Protein 4WFC (pdb70)

Organism: Saccharomyces cerevisiae (strain ATCC 204508 / S288c) (NCBI:txid559292)

Structure (mmCIF, N/CA/C/O backbone):
data_4WFC
#
_entry.id   4WFC
#
_cell.length_a   98.397
_cell.length_b   98.397
_cell.length_c   208.018
_cell.angle_alpha   90.000
_cell.angle_beta   90.000
_cell.angle_gamma   90.000
#
_symmetry.space_group_name_H-M   'P 41 2 2'
#
loop_
_entity.id
_entity.type
_entity.pdbx_description
1 polymer 'Exosome complex exonuclease RRP6'
2 polymer 'Exosome complex protein LRP1'
3 non-polymer 'SULFATE ION'
4 water water
#
loop_
_atom_site.group_PDB
_atom_site.id
_atom_site.type_symbol
_atom_site.label_atom_id
_atom_site.label_alt_id
_atom_site.label_comp_id
_atom_site.label_asym_id
_atom_site.label_entity_id
_atom_site.label_seq_id
_atom_site.pdbx_PDB_ins_code
_atom_site.Cartn_x
_atom_site.Cartn_y
_atom_site.Cartn_z
_atom_site.occupancy
_atom_site.B_iso_or_equiv
_atom_site.auth_seq_id
_atom_site.auth_comp_id
_atom_site.auth_asym_id
_atom_site.auth_atom_id
_atom_site.pdbx_PDB_model_num
ATOM 1 N N . SER A 1 7 ? 49.596 -20.498 44.515 1.00 113.39 3 SER A N 1
ATOM 2 C CA . SER A 1 7 ? 49.704 -21.709 43.713 1.00 107.97 3 SER A CA 1
ATOM 3 C C . SER A 1 7 ? 51.155 -22.152 43.601 1.00 111.62 3 SER A C 1
ATOM 4 O O . SER A 1 7 ? 52.020 -21.358 43.231 1.00 111.16 3 SER A O 1
ATOM 7 N N . GLU A 1 8 ? 51.415 -23.420 43.914 1.00 116.05 4 GLU A N 1
ATOM 8 C CA . GLU A 1 8 ? 52.771 -23.959 43.855 1.00 121.19 4 GLU A CA 1
ATOM 9 C C . GLU A 1 8 ? 52.973 -24.843 42.617 1.00 124.59 4 GLU A C 1
ATOM 10 O O . GLU A 1 8 ? 53.627 -25.888 42.678 1.00 128.75 4 GLU A O 1
ATOM 12 N N . ASN A 1 9 ? 52.402 -24.411 41.497 1.00 124.07 5 ASN A N 1
ATOM 13 C CA . ASN A 1 9 ? 52.603 -25.070 40.210 1.00 124.66 5 ASN A CA 1
ATOM 14 C C . ASN A 1 9 ? 53.914 -24.579 39.566 1.00 123.33 5 ASN A C 1
ATOM 15 O O . ASN A 1 9 ? 54.047 -23.396 39.237 1.00 125.31 5 ASN A O 1
ATOM 20 N N . PRO A 1 10 ? 54.896 -25.484 39.404 1.00 115.42 6 PRO A N 1
ATOM 21 C CA . PRO A 1 10 ? 56.240 -25.113 38.930 1.00 109.86 6 PRO A CA 1
ATOM 22 C C . PRO A 1 10 ? 56.251 -24.625 37.476 1.00 112.89 6 PRO A C 1
ATOM 23 O O . PRO A 1 10 ? 57.275 -24.126 37.004 1.00 118.67 6 PRO A O 1
ATOM 27 N N . ASP A 1 11 ? 55.127 -24.781 36.779 1.00 108.09 7 ASP A N 1
ATOM 28 C CA . ASP A 1 11 ? 54.909 -24.123 35.497 1.00 92.00 7 ASP A CA 1
ATOM 29 C C . ASP A 1 11 ? 54.251 -22.772 35.757 1.00 92.30 7 ASP A C 1
ATOM 30 O O . ASP A 1 11 ? 53.133 -22.697 36.259 1.00 92.89 7 ASP A O 1
ATOM 35 N N . VAL A 1 12 ? 54.951 -21.702 35.406 1.00 56.38 8 VAL A N 1
ATOM 36 C CA . VAL A 1 12 ? 54.532 -20.355 35.784 1.00 51.84 8 VAL A CA 1
ATOM 37 C C . VAL A 1 12 ? 53.214 -19.910 35.147 1.00 52.37 8 VAL A C 1
ATOM 38 O O . VAL A 1 12 ? 52.380 -19.326 35.830 1.00 56.65 8 VAL A O 1
ATOM 42 N N . LEU A 1 13 ? 53.018 -20.177 33.856 1.00 49.74 9 LEU A N 1
ATOM 43 C CA . LEU A 1 13 ? 51.759 -19.795 33.205 1.00 43.41 9 LEU A CA 1
ATOM 44 C C . LEU A 1 13 ? 50.540 -20.486 33.819 1.00 44.44 9 LEU A C 1
ATOM 45 O O . LEU A 1 13 ? 49.528 -19.849 34.100 1.00 40.64 9 LEU A O 1
ATOM 50 N N . LEU A 1 14 ? 50.654 -21.789 34.037 1.00 38.93 10 LEU A N 1
ATOM 51 C CA . LEU A 1 14 ? 49.542 -22.570 34.560 1.00 41.14 10 LEU A CA 1
ATOM 52 C C . LEU A 1 14 ? 49.206 -22.062 35.964 1.00 50.89 10 LEU A C 1
ATOM 53 O O . LEU A 1 14 ? 48.043 -21.968 36.350 1.00 53.19 10 LEU A O 1
ATOM 58 N N . SER A 1 15 ? 50.247 -21.696 36.699 1.00 44.87 11 SER A N 1
ATOM 59 C CA . SER A 1 15 ? 50.108 -21.139 38.031 1.00 43.30 11 SER A CA 1
ATOM 60 C C . SER A 1 15 ? 49.329 -19.824 38.031 1.00 51.04 11 SER A C 1
ATOM 61 O O . SER A 1 15 ? 48.430 -19.617 38.859 1.00 41.46 11 SER A O 1
ATOM 64 N N . ARG A 1 16 ? 49.639 -18.949 37.079 1.00 40.44 12 ARG A N 1
ATOM 65 C CA . ARG A 1 16 ? 48.967 -17.657 37.005 1.00 38.99 12 ARG A CA 1
ATOM 66 C C . ARG A 1 16 ? 47.524 -17.821 36.579 1.00 42.20 12 ARG A C 1
ATOM 67 O O . ARG A 1 16 ? 46.637 -17.127 37.061 1.00 42.82 12 ARG A O 1
ATOM 75 N N . VAL A 1 17 ? 47.300 -18.758 35.664 1.00 38.67 13 VAL A N 1
ATOM 76 C CA . VAL A 1 17 ? 45.957 -19.036 35.186 1.00 40.91 13 VAL A CA 1
ATOM 77 C C . VAL A 1 17 ? 45.081 -19.545 36.315 1.00 38.95 13 VAL A C 1
ATOM 78 O O . VAL A 1 17 ? 43.977 -19.046 36.494 1.00 41.22 13 VAL A O 1
ATOM 82 N N . ILE A 1 18 ? 45.563 -20.519 37.083 1.00 37.49 14 ILE A N 1
ATOM 83 C CA . ILE A 1 18 ? 44.756 -21.038 38.181 1.00 44.04 14 ILE A CA 1
ATOM 84 C C . ILE A 1 18 ? 44.525 -19.947 39.256 1.00 41.78 14 ILE A C 1
ATOM 85 O O . ILE A 1 18 ? 43.434 -19.861 39.809 1.00 41.61 14 ILE A O 1
ATOM 90 N N . ASN A 1 19 ? 45.518 -19.098 39.525 1.00 40.63 15 ASN A N 1
ATOM 91 C CA . ASN A 1 19 ? 45.317 -18.005 40.491 1.00 41.75 15 ASN A CA 1
ATOM 92 C C . ASN A 1 19 ? 44.193 -17.077 40.042 1.00 43.97 15 ASN A C 1
ATOM 93 O O . ASN A 1 19 ? 43.327 -16.717 40.840 1.00 41.08 15 ASN A O 1
ATOM 98 N N . VAL A 1 20 ? 44.160 -16.757 38.745 1.00 42.59 16 VAL A N 1
ATOM 99 C CA . VAL A 1 20 ? 43.072 -15.939 38.214 1.00 49.28 16 VAL A CA 1
ATOM 100 C C . VAL A 1 20 ? 41.719 -16.630 38.289 1.00 36.67 16 VAL A C 1
ATOM 101 O O . VAL A 1 20 ? 40.732 -16.022 38.681 1.00 46.81 16 VAL A O 1
ATOM 105 N N . VAL A 1 21 ? 41.676 -17.899 37.935 1.00 41.35 17 VAL A N 1
ATOM 106 C CA . VAL A 1 21 ? 40.427 -18.638 37.944 1.00 35.81 17 VAL A CA 1
ATOM 107 C C . VAL A 1 21 ? 39.839 -18.761 39.357 1.00 42.87 17 VAL A C 1
ATOM 108 O O . VAL A 1 21 ? 38.650 -18.506 39.567 1.00 37.32 17 VAL A O 1
ATOM 112 N N . ARG A 1 22 ? 40.682 -19.095 40.326 1.00 39.35 18 ARG A N 1
ATOM 113 C CA . ARG A 1 22 ? 40.235 -19.233 41.703 1.00 41.15 18 ARG A CA 1
ATOM 114 C C . ARG A 1 22 ? 39.766 -17.903 42.295 1.00 50.72 18 ARG A C 1
ATOM 115 O O . ARG A 1 22 ? 38.741 -17.851 42.979 1.00 48.92 18 ARG A O 1
ATOM 123 N N . ALA A 1 23 ? 40.521 -16.837 42.032 1.00 41.51 19 ALA A N 1
ATOM 124 C CA . ALA A 1 23 ? 40.189 -15.517 42.547 1.00 42.02 19 ALA A CA 1
ATOM 125 C C . ALA A 1 23 ? 38.892 -15.003 41.948 1.00 40.56 19 ALA A C 1
ATOM 126 O O . ALA A 1 23 ? 38.075 -14.399 42.637 1.00 44.02 19 ALA A O 1
ATOM 128 N N . ALA A 1 24 ? 38.693 -15.250 40.662 1.00 38.61 20 ALA A N 1
ATOM 129 C CA . ALA A 1 24 ? 37.456 -14.857 40.000 1.00 39.10 20 ALA A CA 1
ATOM 130 C C . ALA A 1 24 ? 36.276 -15.592 40.609 1.00 39.96 20 ALA A C 1
ATOM 131 O O . ALA A 1 24 ? 35.251 -14.991 40.923 1.00 42.68 20 ALA A O 1
ATOM 133 N N . SER A 1 25 ? 36.452 -16.885 40.822 1.00 39.56 21 SER A N 1
ATOM 134 C CA . SER A 1 25 ? 35.412 -17.704 41.432 1.00 44.59 21 SER A CA 1
ATOM 135 C C . SER A 1 25 ? 35.081 -17.291 42.870 1.00 45.79 21 SER A C 1
ATOM 136 O O . SER A 1 25 ? 33.913 -17.256 43.260 1.00 40.90 21 SER A O 1
ATOM 139 N N . SER A 1 26 ? 36.119 -16.986 43.645 1.00 42.18 22 SER A N 1
ATOM 140 C CA . SER A 1 26 ? 35.942 -16.577 45.037 1.00 53.25 22 SER A CA 1
ATOM 141 C C . SER A 1 26 ? 35.168 -15.274 45.125 1.00 45.83 22 SER A C 1
ATOM 142 O O . SER A 1 26 ? 34.209 -15.160 45.873 1.00 52.80 22 SER A O 1
ATOM 145 N N . LEU A 1 27 ? 35.584 -14.309 44.311 1.00 62.14 23 LEU A N 1
ATOM 146 C CA . LEU A 1 27 ? 34.991 -12.979 44.286 1.00 49.86 23 LEU A CA 1
ATOM 147 C C . LEU A 1 27 ? 33.511 -13.088 43.922 1.00 45.17 23 LEU A C 1
ATOM 148 O O . LEU A 1 27 ? 32.658 -12.492 44.573 1.00 53.72 23 LEU A O 1
ATOM 153 N N . ALA A 1 28 ? 33.202 -13.882 42.907 1.00 47.22 24 ALA A N 1
ATOM 154 C CA . ALA A 1 28 ? 31.825 -14.012 42.441 1.00 49.68 24 ALA A CA 1
ATOM 155 C C . ALA A 1 28 ? 30.910 -1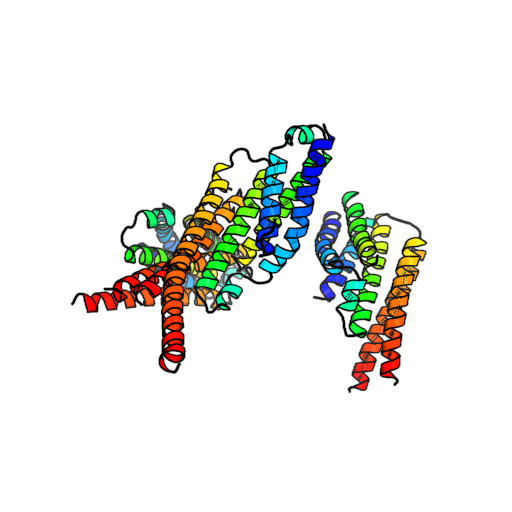4.744 43.440 1.00 56.25 24 ALA A C 1
ATOM 156 O O . ALA A 1 28 ? 29.690 -14.607 43.366 1.00 55.92 24 ALA A O 1
ATOM 158 N N . SER A 1 29 ? 31.486 -15.525 44.350 1.00 41.76 25 SER A N 1
ATOM 159 C CA . SER A 1 29 ? 30.700 -16.216 45.368 1.00 46.86 25 SER A CA 1
ATOM 160 C C . SER A 1 29 ? 30.317 -15.295 46.525 1.00 63.84 25 SER A C 1
ATOM 161 O O . SER A 1 29 ? 29.404 -15.608 47.299 1.00 70.94 25 SER A O 1
ATOM 164 N N . GLN A 1 30 ? 31.029 -14.177 46.657 1.00 57.59 26 GLN A N 1
ATOM 165 C CA . GLN A 1 30 ? 30.648 -13.156 47.616 1.00 56.46 26 GLN A CA 1
ATOM 166 C C . GLN A 1 30 ? 29.398 -12.437 47.126 1.00 57.91 26 GLN A C 1
ATOM 167 O O . GLN A 1 30 ? 28.905 -12.704 46.027 1.00 56.78 26 GLN A O 1
ATOM 173 N N . ASP A 1 31 ? 28.910 -11.501 47.932 1.00 66.42 27 ASP A N 1
ATOM 174 C CA . ASP A 1 31 ? 27.685 -10.769 47.613 1.00 67.77 27 ASP A CA 1
ATOM 175 C C . ASP A 1 31 ? 27.982 -9.555 46.747 1.00 70.77 27 ASP A C 1
ATOM 176 O O . ASP A 1 31 ? 27.827 -8.417 47.188 1.00 73.53 27 ASP A O 1
ATOM 181 N N . VAL A 1 32 ? 28.373 -9.815 45.503 1.00 64.22 28 VAL A N 1
ATOM 182 C CA . VAL A 1 32 ? 28.728 -8.771 44.549 1.00 62.14 28 VAL A CA 1
ATOM 183 C C . VAL A 1 32 ? 27.552 -7.855 44.169 1.00 70.96 28 VAL A C 1
ATOM 184 O O . VAL A 1 32 ? 27.736 -6.657 43.951 1.00 71.60 28 VAL A O 1
ATOM 188 N N . ASP A 1 33 ? 26.350 -8.423 44.085 1.00 81.93 29 ASP A N 1
ATOM 189 C CA . ASP A 1 33 ? 25.157 -7.678 43.676 1.00 81.51 29 ASP A CA 1
ATOM 190 C C . ASP A 1 33 ? 24.890 -6.520 44.635 1.00 90.39 29 ASP A C 1
ATOM 191 O O . ASP A 1 33 ? 24.458 -5.434 44.236 1.00 91.72 29 ASP A O 1
ATOM 196 N N . PHE A 1 34 ? 25.133 -6.785 45.912 1.00 94.75 30 PHE A N 1
ATOM 197 C CA . PHE A 1 34 ? 24.947 -5.807 46.974 1.00 93.83 30 PHE A CA 1
ATOM 198 C C . PHE A 1 34 ? 25.828 -4.568 46.772 1.00 94.56 30 PHE A C 1
ATOM 199 O O . PHE A 1 34 ? 25.352 -3.436 46.895 1.00 99.25 30 PHE A O 1
ATOM 207 N N . TYR A 1 35 ? 27.108 -4.777 46.469 1.00 85.86 31 TYR A N 1
ATOM 208 C CA . TYR A 1 35 ? 28.013 -3.662 46.170 1.00 85.39 31 TYR A CA 1
ATOM 209 C C . TYR A 1 35 ? 27.710 -3.035 44.815 1.00 85.84 31 TYR A C 1
ATOM 210 O O . TYR A 1 35 ? 27.898 -1.832 44.625 1.00 87.38 31 TYR A O 1
ATOM 219 N N . LYS A 1 36 ? 27.248 -3.856 43.877 1.00 83.62 32 LYS A N 1
ATOM 220 C CA . LYS A 1 36 ? 26.856 -3.373 42.554 1.00 89.49 32 LYS A CA 1
ATOM 221 C C . LYS A 1 36 ? 25.766 -2.301 42.655 1.00 103.56 32 LYS A C 1
ATOM 222 O O . LYS A 1 36 ? 25.832 -1.267 41.984 1.00 104.40 32 LYS A O 1
ATOM 228 N N . ASN A 1 37 ? 24.755 -2.570 43.478 1.00 109.34 33 ASN A N 1
ATOM 229 C CA . ASN A 1 37 ? 23.663 -1.628 43.691 1.00 118.68 33 ASN A CA 1
ATOM 230 C C . ASN A 1 37 ? 24.103 -0.407 44.488 1.00 122.25 33 ASN A C 1
ATOM 231 O O . ASN A 1 37 ? 23.691 0.718 44.198 1.00 134.15 33 ASN A O 1
ATOM 236 N N . LEU A 1 38 ? 24.938 -0.639 45.497 1.00 108.48 34 LEU A N 1
ATOM 237 C CA . LEU A 1 38 ? 25.362 0.417 46.412 1.00 99.02 34 LEU A CA 1
ATOM 238 C C . LEU A 1 38 ? 26.353 1.402 45.787 1.00 100.37 34 LEU A C 1
ATOM 239 O O . LEU A 1 38 ? 26.313 2.602 46.086 1.00 98.73 34 LEU A O 1
ATOM 244 N N . ASP A 1 39 ? 27.244 0.896 44.939 1.00 95.26 35 ASP A N 1
ATOM 245 C CA . ASP A 1 39 ? 28.382 1.681 44.465 1.00 98.81 35 ASP A CA 1
ATOM 246 C C . ASP A 1 39 ? 28.566 1.573 42.952 1.00 116.58 35 ASP A C 1
ATOM 247 O O . ASP A 1 39 ? 28.788 0.481 42.427 1.00 110.27 35 ASP A O 1
ATOM 252 N N . ARG A 1 40 ? 28.469 2.699 42.250 1.00 130.90 36 ARG A N 1
ATOM 253 C CA . ARG A 1 40 ? 28.640 2.694 40.794 1.00 124.18 36 ARG A CA 1
ATOM 254 C C . ARG A 1 40 ? 30.087 2.397 40.402 1.00 116.91 36 ARG A C 1
ATOM 255 O O . ARG A 1 40 ? 30.342 1.694 39.409 1.00 112.57 36 ARG A O 1
ATOM 263 N N . GLY A 1 41 ? 31.030 2.925 41.183 1.00 96.73 37 GLY A N 1
ATOM 264 C CA . GLY A 1 41 ? 32.448 2.753 40.903 1.00 91.59 37 GLY A CA 1
ATOM 265 C C . GLY A 1 41 ? 32.850 1.285 40.874 1.00 91.66 37 GLY A C 1
ATOM 266 O O . GLY A 1 41 ? 33.585 0.839 39.985 1.00 80.93 37 GLY A O 1
ATOM 267 N N . PHE A 1 42 ? 32.348 0.537 41.853 1.00 94.69 38 PHE A N 1
ATOM 268 C CA . PHE A 1 42 ? 32.584 -0.899 41.961 1.00 83.88 38 PHE A CA 1
ATOM 269 C C . PHE A 1 42 ? 32.153 -1.645 40.704 1.00 76.99 38 PHE A C 1
ATOM 270 O O . PHE A 1 42 ? 32.907 -2.439 40.149 1.00 78.13 38 PHE A O 1
ATOM 278 N N . SER A 1 43 ? 30.925 -1.392 40.274 1.00 77.43 39 SER A N 1
ATOM 279 C CA . SER A 1 43 ? 30.342 -2.081 39.133 1.00 73.87 39 SER A CA 1
ATOM 280 C C . SER A 1 43 ? 31.174 -1.857 37.864 1.00 71.27 39 SER A C 1
ATOM 281 O O . SER A 1 43 ? 31.414 -2.788 37.090 1.00 66.58 39 SER A O 1
ATOM 284 N N . LYS A 1 44 ? 31.619 -0.620 37.664 1.00 71.79 40 LYS A N 1
ATOM 285 C CA . LYS A 1 44 ? 32.422 -0.278 36.498 1.00 67.43 40 LYS A CA 1
ATOM 286 C C . LYS A 1 44 ? 33.799 -0.923 36.576 1.00 73.02 40 LYS A C 1
ATOM 287 O O . LYS A 1 44 ? 34.374 -1.312 35.557 1.00 70.07 40 LYS A O 1
ATOM 289 N N . ASP A 1 45 ? 34.320 -1.058 37.789 1.00 75.83 41 ASP A N 1
ATOM 290 C CA . ASP A 1 45 ? 35.635 -1.658 37.966 1.00 70.12 41 ASP A CA 1
ATOM 291 C C . ASP A 1 45 ? 35.623 -3.151 37.634 1.00 72.96 41 ASP A C 1
ATOM 292 O O . ASP A 1 45 ? 36.571 -3.660 37.039 1.00 59.59 41 ASP A O 1
ATOM 297 N N . LEU A 1 46 ? 34.556 -3.846 38.012 1.00 60.80 42 LEU A N 1
ATOM 298 C CA . LEU A 1 46 ? 34.427 -5.252 37.665 1.00 61.35 42 LEU A CA 1
ATOM 299 C C . LEU A 1 46 ? 34.332 -5.446 36.154 1.00 57.20 42 LEU A C 1
ATOM 300 O O . LEU A 1 46 ? 34.951 -6.350 35.592 1.00 56.60 42 LEU A O 1
ATOM 305 N N . LYS A 1 47 ? 33.546 -4.595 35.505 1.00 59.84 43 LYS A N 1
ATOM 306 C CA . LYS A 1 47 ? 33.367 -4.671 34.065 1.00 57.95 43 LYS A CA 1
ATOM 307 C C . LYS A 1 47 ? 34.688 -4.396 33.356 1.00 66.70 43 LYS A C 1
ATOM 308 O O . LYS A 1 47 ? 35.000 -5.006 32.335 1.00 60.41 43 LYS A O 1
ATOM 314 N N . SER A 1 48 ? 35.479 -3.498 33.923 1.00 58.86 44 SER A N 1
ATOM 315 C CA . SER A 1 48 ? 36.793 -3.235 33.381 1.00 58.54 44 SER A CA 1
ATOM 316 C C . SER A 1 48 ? 37.681 -4.487 33.479 1.00 56.15 44 SER A C 1
ATOM 317 O O . SER A 1 48 ? 38.430 -4.787 32.551 1.00 62.71 44 SER A O 1
ATOM 320 N N . LYS A 1 49 ? 37.565 -5.238 34.573 1.00 59.77 45 LYS A N 1
ATOM 321 C CA . LYS A 1 49 ? 38.352 -6.466 34.770 1.00 59.58 45 LYS A CA 1
ATOM 322 C C . LYS A 1 49 ? 37.863 -7.590 33.845 1.00 53.31 45 LYS A C 1
ATOM 323 O O . LYS A 1 49 ? 38.657 -8.324 33.263 1.00 49.67 45 LYS A O 1
ATOM 329 N N . ALA A 1 50 ? 36.552 -7.741 33.754 1.00 51.43 46 ALA A N 1
ATOM 330 C CA . ALA A 1 50 ? 35.969 -8.632 32.779 1.00 49.86 46 ALA A CA 1
ATOM 331 C C . ALA A 1 50 ? 36.479 -8.322 31.367 1.00 53.13 46 ALA A C 1
ATOM 332 O O . ALA A 1 50 ? 36.797 -9.233 30.606 1.00 58.34 46 ALA A O 1
ATOM 334 N N . ASP A 1 51 ? 36.592 -7.044 31.025 1.00 51.53 47 ASP A N 1
ATOM 335 C CA . ASP A 1 51 ? 37.043 -6.663 29.688 1.00 56.16 47 ASP A CA 1
ATOM 336 C C . ASP A 1 51 ? 38.522 -6.996 29.469 1.00 60.21 47 ASP A C 1
ATOM 337 O O . ASP A 1 51 ? 38.940 -7.252 28.340 1.00 50.20 47 ASP A O 1
ATOM 342 N N . LYS A 1 52 ? 39.309 -6.968 30.544 1.00 50.76 48 LYS A N 1
ATOM 343 C CA . LYS A 1 52 ? 40.703 -7.381 30.473 1.00 49.83 48 LYS A CA 1
ATOM 344 C C . LYS A 1 52 ? 40.806 -8.868 30.158 1.00 47.48 48 LYS A C 1
ATOM 345 O O . LYS A 1 52 ? 41.660 -9.301 29.376 1.00 46.57 48 LYS A O 1
ATOM 351 N N . LEU A 1 53 ? 39.930 -9.645 30.782 1.00 47.89 49 LEU A N 1
ATOM 352 C CA . LEU A 1 53 ? 39.875 -11.077 30.539 1.00 49.20 49 LEU A CA 1
ATOM 353 C C . LEU A 1 53 ? 39.503 -11.359 29.074 1.00 50.98 49 LEU A C 1
ATOM 354 O O . LEU A 1 53 ? 40.167 -12.147 28.417 1.00 42.45 49 LEU A O 1
ATOM 359 N N . ALA A 1 54 ? 38.448 -10.716 28.577 1.00 44.80 50 ALA A N 1
ATOM 360 C CA . ALA A 1 54 ? 38.042 -10.865 27.182 1.00 54.83 50 ALA A CA 1
ATOM 361 C C . ALA A 1 54 ? 39.148 -10.474 26.188 1.00 56.68 50 ALA A C 1
ATOM 362 O O . ALA A 1 54 ? 39.292 -11.110 25.152 1.00 49.14 50 ALA A O 1
ATOM 364 N N . ASP A 1 55 ? 39.928 -9.445 26.505 1.00 46.15 51 ASP A N 1
ATOM 365 C CA . ASP A 1 55 ? 41.013 -9.037 25.620 1.00 46.58 51 ASP A CA 1
ATOM 366 C C . ASP A 1 55 ? 42.089 -10.113 25.551 1.00 56.45 51 ASP A C 1
ATOM 367 O O . ASP A 1 55 ? 42.663 -10.347 24.488 1.00 57.03 51 ASP A O 1
ATOM 372 N N . MET A 1 56 ? 42.383 -10.732 26.693 1.00 44.09 52 MET A N 1
ATOM 373 C CA . MET A 1 56 ? 43.355 -11.816 26.754 1.00 47.79 52 MET A CA 1
ATOM 374 C C . MET A 1 56 ? 42.876 -13.048 25.976 1.00 46.03 52 MET A C 1
ATOM 375 O O . MET A 1 56 ? 43.663 -13.701 25.295 1.00 45.09 52 MET A O 1
ATOM 380 N N . ALA A 1 57 ? 41.587 -13.346 26.073 1.00 40.41 53 ALA A N 1
ATOM 381 C CA . ALA A 1 57 ? 40.992 -14.421 25.297 1.00 46.93 53 ALA A CA 1
ATOM 382 C C . ALA A 1 57 ? 41.092 -14.127 23.801 1.00 43.04 53 ALA A C 1
ATOM 383 O O . ALA A 1 57 ? 41.397 -15.016 23.002 1.00 39.99 53 ALA A O 1
ATOM 385 N N . ASN A 1 58 ? 40.802 -12.890 23.423 1.00 40.99 54 ASN A N 1
ATOM 386 C CA . ASN A 1 58 ? 40.909 -12.489 22.032 1.00 41.62 54 ASN A CA 1
ATOM 387 C C . ASN A 1 58 ? 42.354 -12.531 21.536 1.00 51.19 54 ASN A C 1
ATOM 388 O O . ASN A 1 58 ? 42.599 -12.857 20.379 1.00 46.04 54 ASN A O 1
ATOM 393 N N . GLU A 1 59 ? 43.304 -12.217 22.410 1.00 42.07 55 GLU A N 1
ATOM 394 C CA . GLU A 1 59 ? 44.706 -12.336 22.059 1.00 42.10 55 GLU A CA 1
ATOM 395 C C . GLU A 1 59 ? 45.035 -13.775 21.667 1.00 48.16 55 GLU A C 1
ATOM 396 O O . GLU A 1 59 ? 45.703 -14.017 20.663 1.00 41.86 55 GLU A O 1
ATOM 402 N N . ILE A 1 60 ? 44.537 -14.726 22.452 1.00 38.82 56 ILE A N 1
ATOM 403 C CA . ILE A 1 60 ? 44.819 -16.130 22.199 1.00 39.62 56 ILE A CA 1
ATOM 404 C C . ILE A 1 60 ? 44.114 -16.585 20.927 1.00 46.50 56 ILE A C 1
ATOM 405 O O . ILE A 1 60 ? 44.704 -17.293 20.109 1.00 40.45 56 ILE A O 1
ATOM 410 N N . ILE A 1 61 ? 42.876 -16.138 20.744 1.00 42.71 57 ILE A N 1
ATOM 411 C CA . ILE A 1 61 ? 42.125 -16.469 19.548 1.00 45.32 57 ILE A CA 1
ATOM 412 C C . ILE A 1 61 ? 42.853 -15.978 18.283 1.00 45.37 57 ILE A C 1
ATOM 413 O O . ILE A 1 61 ? 42.880 -16.666 17.271 1.00 40.69 57 ILE A O 1
ATOM 418 N N . LEU A 1 62 ? 43.451 -14.800 18.339 1.00 39.28 58 LEU A N 1
ATOM 419 C CA . LEU A 1 62 ? 44.197 -14.284 17.193 1.00 40.42 58 LEU A CA 1
ATOM 420 C C . LEU A 1 62 ? 45.495 -15.066 16.944 1.00 47.35 58 LEU A C 1
ATOM 421 O O . LEU A 1 62 ? 45.986 -15.119 15.820 1.00 42.48 58 LEU A O 1
ATOM 426 N N . SER A 1 63 ? 46.058 -15.627 18.008 1.00 38.87 59 SER A N 1
ATOM 427 C CA . SER A 1 63 ? 47.202 -16.509 17.907 1.00 38.14 59 SER A CA 1
ATOM 428 C C . SER A 1 63 ? 46.863 -17.809 17.161 1.00 42.06 59 SER A C 1
ATOM 429 O O . SER A 1 63 ? 47.709 -18.399 16.503 1.00 37.01 59 SER A O 1
ATOM 432 N N . ILE A 1 64 ? 45.614 -18.238 17.267 1.00 41.36 60 ILE A N 1
ATOM 433 C CA . ILE A 1 64 ? 45.167 -19.491 16.681 1.00 46.77 60 ILE A CA 1
ATOM 434 C C . ILE A 1 64 ? 44.695 -19.285 15.238 1.00 52.13 60 ILE A C 1
ATOM 435 O O . ILE A 1 64 ? 45.092 -20.027 14.343 1.00 49.27 60 ILE A O 1
ATOM 440 N N . ASP A 1 65 ? 43.854 -18.282 15.021 1.00 56.08 61 ASP A N 1
ATOM 441 C CA . ASP A 1 65 ? 43.358 -17.963 13.680 1.00 60.00 61 ASP A CA 1
ATOM 442 C C . ASP A 1 65 ? 44.214 -16.850 13.080 1.00 68.66 61 ASP A C 1
ATOM 443 O O . ASP A 1 65 ? 43.785 -15.695 13.052 1.00 68.49 61 ASP A O 1
ATOM 448 N N . GLU A 1 66 ? 45.423 -17.201 12.628 1.00 62.28 62 GLU A N 1
ATOM 449 C CA . GLU A 1 66 ? 46.471 -16.223 12.291 1.00 72.85 62 GLU A CA 1
ATOM 450 C C . GLU A 1 66 ? 46.273 -15.509 10.940 1.00 69.28 62 GLU A C 1
ATOM 451 O O . GLU A 1 66 ? 47.064 -14.641 10.577 1.00 71.34 62 GLU A O 1
ATOM 457 N N . HIS A 1 67 ? 45.229 -15.856 10.199 1.00 61.18 63 HIS A N 1
ATOM 458 C CA . HIS A 1 67 ? 44.969 -15.145 8.954 1.00 68.66 63 HIS A CA 1
ATOM 459 C C . HIS A 1 67 ? 44.405 -13.755 9.241 1.00 67.01 63 HIS A C 1
ATOM 460 O O . HIS A 1 67 ? 43.289 -13.608 9.745 1.00 62.57 63 HIS A O 1
ATOM 467 N N . HIS A 1 68 ? 45.188 -12.740 8.902 1.00 64.51 64 HIS A N 1
ATOM 468 C CA . HIS A 1 68 ? 44.783 -11.355 9.100 1.00 75.95 64 HIS A CA 1
ATOM 469 C C . HIS A 1 68 ? 45.489 -10.484 8.067 1.00 72.58 64 HIS A C 1
ATOM 470 O O . HIS A 1 68 ? 46.345 -9.677 8.409 1.00 69.41 64 HIS A O 1
ATOM 472 N N . GLU A 1 69 ? 45.140 -10.690 6.799 1.00 82.88 65 GLU A N 1
ATOM 473 C CA . GLU A 1 69 ? 45.745 -9.971 5.692 1.00 86.83 65 GLU A CA 1
ATOM 474 C C . GLU A 1 69 ? 44.894 -8.759 5.346 1.00 93.23 65 GLU A C 1
ATOM 475 O O . GLU A 1 69 ? 43.670 -8.868 5.255 1.00 97.63 65 GLU A O 1
ATOM 481 N N . SER A 1 79 ? 28.050 -12.884 23.079 1.00 62.00 75 SER A N 1
ATOM 482 C CA . SER A 1 79 ? 27.576 -13.739 21.990 1.00 72.90 75 SER A CA 1
ATOM 483 C C . SER A 1 79 ? 28.631 -13.912 20.913 1.00 68.95 75 SER A C 1
ATOM 484 O O . SER A 1 79 ? 28.937 -15.037 20.516 1.00 64.55 75 SER A O 1
ATOM 487 N N . ASP A 1 80 ? 29.191 -12.799 20.445 1.00 59.14 76 ASP A N 1
ATOM 488 C CA . ASP A 1 80 ? 30.257 -12.857 19.452 1.00 57.31 76 ASP A CA 1
ATOM 489 C C . ASP A 1 80 ? 31.478 -13.567 20.043 1.00 64.43 76 ASP A C 1
ATOM 490 O O . ASP A 1 80 ? 31.997 -14.511 19.456 1.00 51.88 76 ASP A O 1
ATOM 495 N N . LEU A 1 81 ? 31.905 -13.130 21.225 1.00 58.01 77 LEU A N 1
ATOM 496 C CA . LEU A 1 81 ? 33.048 -13.737 21.888 1.00 55.55 77 LEU A CA 1
ATOM 497 C C . LEU A 1 81 ? 32.740 -15.185 22.239 1.00 55.03 77 LEU A C 1
ATOM 498 O O . LEU A 1 81 ? 33.559 -16.082 22.023 1.00 49.89 77 LEU A O 1
ATOM 503 N N . TRP A 1 82 ? 31.531 -15.415 22.727 1.00 52.89 78 TRP A N 1
ATOM 504 C CA . TRP A 1 82 ? 31.118 -16.750 23.121 1.00 45.61 78 TRP A CA 1
ATOM 505 C C . TRP A 1 82 ? 31.065 -17.729 21.941 1.00 44.40 78 TRP A C 1
ATOM 506 O O . TRP A 1 82 ? 31.559 -18.843 22.037 1.00 46.30 78 TRP A O 1
ATOM 517 N N . ASN A 1 83 ? 30.476 -17.304 20.832 1.00 50.03 79 ASN A N 1
ATOM 518 C CA . ASN A 1 83 ? 30.398 -18.148 19.649 1.00 41.85 79 ASN A CA 1
ATOM 519 C C . ASN A 1 83 ? 31.771 -18.344 19.038 1.00 51.32 79 ASN A C 1
ATOM 520 O O . ASN A 1 83 ? 32.127 -19.439 18.603 1.00 43.03 79 ASN A O 1
ATOM 525 N N . ASN A 1 84 ? 32.560 -17.282 19.043 1.00 40.57 80 ASN A N 1
ATOM 526 C CA . ASN A 1 84 ? 33.909 -17.374 18.536 1.00 41.26 80 ASN A CA 1
ATOM 527 C C . ASN A 1 84 ? 34.702 -18.398 19.363 1.00 45.57 80 ASN A C 1
ATOM 528 O O . ASN A 1 84 ? 35.403 -19.257 18.812 1.00 40.43 80 ASN A O 1
ATOM 533 N N . PHE A 1 85 ? 34.559 -18.304 20.682 1.00 37.21 81 PHE A N 1
ATOM 534 C CA . PHE A 1 85 ? 35.209 -19.199 21.628 1.00 41.79 81 PHE A CA 1
ATOM 535 C C . PHE A 1 85 ? 34.806 -20.668 21.394 1.00 38.18 81 PHE A C 1
ATOM 536 O O . PHE A 1 85 ? 35.651 -21.571 21.405 1.00 32.58 81 PHE A O 1
ATOM 544 N N . GLY A 1 86 ? 33.520 -20.906 21.165 1.00 34.84 82 GLY A N 1
ATOM 545 C CA . GLY A 1 86 ? 33.054 -22.258 20.923 1.00 33.80 82 GLY A CA 1
ATOM 546 C C . GLY A 1 86 ? 33.614 -22.854 19.647 1.00 39.07 82 GLY A C 1
ATOM 547 O O . GLY A 1 86 ? 34.079 -23.998 19.664 1.00 39.23 82 GLY A O 1
ATOM 548 N N . ASN A 1 87 ? 33.610 -22.091 18.554 1.00 33.98 83 ASN A N 1
ATOM 549 C CA . ASN A 1 87 ? 34.154 -22.590 17.289 1.00 33.42 83 ASN A CA 1
ATOM 550 C C . ASN A 1 87 ? 35.656 -22.861 17.403 1.00 38.43 83 ASN A C 1
ATOM 551 O O . ASN A 1 87 ? 36.137 -23.885 16.933 1.00 32.89 83 ASN A O 1
ATOM 556 N N . ILE A 1 88 ? 36.379 -21.964 18.064 1.00 32.39 84 ILE A N 1
ATOM 557 C CA . ILE A 1 88 ? 37.803 -22.128 18.277 1.00 31.45 84 ILE A CA 1
ATOM 558 C C . ILE A 1 88 ? 38.139 -23.353 19.148 1.00 40.43 84 ILE A C 1
ATOM 559 O O . ILE A 1 88 ? 39.127 -24.039 18.886 1.00 35.53 84 ILE A O 1
ATOM 564 N N . MET A 1 89 ? 37.340 -23.622 20.184 1.00 31.71 85 MET A N 1
ATOM 565 C CA . MET A 1 89 ? 37.589 -24.786 21.020 1.00 28.79 85 MET A CA 1
ATOM 566 C C . MET A 1 89 ? 37.450 -26.074 20.195 1.00 33.60 85 MET A C 1
ATOM 567 O O . MET A 1 89 ? 38.257 -26.992 20.344 1.00 29.16 85 MET A O 1
ATOM 572 N N . ASP A 1 90 ? 36.439 -26.137 19.329 1.00 28.70 86 ASP A N 1
ATOM 573 C CA . ASP A 1 90 ? 36.287 -27.283 18.445 1.00 30.46 86 ASP A CA 1
ATOM 574 C C . ASP A 1 90 ? 37.506 -27.455 17.536 1.00 31.05 86 ASP A C 1
ATOM 575 O O . ASP A 1 90 ? 37.974 -28.571 17.357 1.00 27.30 86 ASP A O 1
ATOM 580 N N . ASN A 1 91 ? 38.051 -26.347 17.022 1.00 31.87 87 ASN A N 1
ATOM 581 C CA . ASN A 1 91 ? 39.248 -26.425 16.200 1.00 28.36 87 ASN A CA 1
ATOM 582 C C . ASN A 1 91 ? 40.467 -26.924 17.012 1.00 34.95 87 ASN A C 1
ATOM 583 O O . ASN A 1 91 ? 41.249 -27.756 16.546 1.00 34.86 87 ASN A O 1
ATOM 588 N N . LEU A 1 92 ? 40.625 -26.412 18.225 1.00 31.66 88 LEU A N 1
ATOM 589 C CA . LEU A 1 92 ? 41.763 -26.806 19.058 1.00 29.44 88 LEU A CA 1
ATOM 590 C C . LEU A 1 92 ? 41.706 -28.295 19.396 1.00 31.30 88 LEU A C 1
ATOM 591 O O . LEU A 1 92 ? 42.700 -28.994 19.266 1.00 33.07 88 LEU A O 1
ATOM 596 N N . LEU A 1 93 ? 40.530 -28.778 19.791 1.00 29.83 89 LEU A N 1
ATOM 597 C CA . LEU A 1 93 ? 40.382 -30.162 20.202 1.00 37.58 89 LEU A CA 1
ATOM 598 C C . LEU A 1 93 ? 40.355 -31.135 19.009 1.00 28.57 89 LEU A C 1
ATOM 599 O O . LEU A 1 93 ? 40.663 -32.315 19.170 1.00 26.69 89 LEU A O 1
ATOM 604 N N . GLU A 1 94 ? 40.048 -30.634 17.814 1.00 32.20 90 GLU A N 1
ATOM 605 C CA . GLU A 1 94 ? 40.235 -31.430 16.602 1.00 30.48 90 GLU A CA 1
ATOM 606 C C . GLU A 1 94 ? 41.732 -31.689 16.347 1.00 40.63 90 GLU A C 1
ATOM 607 O O . GLU A 1 94 ? 42.120 -32.817 16.026 1.00 29.08 90 GLU A O 1
ATOM 613 N N . MET A 1 95 ? 42.551 -30.644 16.485 1.00 26.33 91 MET A N 1
ATOM 614 C CA . MET A 1 95 ? 44.000 -30.784 16.410 1.00 34.51 91 MET A CA 1
ATOM 615 C C . MET A 1 95 ? 44.518 -31.737 17.495 1.00 29.25 91 MET A C 1
ATOM 616 O O . MET A 1 95 ? 45.420 -32.540 17.255 1.00 32.02 91 MET A O 1
ATOM 621 N N . SER A 1 96 ? 43.962 -31.619 18.694 1.00 31.71 92 SER A N 1
ATOM 622 C CA . SER A 1 96 ? 44.352 -32.470 19.811 1.00 41.85 92 SER A CA 1
ATOM 623 C C . SER A 1 96 ? 44.056 -33.970 19.552 1.00 32.51 92 SER A C 1
ATOM 624 O O . SER A 1 96 ? 44.919 -34.818 19.720 1.00 28.17 92 SER A O 1
ATOM 627 N N . ASP A 1 97 ? 42.845 -34.270 19.106 1.00 26.20 93 ASP A N 1
ATOM 628 C CA . ASP A 1 97 ? 42.483 -35.639 18.742 1.00 25.70 93 ASP A CA 1
ATOM 629 C C . ASP A 1 97 ? 43.381 -36.195 17.623 1.00 37.73 93 ASP A C 1
ATOM 630 O O . ASP A 1 97 ? 43.793 -37.352 17.672 1.00 29.48 93 ASP A O 1
ATOM 635 N N . HIS A 1 98 ? 43.703 -35.346 16.647 1.00 29.62 94 HIS A N 1
ATOM 636 C CA . HIS A 1 98 ? 44.543 -35.721 15.519 1.00 34.65 94 HIS A CA 1
ATOM 637 C C . HIS A 1 98 ? 45.931 -36.131 16.028 1.00 32.50 94 HIS A C 1
ATOM 638 O O . HIS A 1 98 ? 46.463 -37.172 15.679 1.00 30.99 94 HIS A O 1
ATOM 645 N N . SER A 1 99 ? 46.483 -35.295 16.884 1.00 31.74 95 SER A N 1
ATOM 646 C CA . SER A 1 99 ? 47.791 -35.525 17.452 1.00 31.74 95 SER A CA 1
ATOM 647 C C . SER A 1 99 ? 47.832 -36.804 18.308 1.00 36.46 95 SER A C 1
ATOM 648 O O . SER A 1 99 ? 48.727 -37.638 18.148 1.00 35.71 95 SER A O 1
ATOM 651 N N . LEU A 1 100 ? 46.850 -36.978 19.182 1.00 27.27 96 LEU A N 1
ATOM 652 C CA . LEU A 1 100 ? 46.806 -38.160 20.017 1.00 27.56 96 LEU A CA 1
ATOM 653 C C . LEU A 1 100 ? 46.557 -39.435 19.187 1.00 30.82 96 LEU A C 1
ATOM 654 O O . LEU A 1 100 ? 47.122 -40.485 19.484 1.00 33.00 96 LEU A O 1
ATOM 659 N N . ASP A 1 101 ? 45.738 -39.343 18.143 1.00 28.21 97 ASP A N 1
ATOM 660 C CA . ASP A 1 101 ? 45.489 -40.502 17.275 1.00 29.10 97 ASP A CA 1
ATOM 661 C C . ASP A 1 101 ? 46.801 -40.936 16.599 1.00 30.29 97 ASP A C 1
ATOM 662 O O . ASP A 1 101 ? 47.090 -42.124 16.462 1.00 31.40 97 ASP A O 1
ATOM 667 N N . LYS A 1 102 ? 47.617 -39.958 16.241 1.00 30.22 98 LYS A N 1
ATOM 668 C CA . LYS A 1 102 ? 48.905 -40.253 15.645 1.00 34.55 98 LYS A CA 1
ATOM 669 C C . LYS A 1 102 ? 49.867 -40.900 16.628 1.00 32.22 98 LYS A C 1
ATOM 670 O O . LYS A 1 102 ? 50.606 -41.802 16.261 1.00 42.81 98 LYS A O 1
ATOM 676 N N . LEU A 1 103 ? 49.869 -40.424 17.864 1.00 31.41 99 LEU A N 1
ATOM 677 C CA . LEU A 1 103 ? 50.700 -41.008 18.912 1.00 33.34 99 LEU A CA 1
ATOM 678 C C . LEU A 1 103 ? 50.311 -42.470 19.188 1.00 44.20 99 LEU A C 1
ATOM 679 O O . LEU A 1 103 ? 51.179 -43.343 19.265 1.00 37.60 99 LEU A O 1
ATOM 684 N N . ASN A 1 104 ? 49.010 -42.716 19.314 1.00 32.18 100 ASN A N 1
ATOM 685 C CA . ASN A 1 104 ? 48.490 -44.043 19.564 1.00 32.97 100 ASN A CA 1
ATOM 686 C C . ASN A 1 104 ? 48.714 -44.986 18.398 1.00 34.44 100 ASN A C 1
ATOM 687 O O . ASN A 1 104 ? 49.050 -46.158 18.590 1.00 37.25 100 ASN A O 1
ATOM 692 N N . CYS A 1 105 ? 48.571 -44.464 17.191 1.00 34.22 101 CYS A N 1
ATOM 693 C CA . CYS A 1 105 ? 48.826 -45.254 16.006 1.00 37.55 101 CYS A CA 1
ATOM 694 C C . CYS A 1 105 ? 50.281 -45.723 15.969 1.00 41.64 101 CYS A C 1
ATOM 695 O O . CYS A 1 105 ? 50.561 -46.890 15.692 1.00 39.22 101 CYS A O 1
ATOM 698 N N . ALA A 1 106 ? 51.194 -44.819 16.299 1.00 37.12 102 ALA A N 1
ATOM 699 C CA . ALA A 1 106 ? 52.606 -45.153 16.255 1.00 38.88 102 ALA A CA 1
ATOM 700 C C . ALA A 1 106 ? 52.929 -46.212 17.316 1.00 48.31 102 ALA A C 1
ATOM 701 O O . ALA A 1 106 ? 53.601 -47.205 17.029 1.00 43.69 102 ALA A O 1
ATOM 703 N N . ILE A 1 107 ? 52.447 -46.018 18.538 1.00 38.88 103 ILE A N 1
ATOM 704 C CA . ILE A 1 107 ? 52.801 -46.952 19.599 1.00 44.97 103 ILE A CA 1
ATOM 705 C C . ILE A 1 107 ? 52.139 -48.332 19.422 1.00 41.27 103 ILE A C 1
ATOM 706 O O . ILE A 1 107 ? 52.722 -49.333 19.794 1.00 49.98 103 ILE A O 1
ATOM 711 N N . ASN A 1 108 ? 50.944 -48.393 18.842 1.00 40.33 104 ASN A N 1
ATOM 712 C CA . ASN A 1 108 ? 50.283 -49.676 18.602 1.00 41.57 104 ASN A CA 1
ATOM 713 C C . ASN A 1 108 ? 50.882 -50.472 17.441 1.00 46.46 104 ASN A C 1
ATOM 714 O O . ASN A 1 108 ? 50.787 -51.694 17.401 1.00 59.40 104 ASN A O 1
ATOM 719 N N . SER A 1 109 ? 51.501 -49.772 16.500 1.00 56.47 105 SER A N 1
ATOM 720 C CA . SER A 1 109 ? 52.155 -50.418 15.366 1.00 61.70 105 SER A CA 1
ATOM 721 C C . SER A 1 109 ? 53.520 -50.945 15.780 1.00 63.99 105 SER A C 1
ATOM 722 O O . SER A 1 109 ? 53.984 -51.955 15.265 1.00 91.06 105 SER A O 1
ATOM 725 N N . LYS A 1 110 ? 54.156 -50.232 16.705 1.00 79.14 106 LYS A N 1
ATOM 726 C CA . LYS A 1 110 ? 55.477 -50.587 17.219 1.00 88.18 106 LYS A CA 1
ATOM 727 C C . LYS A 1 110 ? 55.603 -52.051 17.632 1.00 96.73 106 LYS A C 1
ATOM 728 O O . LYS A 1 110 ? 56.688 -52.631 17.548 1.00 105.09 106 LYS A O 1
ATOM 734 N N . ASP B 2 3 ? 32.105 -5.650 57.420 1.00 107.36 3 ASP B N 1
ATOM 735 C CA . ASP B 2 3 ? 30.977 -6.051 56.583 1.00 107.55 3 ASP B CA 1
ATOM 736 C C . ASP B 2 3 ? 31.209 -5.609 55.141 1.00 117.95 3 ASP B C 1
ATOM 737 O O . ASP B 2 3 ? 31.368 -6.439 54.245 1.00 121.32 3 ASP B O 1
ATOM 739 N N . ILE B 2 4 ? 31.226 -4.296 54.927 1.00 127.81 4 ILE B N 1
ATOM 740 C CA . ILE B 2 4 ? 31.565 -3.720 53.624 1.00 123.01 4 ILE B CA 1
ATOM 741 C C . ILE B 2 4 ? 33.018 -4.032 53.272 1.00 128.63 4 ILE B C 1
ATOM 742 O O . ILE B 2 4 ? 33.358 -4.296 52.112 1.00 116.39 4 ILE B O 1
ATOM 744 N N . GLU B 2 5 ? 33.863 -4.006 54.301 1.00 134.90 5 GLU B N 1
ATOM 745 C CA . GLU B 2 5 ? 35.297 -4.233 54.157 1.00 127.83 5 GLU B CA 1
ATOM 746 C C . GLU B 2 5 ? 35.619 -5.684 53.798 1.00 114.42 5 GLU B C 1
ATOM 747 O O . GLU B 2 5 ? 36.740 -5.996 53.398 1.00 115.36 5 GLU B O 1
ATOM 749 N N . LYS B 2 6 ? 34.639 -6.567 53.966 1.00 94.17 6 LYS B N 1
ATOM 750 C CA . LYS B 2 6 ? 34.793 -7.979 53.627 1.00 84.63 6 LYS B CA 1
ATOM 751 C C . LYS B 2 6 ? 35.080 -8.264 52.133 1.00 75.85 6 LYS B C 1
ATOM 752 O O . LYS B 2 6 ? 35.902 -9.118 51.812 1.00 72.88 6 LYS B O 1
ATOM 758 N N . ILE B 2 7 ? 34.404 -7.558 51.230 1.00 67.96 7 ILE B N 1
ATOM 759 C CA . ILE B 2 7 ? 34.593 -7.774 49.788 1.00 74.52 7 ILE B CA 1
ATOM 760 C C . ILE B 2 7 ? 35.972 -7.344 49.257 1.00 73.94 7 ILE B C 1
ATOM 761 O O . ILE B 2 7 ? 36.501 -7.951 48.323 1.00 68.49 7 ILE B O 1
ATOM 766 N N . LYS B 2 8 ? 36.565 -6.326 49.874 1.00 70.34 8 LYS B N 1
ATOM 767 C CA . LYS B 2 8 ? 37.754 -5.688 49.321 1.00 70.85 8 LYS B CA 1
ATOM 768 C C . LYS B 2 8 ? 38.957 -6.631 49.148 1.00 65.94 8 LYS B C 1
ATOM 769 O O . LYS B 2 8 ? 39.641 -6.556 48.134 1.00 67.79 8 LYS B O 1
ATOM 771 N N . PRO B 2 9 ? 39.228 -7.515 50.127 1.00 72.88 9 PRO B N 1
ATOM 772 C CA . PRO B 2 9 ? 40.353 -8.426 49.887 1.00 64.67 9 PRO B CA 1
ATOM 773 C C . PRO B 2 9 ? 40.138 -9.348 48.682 1.00 69.42 9 PRO B C 1
ATOM 774 O O . PRO B 2 9 ? 41.110 -9.729 48.033 1.00 60.56 9 PRO B O 1
ATOM 778 N N . TYR B 2 10 ? 38.888 -9.720 48.415 1.00 74.39 10 TYR B N 1
ATOM 779 C CA . TYR B 2 10 ? 38.573 -10.546 47.255 1.00 66.26 10 TYR B CA 1
ATOM 780 C C . TYR B 2 10 ? 38.834 -9.821 45.944 1.00 61.26 10 TYR B C 1
ATOM 781 O O . TYR B 2 10 ? 39.381 -10.400 45.006 1.00 60.20 10 TYR B O 1
ATOM 790 N N . VAL B 2 11 ? 38.464 -8.546 45.896 1.00 60.87 11 VAL B N 1
ATOM 791 C CA . VAL B 2 11 ? 38.704 -7.736 44.715 1.00 66.08 11 VAL B CA 1
ATOM 792 C C . VAL B 2 11 ? 40.199 -7.530 44.516 1.00 67.87 11 VAL B C 1
ATOM 793 O O . VAL B 2 11 ? 40.713 -7.638 43.399 1.00 63.01 11 VAL B O 1
ATOM 797 N N . ARG B 2 12 ? 40.896 -7.288 45.619 1.00 61.21 12 ARG B N 1
ATOM 798 C CA . ARG B 2 12 ? 42.335 -7.060 45.586 1.00 62.64 12 ARG B CA 1
ATOM 799 C C . ARG B 2 12 ? 43.058 -8.308 45.074 1.00 60.92 12 ARG B C 1
ATOM 800 O O . ARG B 2 12 ? 43.959 -8.232 44.239 1.00 59.81 12 ARG B O 1
ATOM 808 N N . SER B 2 13 ? 42.631 -9.462 45.567 1.00 58.69 13 SER B N 1
ATOM 809 C CA . SER B 2 13 ? 43.233 -10.736 45.196 1.00 58.49 13 SER B CA 1
ATOM 810 C C . SER B 2 13 ? 43.054 -11.020 43.699 1.00 60.32 13 SER B C 1
ATOM 811 O O . SER B 2 13 ? 43.986 -11.438 43.004 1.00 53.72 13 SER B O 1
ATOM 814 N N . PHE B 2 14 ? 41.846 -10.774 43.214 1.00 53.66 14 PHE B N 1
ATOM 815 C CA . PHE B 2 14 ? 41.526 -10.971 41.818 1.00 53.41 14 PHE B CA 1
ATOM 816 C C . PHE B 2 14 ? 42.357 -10.034 40.936 1.00 54.69 14 PHE B C 1
ATOM 817 O O . PHE B 2 14 ? 42.951 -10.458 39.941 1.00 52.76 14 PHE B O 1
ATOM 825 N N . SER B 2 15 ? 42.415 -8.767 41.334 1.00 54.98 15 SER B N 1
ATOM 826 C CA . SER B 2 15 ? 43.126 -7.729 40.591 1.00 56.25 15 SER B CA 1
ATOM 827 C C . SER B 2 15 ? 44.615 -8.036 40.485 1.00 56.65 15 SER B C 1
ATOM 828 O O . SER B 2 15 ? 45.246 -7.827 39.446 1.00 56.43 15 SER B O 1
ATOM 831 N N . LYS B 2 16 ? 45.174 -8.531 41.577 1.00 57.33 16 LYS B N 1
ATOM 832 C CA . LYS B 2 16 ? 46.578 -8.907 41.617 1.00 57.77 16 LYS B CA 1
ATOM 833 C C . LYS B 2 16 ? 46.858 -10.108 40.699 1.00 64.74 16 LYS B C 1
ATOM 834 O O . LYS B 2 16 ? 47.871 -10.154 39.991 1.00 58.36 16 LYS B O 1
ATOM 840 N N . ALA B 2 17 ? 45.939 -11.068 40.701 1.00 53.24 17 ALA B N 1
ATOM 841 C CA . ALA B 2 17 ? 46.078 -12.253 39.867 1.00 54.89 17 ALA B CA 1
ATOM 842 C C . ALA B 2 17 ? 46.084 -11.873 38.381 1.00 55.15 17 ALA B C 1
ATOM 843 O O . ALA B 2 17 ? 46.897 -12.375 37.609 1.00 49.39 17 ALA B O 1
ATOM 845 N N . LEU B 2 18 ? 45.188 -10.967 38.000 1.00 50.43 18 LEU B N 1
ATOM 846 C CA . LEU B 2 18 ? 45.108 -10.491 36.629 1.00 49.92 18 LEU B CA 1
ATOM 847 C C . LEU B 2 18 ? 46.418 -9.858 36.162 1.00 66.06 18 LEU B C 1
ATOM 848 O O . LEU B 2 18 ? 46.888 -10.135 35.057 1.00 58.34 18 LEU B O 1
ATOM 853 N N . ASP B 2 19 ? 46.997 -9.005 37.008 1.00 53.87 19 ASP B N 1
ATOM 854 C CA . ASP B 2 19 ? 48.219 -8.305 36.647 1.00 55.64 19 ASP B CA 1
ATOM 855 C C . ASP B 2 19 ? 49.341 -9.299 36.425 1.00 54.94 19 ASP B C 1
ATOM 856 O O . ASP B 2 19 ? 50.141 -9.136 35.522 1.00 55.24 19 ASP B O 1
ATOM 861 N N . GLU B 2 20 ? 49.409 -10.321 37.269 1.00 54.12 20 GLU B N 1
ATOM 862 C CA . GLU B 2 20 ? 50.472 -11.308 37.158 1.00 53.53 20 GLU B CA 1
ATOM 863 C C . GLU B 2 20 ? 50.311 -12.139 35.884 1.00 51.29 20 GLU B C 1
ATOM 864 O O . GLU B 2 20 ? 51.292 -12.534 35.275 1.00 57.44 20 GLU B O 1
ATOM 870 N N . LEU B 2 21 ? 49.070 -12.387 35.478 1.00 51.72 21 LEU B N 1
ATOM 871 C CA . LEU B 2 21 ? 48.805 -13.227 34.319 1.00 53.47 21 LEU B CA 1
ATOM 872 C C . LEU B 2 21 ? 49.150 -12.544 32.993 1.00 55.34 21 LEU B C 1
ATOM 873 O O . LEU B 2 21 ? 49.636 -13.196 32.070 1.00 52.46 21 LEU B O 1
ATOM 878 N N . LYS B 2 22 ? 48.929 -11.235 32.914 1.00 57.77 22 LYS B N 1
ATOM 879 C CA . LYS B 2 22 ? 49.022 -10.509 31.644 1.00 49.86 22 LYS B CA 1
ATOM 880 C C . LYS B 2 22 ? 50.355 -10.677 30.885 1.00 50.36 22 LYS B C 1
ATOM 881 O O . LYS B 2 22 ? 50.340 -10.937 29.693 1.00 49.38 22 LYS B O 1
ATOM 887 N N . PRO B 2 23 ? 51.509 -10.575 31.574 1.00 66.01 23 PRO B N 1
ATOM 888 C CA . PRO B 2 23 ? 52.742 -10.822 30.819 1.00 52.56 23 PRO B CA 1
ATOM 889 C C . PRO B 2 23 ? 52.800 -12.256 30.274 1.00 63.49 23 PRO B C 1
ATOM 890 O O . PRO B 2 23 ? 53.337 -12.479 29.187 1.00 56.73 23 PRO B O 1
ATOM 894 N N . GLU B 2 24 ? 52.307 -13.218 31.053 1.00 60.77 24 GLU B N 1
ATOM 895 C CA . GLU B 2 24 ? 52.358 -14.620 30.649 1.00 46.85 24 GLU B CA 1
ATOM 896 C C . GLU B 2 24 ? 51.567 -14.904 29.377 1.00 45.08 24 GLU B C 1
ATOM 897 O O . GLU B 2 24 ? 52.018 -15.672 28.534 1.00 44.22 24 GLU B O 1
ATOM 903 N N . ILE B 2 25 ? 50.417 -14.256 29.223 1.00 44.69 25 ILE B N 1
ATOM 904 C CA . ILE B 2 25 ? 49.617 -14.381 28.008 1.00 44.61 25 ILE B CA 1
ATOM 905 C C . ILE B 2 25 ? 50.324 -13.775 26.800 1.00 48.35 25 ILE B C 1
ATOM 906 O O . ILE B 2 25 ? 50.246 -14.327 25.702 1.00 43.61 25 ILE B O 1
ATOM 911 N N . GLU B 2 26 ? 51.019 -12.657 27.010 1.00 46.55 26 GLU B N 1
ATOM 912 C CA . GLU B 2 26 ? 51.823 -12.048 25.953 1.00 50.05 26 GLU B CA 1
ATOM 913 C C . GLU B 2 26 ? 52.936 -12.991 25.524 1.00 47.72 26 GLU B C 1
ATOM 914 O O . GLU B 2 26 ? 53.240 -13.123 24.341 1.00 47.59 26 GLU B O 1
ATOM 920 N N . LYS B 2 27 ? 53.546 -13.631 26.507 1.00 47.85 27 LYS B N 1
ATOM 921 C CA . LYS B 2 27 ? 54.611 -14.589 26.268 1.00 50.11 27 LYS B CA 1
ATOM 922 C C . LYS B 2 27 ? 54.039 -15.760 25.475 1.00 54.53 27 LYS B C 1
ATOM 923 O O . LYS B 2 27 ? 54.626 -16.187 24.481 1.00 62.16 27 LYS B O 1
ATOM 929 N N . LEU B 2 28 ? 52.862 -16.230 25.886 1.00 46.18 28 LEU B N 1
ATOM 930 C CA . LEU B 2 28 ? 52.216 -17.385 25.257 1.00 41.21 28 LEU B CA 1
ATOM 931 C C . LEU B 2 28 ? 51.874 -17.090 23.809 1.00 49.64 28 LEU B C 1
ATOM 932 O O . LEU B 2 28 ? 51.966 -17.966 22.952 1.00 53.47 28 LEU B O 1
ATOM 937 N N . THR B 2 29 ? 51.480 -15.848 23.538 1.00 44.26 29 THR B N 1
ATOM 938 C CA . THR B 2 29 ? 51.055 -15.485 22.202 1.00 47.49 29 THR B CA 1
ATOM 939 C C . THR B 2 29 ? 52.103 -14.668 21.433 1.00 44.04 29 THR B C 1
ATOM 940 O O . THR B 2 29 ? 51.761 -13.979 20.487 1.00 41.91 29 THR B O 1
ATOM 944 N N . SER B 2 30 ? 53.359 -14.691 21.870 1.00 49.90 30 SER B N 1
ATOM 945 C CA . SER B 2 30 ? 54.417 -13.952 21.161 1.00 54.56 30 SER B CA 1
ATOM 946 C C . SER B 2 30 ? 54.532 -14.366 19.673 1.00 51.28 30 SER B C 1
ATOM 947 O O . SER B 2 30 ? 55.049 -13.602 18.863 1.00 48.02 30 SER B O 1
ATOM 950 N N . LYS B 2 31 ? 54.097 -15.580 19.330 1.00 46.10 31 LYS B N 1
ATOM 951 C CA . LYS B 2 31 ? 53.957 -15.972 17.922 1.00 47.34 31 LYS B CA 1
ATOM 952 C C . LYS B 2 31 ? 52.703 -16.809 17.744 1.00 35.77 31 LYS B C 1
ATOM 953 O O . LYS B 2 31 ? 52.118 -17.253 18.724 1.00 43.41 31 LYS B O 1
ATOM 959 N N . SER B 2 32 ? 52.304 -17.068 16.504 1.00 35.95 32 SER B N 1
ATOM 960 C CA . SER B 2 32 ? 51.085 -17.840 16.254 1.00 34.80 32 SER B CA 1
ATOM 961 C C . SER B 2 32 ? 51.222 -19.274 16.677 1.00 34.09 32 SER B C 1
ATOM 962 O O . SER B 2 32 ? 52.332 -19.795 16.762 1.00 35.31 32 SER B O 1
ATOM 965 N N . LEU B 2 33 ? 50.086 -19.912 16.948 1.00 32.92 33 LEU B N 1
ATOM 966 C CA . LEU B 2 33 ? 50.086 -21.325 17.282 1.00 40.57 33 LEU B CA 1
ATOM 967 C C . LEU B 2 33 ? 50.714 -22.145 16.138 1.00 40.57 33 LEU B C 1
ATOM 968 O O . LEU B 2 33 ? 51.483 -23.072 16.395 1.00 38.22 33 LEU B O 1
ATOM 973 N N . ASP B 2 34 ? 50.396 -21.799 14.889 1.00 33.64 34 ASP B N 1
ATOM 974 C CA . ASP B 2 34 ? 50.910 -22.567 13.751 1.00 34.53 34 ASP B CA 1
ATOM 975 C C . ASP B 2 34 ? 52.422 -22.444 13.631 1.00 35.88 34 ASP B C 1
ATOM 976 O O . ASP B 2 34 ? 53.088 -23.416 13.301 1.00 36.47 34 ASP B O 1
ATOM 981 N N . GLU B 2 35 ? 52.970 -21.270 13.913 1.00 36.52 35 GLU B N 1
ATOM 982 C CA . GLU B 2 35 ? 54.410 -21.134 13.901 1.00 37.96 35 GLU B CA 1
ATOM 983 C C . GLU B 2 35 ? 55.037 -22.026 14.992 1.00 38.54 35 GLU B C 1
ATOM 984 O O . GLU B 2 35 ? 56.014 -22.731 14.725 1.00 41.49 35 GLU B O 1
ATOM 990 N N . GLN B 2 36 ? 54.470 -22.038 16.193 1.00 36.32 36 GLN B N 1
ATOM 991 C CA . GLN B 2 36 ? 55.010 -22.877 17.270 1.00 36.10 36 GLN B CA 1
ATOM 992 C C . GLN B 2 36 ? 54.947 -24.363 16.918 1.00 36.38 36 GLN B C 1
ATOM 993 O O . GLN B 2 36 ? 55.910 -25.097 17.121 1.00 39.11 36 GLN B O 1
ATOM 999 N N . LEU B 2 37 ? 53.830 -24.793 16.344 1.00 34.97 37 LEU B N 1
ATOM 1000 C CA . LEU B 2 37 ? 53.677 -26.198 15.994 1.00 34.79 37 LEU B CA 1
ATOM 1001 C C . LEU B 2 37 ? 54.618 -26.646 14.889 1.00 36.36 37 LEU B C 1
ATOM 1002 O O . LEU B 2 37 ? 55.151 -27.749 14.946 1.00 41.43 37 LEU B O 1
ATOM 1007 N N . LEU B 2 38 ? 54.808 -25.795 13.886 1.00 39.11 38 LEU B N 1
ATOM 1008 C CA . LEU B 2 38 ? 55.693 -26.101 12.781 1.00 39.58 38 LEU B CA 1
ATOM 1009 C C . LEU B 2 38 ? 57.155 -26.207 13.242 1.00 52.80 38 LEU B C 1
ATOM 1010 O O . LEU B 2 38 ? 57.954 -26.907 12.616 1.00 57.30 38 LEU B O 1
ATOM 1015 N N . LEU B 2 39 ? 57.494 -25.507 14.325 1.00 47.21 39 LEU B N 1
ATOM 1016 C CA . LEU B 2 39 ? 58.847 -25.535 14.902 1.00 43.80 39 LEU B CA 1
ATOM 1017 C C . LEU B 2 39 ? 59.125 -26.776 15.750 1.00 49.53 39 LEU B C 1
ATOM 1018 O O . LEU B 2 39 ? 60.264 -27.043 16.108 1.00 57.59 39 LEU B O 1
ATOM 1023 N N . LEU B 2 40 ? 58.075 -27.486 16.134 1.00 48.50 40 LEU B N 1
ATOM 1024 C CA . LEU B 2 40 ? 58.213 -28.677 16.965 1.00 47.40 40 LEU B CA 1
ATOM 1025 C C . LEU B 2 40 ? 58.351 -29.928 16.130 1.00 47.90 40 LEU B C 1
ATOM 1026 O O . LEU B 2 40 ? 57.675 -30.085 15.111 1.00 54.81 40 LEU B O 1
ATOM 1031 N N . SER B 2 41 ? 59.309 -30.768 16.498 1.00 57.94 41 SER B N 1
ATOM 1032 C CA . SER B 2 41 ? 59.449 -32.073 15.865 1.00 54.76 41 SER B CA 1
ATOM 1033 C C . SER B 2 41 ? 58.676 -33.160 16.630 1.00 54.19 41 SER B C 1
ATOM 1034 O O . SER B 2 41 ? 58.079 -34.059 16.029 1.00 52.10 41 SER B O 1
ATOM 1037 N N . ASP B 2 42 ? 58.652 -33.047 17.957 1.00 48.64 42 ASP B N 1
ATOM 1038 C CA . ASP B 2 42 ? 58.058 -34.091 18.801 1.00 38.63 42 ASP B CA 1
ATOM 1039 C C . ASP B 2 42 ? 56.535 -33.989 18.858 1.00 36.61 42 ASP B C 1
ATOM 1040 O O . ASP B 2 42 ? 55.988 -32.968 19.296 1.00 37.56 42 ASP B O 1
ATOM 1045 N N . GLU B 2 43 ? 55.852 -35.071 18.474 1.00 40.30 43 GLU B N 1
ATOM 1046 C CA . GLU B 2 43 ? 54.390 -35.066 18.413 1.00 34.48 43 GLU B CA 1
ATOM 1047 C C . GLU B 2 43 ? 53.761 -34.914 19.790 1.00 43.22 43 GLU B C 1
ATOM 1048 O O . GLU B 2 43 ? 52.749 -34.203 19.925 1.00 34.10 43 GLU B O 1
ATOM 1054 N N . ARG B 2 44 ? 54.349 -35.545 20.810 1.00 33.69 44 ARG B N 1
ATOM 1055 C CA . ARG B 2 44 ? 53.813 -35.382 22.157 1.00 33.30 44 ARG B CA 1
ATOM 1056 C C . ARG B 2 44 ? 53.900 -33.923 22.622 1.00 32.55 44 ARG B C 1
ATOM 1057 O O . ARG B 2 44 ? 52.992 -33.443 23.306 1.00 39.05 44 ARG B O 1
ATOM 1065 N N 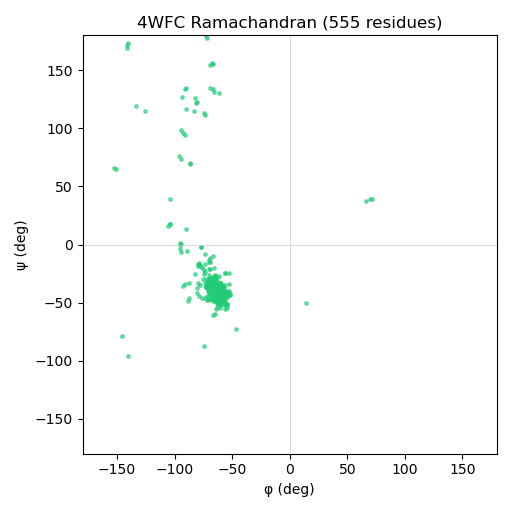. ALA B 2 45 ? 54.963 -33.212 22.242 1.00 36.51 45 ALA B N 1
ATOM 1066 C CA . ALA B 2 45 ? 55.093 -31.786 22.587 1.00 33.59 45 ALA B CA 1
ATOM 1067 C C . ALA B 2 45 ? 54.031 -30.946 21.871 1.00 36.99 45 ALA B C 1
ATOM 1068 O O . ALA B 2 45 ? 53.560 -29.937 22.413 1.00 33.73 45 ALA B O 1
ATOM 1070 N N . LYS B 2 46 ? 53.676 -31.341 20.651 1.00 32.56 46 LYS B N 1
ATOM 1071 C CA . LYS B 2 46 ? 52.610 -30.651 19.923 1.00 37.00 46 LYS B CA 1
ATOM 1072 C C . LYS B 2 46 ? 51.291 -30.798 20.675 1.00 30.42 46 LYS B C 1
ATOM 1073 O O . LYS B 2 46 ? 50.584 -29.818 20.863 1.00 31.27 46 LYS B O 1
ATOM 1079 N N . LEU B 2 47 ? 50.976 -32.023 21.104 1.00 30.10 47 LEU B N 1
ATOM 1080 C CA . LEU B 2 47 ? 49.747 -32.310 21.856 1.00 37.75 47 LEU B CA 1
ATOM 1081 C C . LEU B 2 47 ? 49.689 -31.502 23.148 1.00 33.82 47 LEU B C 1
ATOM 1082 O O . LEU B 2 47 ? 48.648 -30.943 23.495 1.00 33.63 47 LEU B O 1
ATOM 1087 N N . GLU B 2 48 ? 50.818 -31.415 23.839 1.00 35.55 48 GLU B N 1
ATOM 1088 C CA . GLU B 2 48 ? 50.865 -30.643 25.070 1.00 29.45 48 GLU B CA 1
ATOM 1089 C C . GLU B 2 48 ? 50.570 -29.169 24.810 1.00 39.42 48 GLU B C 1
ATOM 1090 O O . GLU B 2 48 ? 49.841 -28.538 25.573 1.00 36.71 48 GLU B O 1
ATOM 1096 N N . LEU B 2 49 ? 51.129 -28.625 23.726 1.00 29.77 49 LEU B N 1
ATOM 1097 C CA . LEU B 2 49 ? 50.940 -27.217 23.408 1.00 29.79 49 LEU B CA 1
ATOM 1098 C C . LEU B 2 49 ? 49.501 -26.917 23.015 1.00 28.91 49 LEU B C 1
ATOM 1099 O O . LEU B 2 49 ? 48.940 -25.908 23.454 1.00 30.58 49 LEU B O 1
ATOM 1104 N N . ILE B 2 50 ? 48.901 -27.790 22.211 1.00 28.58 50 ILE B N 1
ATOM 1105 C CA . ILE B 2 50 ? 47.512 -27.619 21.781 1.00 29.82 50 ILE B CA 1
ATOM 1106 C C . ILE B 2 50 ? 46.530 -27.659 22.973 1.00 32.42 50 ILE B C 1
ATOM 1107 O O . ILE B 2 50 ? 45.659 -26.798 23.095 1.00 33.39 50 ILE B O 1
ATOM 1112 N N . ASN B 2 51 ? 46.678 -28.661 23.842 1.00 38.78 51 ASN B N 1
ATOM 1113 C CA . ASN B 2 51 ? 45.856 -28.796 25.042 1.00 29.95 51 ASN B CA 1
ATOM 1114 C C . ASN B 2 51 ? 46.039 -27.606 26.007 1.00 37.36 51 ASN B C 1
ATOM 1115 O O . ASN B 2 51 ? 45.088 -27.139 26.641 1.00 33.55 51 ASN B O 1
ATOM 1120 N N . ARG B 2 52 ? 47.269 -27.108 26.079 1.00 30.22 52 ARG B N 1
ATOM 1121 C CA . ARG B 2 52 ? 47.610 -25.956 26.918 1.00 27.98 52 ARG B CA 1
ATOM 1122 C C . ARG B 2 52 ? 46.857 -24.704 26.441 1.00 32.43 52 ARG B C 1
ATOM 1123 O O . ARG B 2 52 ? 46.308 -23.970 27.254 1.00 36.24 52 ARG B O 1
ATOM 1131 N N . TYR B 2 53 ? 46.798 -24.497 25.124 1.00 31.48 53 TYR B N 1
ATOM 1132 C CA . TYR B 2 53 ? 46.017 -23.398 24.544 1.00 32.76 53 TYR B CA 1
ATOM 1133 C C . TYR B 2 53 ? 44.536 -23.534 24.884 1.00 29.57 53 TYR B C 1
ATOM 1134 O O . TYR B 2 53 ? 43.893 -22.568 25.260 1.00 32.15 53 TYR B O 1
ATOM 1143 N N . ALA B 2 54 ? 43.999 -24.741 24.736 1.00 27.90 54 ALA B N 1
ATOM 1144 C CA . ALA B 2 54 ? 42.599 -24.973 25.042 1.00 28.92 54 ALA B CA 1
ATOM 1145 C C . ALA B 2 54 ? 42.339 -24.730 26.535 1.00 34.88 54 ALA B C 1
ATOM 1146 O O . ALA B 2 54 ? 41.298 -24.194 26.908 1.00 34.80 54 ALA B O 1
ATOM 1148 N N . TYR B 2 55 ? 43.284 -25.133 27.378 1.00 34.28 55 TYR B N 1
ATOM 1149 C CA . TYR B 2 55 ? 43.134 -24.959 28.813 1.00 27.92 55 TYR B CA 1
ATOM 1150 C C . TYR B 2 55 ? 43.105 -23.474 29.204 1.00 33.46 55 TYR B C 1
ATOM 1151 O O . TYR B 2 55 ? 42.248 -23.023 29.971 1.00 29.19 55 TYR B O 1
ATOM 1160 N N . VAL B 2 56 ? 44.048 -22.723 28.655 1.00 30.81 56 VAL B N 1
ATOM 1161 C CA . VAL B 2 56 ? 44.182 -21.334 28.989 1.00 33.67 56 VAL B CA 1
ATOM 1162 C C . VAL B 2 56 ? 42.995 -20.558 28.470 1.00 35.44 56 VAL B C 1
ATOM 1163 O O . VAL B 2 56 ? 42.426 -19.746 29.191 1.00 36.45 56 VAL B O 1
ATOM 1167 N N . LEU B 2 57 ? 42.583 -20.843 27.244 1.00 28.28 57 LEU B N 1
ATOM 1168 C CA . LEU B 2 57 ? 41.469 -20.112 26.639 1.00 29.73 57 LEU B CA 1
ATOM 1169 C C . LEU B 2 57 ? 40.150 -20.308 27.396 1.00 43.19 57 LEU B C 1
ATOM 1170 O O . LEU B 2 57 ? 39.455 -19.336 27.693 1.00 31.92 57 LEU B O 1
ATOM 1175 N N . SER B 2 58 ? 39.804 -21.565 27.686 1.00 31.99 58 SER B N 1
ATOM 1176 C CA . SER B 2 58 ? 38.554 -21.862 28.363 1.00 37.03 58 SER B CA 1
ATOM 1177 C C . SER B 2 58 ? 38.591 -21.329 29.813 1.00 38.43 58 SER B C 1
ATOM 1178 O O . SER B 2 58 ? 37.574 -20.904 30.347 1.00 39.46 58 SER B O 1
ATOM 1181 N N . SER B 2 59 ? 39.767 -21.319 30.429 1.00 29.19 59 SER B N 1
ATOM 1182 C CA . SER B 2 59 ? 39.926 -20.734 31.768 1.00 34.37 59 SER B CA 1
ATOM 1183 C C . SER B 2 59 ? 39.635 -19.221 31.771 1.00 30.56 59 SER B C 1
ATOM 1184 O O . SER B 2 59 ? 38.961 -18.711 32.670 1.00 32.10 59 SER B O 1
ATOM 1187 N N . LEU B 2 60 ? 40.133 -18.509 30.764 1.00 31.38 60 LEU B N 1
ATOM 1188 C CA . LEU B 2 60 ? 39.911 -17.060 30.652 1.00 34.80 60 LEU B CA 1
ATOM 1189 C C . LEU B 2 60 ? 38.428 -16.771 30.475 1.00 35.58 60 LEU B C 1
ATOM 1190 O O . LEU B 2 60 ? 37.885 -15.814 31.038 1.00 42.07 60 LEU B O 1
ATOM 1195 N N . MET B 2 61 ? 37.783 -17.615 29.681 1.00 31.18 61 MET B N 1
ATOM 1196 C CA . MET B 2 61 ? 36.375 -17.481 29.402 1.00 31.82 61 MET B CA 1
ATOM 1197 C C . MET B 2 61 ? 35.578 -17.727 30.675 1.00 39.56 61 MET B C 1
ATOM 1198 O O . MET B 2 61 ? 34.622 -17.007 30.972 1.00 37.79 61 MET B O 1
ATOM 1203 N N . PHE B 2 62 ? 35.989 -18.742 31.435 1.00 37.89 62 PHE B N 1
ATOM 1204 C CA . PHE B 2 62 ? 35.348 -19.048 32.706 1.00 35.78 62 PHE B CA 1
ATOM 1205 C C . PHE B 2 62 ? 35.504 -17.858 33.664 1.00 37.29 62 PHE B C 1
ATOM 1206 O O . PHE B 2 62 ? 34.542 -17.443 34.299 1.00 38.62 62 PHE B O 1
ATOM 1214 N N . ALA B 2 63 ? 36.721 -17.331 33.787 1.00 34.66 63 ALA B N 1
ATOM 1215 C CA . ALA B 2 63 ? 36.973 -16.225 34.707 1.00 38.18 63 ALA B CA 1
ATOM 1216 C C . ALA B 2 63 ? 36.157 -15.000 34.293 1.00 42.70 63 ALA B C 1
ATOM 1217 O O . ALA B 2 63 ? 35.595 -14.307 35.135 1.00 44.90 63 ALA B O 1
ATOM 1219 N N . ASN B 2 64 ? 36.083 -14.753 32.991 1.00 41.27 64 ASN B N 1
ATOM 1220 C CA . ASN B 2 64 ? 35.291 -13.660 32.451 1.00 40.61 64 ASN B CA 1
ATOM 1221 C C . ASN B 2 64 ? 33.809 -13.791 32.804 1.00 42.99 64 ASN B C 1
ATOM 1222 O O . ASN B 2 64 ? 33.159 -12.831 33.222 1.00 42.03 64 ASN B O 1
ATOM 1227 N N . MET B 2 65 ? 33.277 -14.994 32.649 1.00 44.66 65 MET B N 1
ATOM 1228 C CA . MET B 2 65 ? 31.865 -15.194 32.882 1.00 37.86 65 MET B CA 1
ATOM 1229 C C . MET B 2 65 ? 31.528 -15.104 34.375 1.00 46.80 65 MET B C 1
ATOM 1230 O O . MET B 2 65 ? 30.444 -14.626 34.722 1.00 49.15 65 MET B O 1
ATOM 1235 N N . LYS B 2 66 ? 32.447 -15.515 35.257 1.00 43.90 66 LYS B N 1
ATOM 1236 C CA . LYS B 2 66 ? 32.195 -15.369 36.700 1.00 45.35 66 LYS B CA 1
ATOM 1237 C C . LYS B 2 66 ? 32.034 -13.902 37.084 1.00 41.09 66 LYS B C 1
ATOM 1238 O O . LYS B 2 66 ? 31.089 -13.540 37.758 1.00 43.77 66 LYS B O 1
ATOM 1244 N N . VAL B 2 67 ? 32.959 -13.071 36.627 1.00 40.46 67 VAL B N 1
ATOM 1245 C CA . VAL B 2 67 ? 32.956 -11.641 36.912 1.00 42.97 67 VAL B CA 1
ATOM 1246 C C . VAL B 2 67 ? 31.757 -10.910 36.281 1.00 43.06 67 VAL B C 1
ATOM 1247 O O . VAL B 2 67 ? 31.214 -9.971 36.857 1.00 59.03 67 VAL B O 1
ATOM 1251 N N . LEU B 2 68 ? 31.344 -11.337 35.094 1.00 49.98 68 LEU B N 1
ATOM 1252 C CA . LEU B 2 68 ? 30.149 -10.776 34.464 1.00 51.23 68 LEU B CA 1
ATOM 1253 C C . LEU B 2 68 ? 28.899 -11.189 35.236 1.00 49.07 68 LEU B C 1
ATOM 1254 O O . LEU B 2 68 ? 27.817 -10.673 34.992 1.00 59.50 68 LEU B O 1
ATOM 1259 N N . GLY B 2 69 ? 29.049 -12.134 36.157 1.00 56.48 69 GLY B N 1
ATOM 1260 C CA . GLY B 2 69 ? 27.933 -12.609 36.951 1.00 50.09 69 GLY B CA 1
ATOM 1261 C C . GLY B 2 69 ? 26.921 -13.416 36.161 1.00 49.69 69 GLY B C 1
ATOM 1262 O O . GLY B 2 69 ? 25.718 -13.320 36.389 1.00 55.62 69 GLY B O 1
ATOM 1263 N N . VAL B 2 70 ? 27.410 -14.245 35.249 1.00 47.49 70 VAL B N 1
ATOM 1264 C CA . VAL B 2 70 ? 26.538 -15.136 34.500 1.00 52.40 70 VAL B CA 1
ATOM 1265 C C . VAL B 2 70 ? 25.920 -16.186 35.431 1.00 63.55 70 VAL B C 1
ATOM 1266 O O . VAL B 2 70 ? 26.598 -16.780 36.280 1.00 45.48 70 VAL B O 1
ATOM 1270 N N . LYS B 2 71 ? 24.611 -16.367 35.280 1.00 58.04 71 LYS B N 1
ATOM 1271 C CA . LYS B 2 71 ? 23.828 -17.267 36.117 1.00 69.43 71 LYS B CA 1
ATOM 1272 C C . LYS B 2 71 ? 23.989 -18.730 35.694 1.00 57.74 71 LYS B C 1
ATOM 1273 O O . LYS B 2 71 ? 24.172 -19.622 36.522 1.00 57.87 71 LYS B O 1
ATOM 1279 N N . ASP B 2 72 ? 23.941 -18.951 34.389 1.00 52.00 72 ASP B N 1
ATOM 1280 C CA . ASP B 2 72 ? 23.982 -20.274 33.796 1.00 61.33 72 ASP B CA 1
ATOM 1281 C C . ASP B 2 72 ? 25.414 -20.652 33.450 1.00 47.74 72 ASP B C 1
ATOM 1282 O O . ASP B 2 72 ? 25.919 -20.290 32.391 1.00 53.28 72 ASP B O 1
ATOM 1287 N N . MET B 2 73 ? 26.070 -21.381 34.342 1.00 45.30 73 MET B N 1
ATOM 1288 C CA . MET B 2 73 ? 27.486 -21.684 34.156 1.00 44.38 73 MET B CA 1
ATOM 1289 C C . MET B 2 73 ? 27.723 -23.010 33.471 1.00 39.65 73 MET B C 1
ATOM 1290 O O . MET B 2 73 ? 28.850 -23.308 33.082 1.00 45.13 73 MET B O 1
ATOM 1295 N N . SER B 2 74 ? 26.648 -23.763 33.257 1.00 45.51 74 SER B N 1
ATOM 1296 C CA . SER B 2 74 ? 26.731 -25.085 32.645 1.00 49.98 74 SER B CA 1
ATOM 1297 C C . SER B 2 74 ? 27.453 -25.119 31.303 1.00 57.68 74 SER B C 1
ATOM 1298 O O . SER B 2 74 ? 28.234 -26.038 31.073 1.00 45.47 74 SER B O 1
ATOM 1301 N N . PRO B 2 75 ? 27.198 -24.136 30.410 1.00 54.05 75 PRO B N 1
ATOM 1302 C CA . PRO B 2 75 ? 27.933 -24.257 29.141 1.00 45.99 75 PRO B CA 1
ATOM 1303 C C . PRO B 2 75 ? 29.456 -24.124 29.284 1.00 40.64 75 PRO B C 1
ATOM 1304 O O . PRO B 2 75 ? 30.171 -24.925 28.689 1.00 41.43 75 PRO B O 1
ATOM 1308 N N . ILE B 2 76 ? 29.948 -23.156 30.052 1.00 39.27 76 ILE B N 1
ATOM 1309 C CA . ILE B 2 76 ? 31.392 -22.993 30.184 1.00 31.75 76 ILE B CA 1
ATOM 1310 C C . ILE B 2 76 ? 32.001 -24.106 31.047 1.00 39.46 76 ILE B C 1
ATOM 1311 O O . ILE B 2 76 ? 33.114 -24.537 30.771 1.00 39.10 76 ILE B O 1
ATOM 1316 N N . LEU B 2 77 ? 31.299 -24.566 32.086 1.00 32.63 77 LEU B N 1
ATOM 1317 C CA . LEU B 2 77 ? 31.815 -25.674 32.887 1.00 32.92 77 LEU B CA 1
ATOM 1318 C C . LEU B 2 77 ? 31.909 -26.941 32.013 1.00 35.25 77 LEU B C 1
ATOM 1319 O O . LEU B 2 77 ? 32.740 -27.807 32.257 1.00 36.28 77 LEU B O 1
ATOM 1324 N N . GLY B 2 78 ? 31.071 -27.035 30.984 1.00 39.84 78 GLY B N 1
ATOM 1325 C CA . GLY B 2 78 ? 31.133 -28.138 30.038 1.00 31.64 78 GLY B CA 1
ATOM 1326 C C . GLY B 2 78 ? 32.439 -28.122 29.255 1.00 33.99 78 GLY B C 1
ATOM 1327 O O . GLY B 2 78 ? 33.010 -29.173 28.996 1.00 33.58 78 GLY B O 1
ATOM 1328 N N . GLU B 2 79 ? 32.890 -26.934 28.855 1.00 31.08 79 GLU B N 1
ATOM 1329 C CA . GLU B 2 79 ? 34.160 -26.773 28.150 1.00 31.64 79 GLU B CA 1
ATOM 1330 C C . GLU B 2 79 ? 35.323 -27.105 29.098 1.00 43.24 79 GLU B C 1
ATOM 1331 O O . GLU B 2 79 ? 36.316 -27.676 28.672 1.00 31.80 79 GLU B O 1
ATOM 1337 N N . LEU B 2 80 ? 35.221 -26.712 30.374 1.00 33.44 80 LEU B N 1
ATOM 1338 C CA . LEU B 2 80 ? 36.259 -27.101 31.335 1.00 37.43 80 LEU B CA 1
ATOM 1339 C C . LEU B 2 80 ? 36.310 -28.628 31.550 1.00 43.17 80 LEU B C 1
ATOM 1340 O O . LEU B 2 80 ? 37.400 -29.195 31.647 1.00 31.78 80 LEU B O 1
ATOM 1345 N N . LYS B 2 81 ? 35.150 -29.289 31.590 1.00 31.79 81 LYS B N 1
ATOM 1346 C CA . LYS B 2 81 ? 35.112 -30.753 31.729 1.00 34.39 81 LYS B CA 1
ATOM 1347 C C . LYS B 2 81 ? 35.753 -31.423 30.515 1.00 38.73 81 LYS B C 1
ATOM 1348 O O . LYS B 2 81 ? 36.500 -32.398 30.650 1.00 33.63 81 LYS B O 1
ATOM 1354 N N . ARG B 2 82 ? 35.470 -30.871 29.339 1.00 30.64 82 ARG B N 1
ATOM 1355 C CA . ARG B 2 82 ? 36.022 -31.365 28.090 1.00 30.89 82 ARG B CA 1
ATOM 1356 C C . ARG B 2 82 ? 37.544 -31.275 28.096 1.00 29.89 82 ARG B C 1
ATOM 1357 O O . ARG B 2 82 ? 38.232 -32.241 27.782 1.00 30.02 82 ARG B O 1
ATOM 1365 N N . VAL B 2 83 ? 38.064 -30.114 28.473 1.00 30.38 83 VAL B N 1
ATOM 1366 C CA . VAL B 2 83 ? 39.503 -29.908 28.496 1.00 30.00 83 VAL B CA 1
ATOM 1367 C C . VAL B 2 83 ? 40.184 -30.857 29.499 1.00 42.47 83 VAL B C 1
ATOM 1368 O O . VAL B 2 83 ? 41.213 -31.447 29.171 1.00 30.80 83 VAL B O 1
ATOM 1372 N N . LYS B 2 84 ? 39.584 -31.046 30.683 1.00 31.45 84 LYS B N 1
ATOM 1373 C CA . LYS B 2 84 ? 40.137 -31.977 31.656 1.00 32.32 84 LYS B CA 1
ATOM 1374 C C . LYS B 2 84 ? 40.150 -33.419 31.119 1.00 41.45 84 LYS B C 1
ATOM 1375 O O . LYS B 2 84 ? 41.117 -34.168 31.293 1.00 32.76 84 LYS B O 1
ATOM 1381 N N . SER B 2 85 ? 39.068 -33.802 30.463 1.00 31.85 85 SER B N 1
ATOM 1382 C CA . SER B 2 85 ? 38.968 -35.120 29.868 1.00 32.36 85 SER B CA 1
ATOM 1383 C C . SER B 2 85 ? 40.066 -35.312 28.803 1.00 31.27 85 SER B C 1
ATOM 1384 O O . SER B 2 85 ? 40.692 -36.360 28.714 1.00 31.60 85 SER B O 1
ATOM 1387 N N . TYR B 2 86 ? 40.304 -34.288 28.001 1.00 30.54 86 TYR B N 1
ATOM 1388 C CA . TYR B 2 86 ? 41.343 -34.369 26.981 1.00 30.10 86 TYR B CA 1
ATOM 1389 C C . TYR B 2 86 ? 42.715 -34.495 27.623 1.00 30.79 86 TYR B C 1
ATOM 1390 O O . TYR B 2 86 ? 43.531 -35.297 27.188 1.00 39.30 86 TYR B O 1
ATOM 1399 N N . MET B 2 87 ? 42.956 -33.749 28.689 1.00 31.32 87 MET B N 1
ATOM 1400 C CA . MET B 2 87 ? 44.240 -33.849 29.375 1.00 50.55 87 MET B CA 1
ATOM 1401 C C . MET B 2 87 ? 44.468 -35.202 30.035 1.00 33.03 87 MET B C 1
ATOM 1402 O O . MET B 2 87 ? 45.594 -35.676 30.074 1.00 36.27 87 MET B O 1
ATOM 1407 N N . ASP B 2 88 ? 43.402 -35.836 30.506 1.00 33.23 88 ASP B N 1
ATOM 1408 C CA . ASP B 2 88 ? 43.510 -37.179 31.072 1.00 34.13 88 ASP B CA 1
ATOM 1409 C C . ASP B 2 88 ? 43.822 -38.211 29.997 1.00 34.69 88 ASP B C 1
ATOM 1410 O O . ASP B 2 88 ? 44.548 -39.173 30.254 1.00 50.69 88 ASP B O 1
ATOM 1415 N N . LYS B 2 89 ? 43.287 -38.009 28.795 1.00 33.56 89 LYS B N 1
ATOM 1416 C CA . LYS B 2 89 ? 43.587 -38.878 27.646 1.00 32.38 89 LYS B CA 1
ATOM 1417 C C . LYS B 2 89 ? 45.083 -38.861 27.361 1.00 35.45 89 LYS B C 1
ATOM 1418 O O . LYS B 2 89 ? 45.687 -39.903 27.092 1.00 48.24 89 LYS B O 1
ATOM 1424 N N . ALA B 2 90 ? 45.663 -37.665 27.407 1.00 32.47 90 ALA B N 1
ATOM 1425 C CA . ALA B 2 90 ? 47.092 -37.471 27.214 1.00 38.72 90 ALA B CA 1
ATOM 1426 C C . ALA B 2 90 ? 47.926 -38.124 28.337 1.00 40.39 90 ALA B C 1
ATOM 1427 O O . ALA B 2 90 ? 48.989 -38.692 28.077 1.00 42.61 90 ALA B O 1
ATOM 1429 N N . LYS B 2 91 ? 47.458 -38.009 29.578 1.00 34.85 91 LYS B N 1
ATOM 1430 C CA . LYS B 2 91 ? 48.143 -38.623 30.720 1.00 36.28 91 LYS B CA 1
ATOM 1431 C C . LYS B 2 91 ? 48.149 -40.137 30.562 1.00 44.17 91 LYS B C 1
ATOM 1432 O O . LYS B 2 91 ? 49.137 -40.808 30.887 1.00 43.14 91 LYS B O 1
ATOM 1438 N N . GLN B 2 92 ? 47.042 -40.681 30.072 1.00 36.17 92 GLN B N 1
ATOM 1439 C CA . GLN B 2 92 ? 46.973 -42.114 29.914 1.00 36.71 92 GLN B CA 1
ATOM 1440 C C . GLN B 2 92 ? 47.967 -42.595 28.862 1.00 36.62 92 GLN B C 1
ATOM 1441 O O . GLN B 2 92 ? 48.505 -43.688 28.998 1.00 39.50 92 GLN B O 1
ATOM 1447 N N . TYR B 2 93 ? 48.200 -41.808 27.811 1.00 35.56 93 TYR B N 1
ATOM 1448 C CA . TYR B 2 93 ? 49.250 -42.147 26.852 1.00 35.57 93 TYR B CA 1
ATOM 1449 C C . TYR B 2 93 ? 50.611 -42.090 27.564 1.00 36.85 93 TYR B C 1
ATOM 1450 O O . TYR B 2 93 ? 51.462 -42.948 27.373 1.00 37.68 93 TYR B O 1
ATOM 1459 N N . ASP B 2 94 ? 50.812 -41.066 28.382 1.00 40.32 94 ASP B N 1
ATOM 1460 C CA . ASP B 2 94 ? 52.057 -40.916 29.128 1.00 38.40 94 ASP B CA 1
ATOM 1461 C C . ASP B 2 94 ? 52.301 -42.093 30.075 1.00 49.22 94 ASP B C 1
ATOM 1462 O O . ASP B 2 94 ? 53.435 -42.572 30.186 1.00 41.09 94 ASP B O 1
ATOM 1467 N N . ASN B 2 95 ? 51.243 -42.552 30.755 1.00 40.01 95 ASN B N 1
ATOM 1468 C CA . ASN B 2 95 ? 51.367 -43.685 31.671 1.00 41.52 95 ASN B CA 1
ATOM 1469 C C . ASN B 2 95 ? 51.828 -44.915 30.917 1.00 41.92 95 ASN B C 1
ATOM 1470 O O . ASN B 2 95 ? 52.641 -45.669 31.395 1.00 43.59 95 ASN B O 1
ATOM 1475 N N . ARG B 2 96 ? 51.310 -45.110 29.718 1.00 40.66 96 ARG B N 1
ATOM 1476 C CA . ARG B 2 96 ? 51.721 -46.243 28.901 1.00 50.33 96 ARG B CA 1
ATOM 1477 C C . ARG B 2 96 ? 53.215 -46.131 28.526 1.00 46.60 96 ARG B C 1
ATOM 1478 O O . ARG B 2 96 ? 53.941 -47.108 28.543 1.00 48.70 96 ARG B O 1
ATOM 1486 N N . ILE B 2 97 ? 53.656 -44.929 28.166 1.00 48.93 97 ILE B N 1
ATOM 1487 C CA . ILE B 2 97 ? 55.051 -44.698 27.830 1.00 41.64 97 ILE B CA 1
ATOM 1488 C C . ILE B 2 97 ? 55.927 -44.942 29.055 1.00 60.22 97 ILE B C 1
ATOM 1489 O O . ILE B 2 97 ? 56.998 -45.558 28.962 1.00 44.79 97 ILE B O 1
ATOM 1494 N N . THR B 2 98 ? 55.469 -44.442 30.202 1.00 43.82 98 THR B N 1
ATOM 1495 C CA . THR B 2 98 ? 56.210 -44.583 31.450 1.00 47.60 98 THR B CA 1
ATOM 1496 C C . THR B 2 98 ? 56.424 -46.052 31.781 1.00 49.36 98 THR B C 1
ATOM 1497 O O . THR B 2 98 ? 57.511 -46.450 32.196 1.00 57.87 98 THR B O 1
ATOM 1501 N N . LYS B 2 99 ? 55.381 -46.853 31.595 1.00 46.57 99 LYS B N 1
ATOM 1502 C CA . LYS B 2 99 ? 55.463 -48.268 31.896 1.00 49.89 99 LYS B CA 1
ATOM 1503 C C . LYS B 2 99 ? 56.583 -48.932 31.108 1.00 48.69 99 LYS B C 1
ATOM 1504 O O . LYS B 2 99 ? 57.307 -49.773 31.637 1.00 53.68 99 LYS B O 1
ATOM 1510 N N . SER B 2 100 ? 56.748 -48.537 29.852 1.00 47.38 100 SER B N 1
ATOM 1511 C CA . SER B 2 100 ? 57.761 -49.170 29.019 1.00 52.89 100 SER B CA 1
ATOM 1512 C C . SER B 2 100 ? 59.148 -48.561 29.275 1.00 50.27 100 SER B C 1
ATOM 1513 O O . SER B 2 100 ? 60.173 -49.220 29.079 1.00 66.16 100 SER B O 1
ATOM 1516 N N . ASN B 2 101 ? 59.180 -47.317 29.735 1.00 52.31 101 ASN B N 1
ATOM 1517 C CA . ASN B 2 101 ? 60.415 -46.717 30.224 1.00 50.09 101 ASN B CA 1
ATOM 1518 C C . ASN B 2 101 ? 60.947 -47.463 31.434 1.00 52.34 101 ASN B C 1
ATOM 1519 O O . ASN B 2 101 ? 62.118 -47.838 31.480 1.00 66.81 101 ASN B O 1
ATOM 1524 N N . GLU B 2 102 ? 60.084 -47.663 32.422 1.00 52.51 102 GLU B N 1
ATOM 1525 C CA . GLU B 2 102 ? 60.480 -48.350 33.641 1.00 61.69 102 GLU B CA 1
ATOM 1526 C C . GLU B 2 102 ? 61.001 -49.740 33.333 1.00 64.31 102 GLU B C 1
ATOM 1527 O O . GLU B 2 102 ? 62.019 -50.167 33.888 1.00 68.40 102 GLU B O 1
ATOM 1533 N N . LYS B 2 103 ? 60.309 -50.436 32.435 1.00 75.43 103 LYS B N 1
ATOM 1534 C CA . LYS B 2 103 ? 60.730 -51.772 32.019 1.00 76.67 103 LYS B CA 1
ATOM 1535 C C . LYS B 2 103 ? 62.121 -51.719 31.387 1.00 74.52 103 LYS B C 1
ATOM 1536 O O . LYS B 2 103 ? 62.941 -52.615 31.575 1.00 84.22 103 LYS B O 1
ATOM 1542 N N . SER B 2 104 ? 62.388 -50.651 30.649 1.00 70.86 104 SER B N 1
ATOM 1543 C CA . SER B 2 104 ? 63.682 -50.497 30.011 1.00 69.65 104 SER B CA 1
ATOM 1544 C C . SER B 2 104 ? 64.743 -50.204 31.068 1.00 73.40 104 SER B C 1
ATOM 1545 O O . SER B 2 104 ? 65.813 -50.816 31.062 1.00 75.76 104 SER B O 1
ATOM 1548 N N . GLN B 2 105 ? 64.432 -49.296 31.994 1.00 65.72 105 GLN B N 1
ATOM 1549 C CA . GLN B 2 105 ? 65.326 -49.002 33.119 1.00 70.16 105 GLN B CA 1
ATOM 1550 C C . GLN B 2 105 ? 65.627 -50.249 33.945 1.00 74.28 105 GLN B C 1
ATOM 1551 O O . GLN B 2 105 ? 66.732 -50.402 34.459 1.00 83.07 105 GLN B O 1
ATOM 1557 N N . ALA B 2 106 ? 64.641 -51.132 34.076 1.00 74.42 106 ALA B N 1
ATOM 1558 C CA . ALA B 2 106 ? 64.796 -52.335 34.892 1.00 69.48 106 ALA B CA 1
ATOM 1559 C C . ALA B 2 106 ? 65.817 -53.274 34.274 1.00 71.64 106 ALA B C 1
ATOM 1560 O O . ALA B 2 106 ? 66.676 -53.815 34.968 1.00 85.05 106 ALA B O 1
ATOM 1562 N N . GLU B 2 107 ? 65.714 -53.453 32.962 1.00 69.94 107 GLU B N 1
ATOM 1563 C CA . GLU B 2 107 ? 66.638 -54.295 32.218 1.00 69.22 107 GLU B CA 1
ATOM 1564 C C . GLU B 2 107 ? 68.071 -53.782 32.320 1.00 77.27 107 GLU B C 1
ATOM 1565 O O . GLU B 2 107 ? 69.009 -54.556 32.533 1.00 90.00 107 GLU B O 1
ATOM 1571 N N . GLN B 2 108 ? 68.232 -52.471 32.168 1.00 71.96 108 GLN B N 1
ATOM 1572 C CA . GLN B 2 108 ? 69.551 -51.842 32.206 1.00 77.83 108 GLN B CA 1
ATOM 1573 C C . GLN B 2 108 ? 70.193 -51.930 33.583 1.00 90.15 108 GLN B C 1
ATOM 1574 O O . GLN B 2 108 ? 71.405 -52.097 33.697 1.00 98.79 108 GLN B O 1
ATOM 1580 N N . GLU B 2 109 ? 69.375 -51.818 34.624 1.00 89.61 109 GLU B N 1
ATOM 1581 C CA . GLU B 2 109 ? 69.850 -51.977 35.991 1.00 90.82 109 GLU B CA 1
ATOM 1582 C C . GLU B 2 109 ? 70.265 -53.428 36.227 1.00 98.27 109 GLU B C 1
ATOM 1583 O O . GLU B 2 109 ? 71.222 -53.711 36.960 1.00 96.85 109 GLU B O 1
ATOM 1589 N N . LYS B 2 110 ? 69.538 -54.345 35.596 1.00 87.95 110 LYS B N 1
ATOM 1590 C CA . LYS B 2 110 ? 69.860 -55.765 35.673 1.00 86.83 110 LYS B CA 1
ATOM 1591 C C . LYS B 2 110 ? 71.209 -56.037 35.027 1.00 98.16 110 LYS B C 1
ATOM 1592 O O . LYS B 2 110 ? 72.047 -56.749 35.581 1.00 112.54 110 LYS B O 1
ATOM 1598 N N . ALA B 2 111 ? 71.405 -55.458 33.844 1.00 94.02 111 ALA B N 1
ATOM 1599 C CA . ALA B 2 111 ? 72.634 -55.633 33.082 1.00 84.88 111 ALA B CA 1
ATOM 1600 C C . ALA B 2 111 ? 73.856 -55.148 33.863 1.00 91.29 111 ALA B C 1
ATOM 1601 O O . ALA B 2 111 ? 74.860 -55.861 33.983 1.00 95.34 111 ALA B O 1
ATOM 1603 N N . LYS B 2 112 ? 73.756 -53.938 34.404 1.00 95.63 112 LYS B N 1
ATOM 1604 C CA . LYS B 2 112 ? 74.841 -53.348 35.179 1.00 94.60 112 LYS B CA 1
ATOM 1605 C C . LYS B 2 112 ? 75.191 -54.210 36.385 1.00 96.26 112 LYS B C 1
ATOM 1606 O O . LYS B 2 112 ? 76.364 -54.397 36.701 1.00 110.12 112 LYS B O 1
ATOM 1612 N N . ASN B 2 113 ? 74.172 -54.741 37.051 1.00 88.76 113 ASN B N 1
ATOM 1613 C CA . ASN B 2 113 ? 74.394 -55.640 38.177 1.00 92.62 113 ASN B CA 1
ATOM 1614 C C . ASN B 2 113 ? 75.089 -56.928 37.749 1.00 94.70 113 ASN B C 1
ATOM 1615 O O . ASN B 2 113 ? 75.992 -57.390 38.436 1.00 92.12 113 ASN B O 1
ATOM 1620 N N . ILE B 2 114 ? 74.684 -57.499 36.615 1.00 90.80 114 ILE B N 1
ATOM 1621 C CA . ILE B 2 114 ? 75.345 -58.698 36.093 1.00 90.96 114 ILE B CA 1
ATOM 1622 C C . ILE B 2 114 ? 76.841 -58.455 35.916 1.00 97.51 114 ILE B C 1
ATOM 1623 O O . ILE B 2 114 ? 77.674 -59.227 36.409 1.00 111.00 114 ILE B O 1
ATOM 1628 N N . ILE B 2 115 ? 77.171 -57.371 35.223 1.00 90.14 115 ILE B N 1
ATOM 1629 C CA . ILE B 2 115 ? 78.553 -56.977 34.990 1.00 92.06 115 ILE B CA 1
ATOM 1630 C C . ILE B 2 115 ? 79.326 -56.809 36.298 1.00 100.60 115 ILE B C 1
ATOM 1631 O O . ILE B 2 115 ? 80.362 -57.449 36.513 1.00 98.17 115 ILE B O 1
ATOM 1636 N N . SER B 2 116 ? 78.796 -55.958 37.173 1.00 94.18 116 SER B N 1
ATOM 1637 C CA . SER B 2 116 ? 79.433 -55.646 38.445 1.00 96.76 116 SER B CA 1
ATOM 1638 C C . SER B 2 116 ? 79.562 -56.851 39.366 1.00 103.03 116 SER B C 1
ATOM 1639 O O . SER B 2 116 ? 80.617 -57.085 39.945 1.00 106.75 116 SER B O 1
ATOM 1642 N N . ASN B 2 117 ? 78.483 -57.612 39.495 1.00 117.11 117 ASN B N 1
ATOM 1643 C CA . ASN B 2 117 ? 78.442 -58.738 40.426 1.00 124.65 117 ASN B CA 1
ATOM 1644 C C . ASN B 2 117 ? 79.366 -59.907 40.090 1.00 129.89 117 ASN B C 1
ATOM 1645 O O . ASN B 2 117 ? 80.241 -60.249 40.878 1.00 135.23 117 ASN B O 1
ATOM 1650 N N . VAL B 2 118 ? 79.162 -60.520 38.927 1.00 135.69 118 VAL B N 1
ATOM 1651 C CA . VAL B 2 118 ? 79.909 -61.720 38.541 1.00 143.83 118 VAL B CA 1
ATOM 1652 C C . VAL B 2 118 ? 81.420 -61.481 38.569 1.00 143.53 118 VAL B C 1
ATOM 1653 O O . VAL B 2 118 ? 82.201 -62.328 39.036 1.00 147.43 118 VAL B O 1
ATOM 1655 N N . LEU B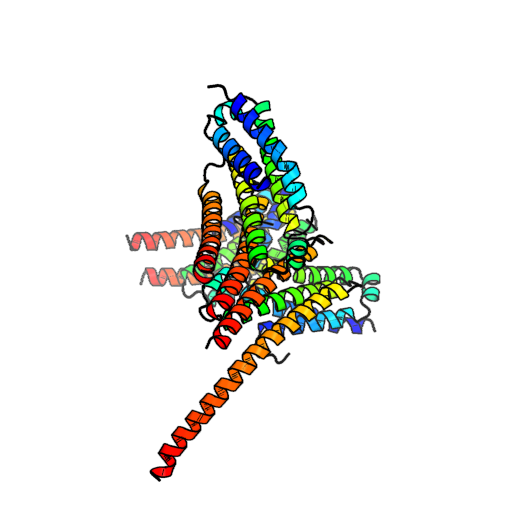 2 119 ? 81.828 -60.312 38.087 1.00 129.10 119 LEU B N 1
ATOM 1656 C CA . LEU B 2 119 ? 83.238 -59.940 38.100 1.00 126.59 119 LEU B CA 1
ATOM 1657 C C . LEU B 2 119 ? 83.765 -59.843 39.545 1.00 129.94 119 LEU B C 1
ATOM 1658 O O . LEU B 2 119 ? 84.950 -60.069 39.814 1.00 127.74 119 LEU B O 1
ATOM 1660 N N . ASP B 2 120 ? 82.868 -59.516 40.471 1.00 132.21 120 ASP B N 1
ATOM 1661 C CA . ASP B 2 120 ? 83.202 -59.463 41.888 1.00 129.61 120 ASP B CA 1
ATOM 1662 C C . ASP B 2 120 ? 83.175 -60.864 42.496 1.00 124.20 120 ASP B C 1
ATOM 1663 O O . ASP B 2 120 ? 82.996 -61.027 43.707 1.00 124.27 120 ASP B O 1
ATOM 1665 N N . ASP C 1 11 ? 27.322 -36.210 -10.465 1.00 63.10 7 ASP C N 1
ATOM 1666 C CA . ASP C 1 11 ? 27.088 -35.467 -9.237 1.00 50.07 7 ASP C CA 1
ATOM 1667 C C . ASP C 1 11 ? 26.634 -34.056 -9.564 1.00 50.98 7 ASP C C 1
ATOM 1668 O O . ASP C 1 11 ? 27.392 -33.253 -10.102 1.00 51.22 7 ASP C O 1
ATOM 1673 N N . VAL C 1 12 ? 25.402 -33.750 -9.188 1.00 48.36 8 VAL C N 1
ATOM 1674 C CA . VAL C 1 12 ? 24.776 -32.510 -9.584 1.00 53.19 8 VAL C CA 1
ATOM 1675 C C . VAL C 1 12 ? 25.491 -31.279 -9.010 1.00 63.21 8 VAL C C 1
ATOM 1676 O O . VAL C 1 12 ? 25.746 -30.322 -9.750 1.00 47.66 8 VAL C O 1
ATOM 1680 N N . LEU C 1 13 ? 25.845 -31.322 -7.720 1.00 55.44 9 LEU C N 1
ATOM 1681 C CA . LEU C 1 13 ? 26.506 -30.194 -7.064 1.00 45.52 9 LEU C CA 1
ATOM 1682 C C . LEU C 1 13 ? 27.844 -29.868 -7.709 1.00 46.04 9 LEU C C 1
ATOM 1683 O O . LEU C 1 13 ? 28.129 -28.708 -7.995 1.00 47.46 9 LEU C O 1
ATOM 1688 N N . LEU C 1 14 ? 28.652 -30.890 -7.958 1.00 37.98 10 LEU C N 1
ATOM 1689 C CA . LEU C 1 14 ? 29.962 -30.686 -8.568 1.00 46.24 10 LEU C CA 1
ATOM 1690 C C . LEU C 1 14 ? 29.867 -30.090 -9.968 1.00 51.51 10 LEU C C 1
ATOM 1691 O O . LEU C 1 14 ? 30.655 -29.216 -10.314 1.00 52.13 10 LEU C O 1
ATOM 1696 N N . SER C 1 15 ? 28.883 -30.525 -10.748 1.00 47.75 11 SER C N 1
ATOM 1697 C CA . SER C 1 15 ? 28.661 -29.949 -12.068 1.00 46.65 11 SER C CA 1
ATOM 1698 C C . SER C 1 15 ? 28.241 -28.477 -11.974 1.00 43.68 11 SER C C 1
ATOM 1699 O O . SER C 1 15 ? 28.655 -27.658 -12.798 1.00 39.38 11 SER C O 1
ATOM 1702 N N . ARG C 1 16 ? 27.398 -28.143 -10.997 1.00 38.25 12 ARG C N 1
ATOM 1703 C CA . ARG C 1 16 ? 26.936 -26.758 -10.875 1.00 37.85 12 ARG C CA 1
ATOM 1704 C C . ARG C 1 16 ? 28.071 -25.847 -10.433 1.00 36.32 12 ARG C C 1
ATOM 1705 O O . ARG C 1 16 ? 28.159 -24.702 -10.874 1.00 48.67 12 ARG C O 1
ATOM 1713 N N . VAL C 1 17 ? 28.935 -26.357 -9.559 1.00 39.44 13 VAL C N 1
ATOM 1714 C CA . VAL C 1 17 ? 30.099 -25.615 -9.098 1.00 34.91 13 VAL C CA 1
ATOM 1715 C C . VAL C 1 17 ? 31.067 -25.331 -10.243 1.00 39.55 13 VAL C C 1
ATOM 1716 O O . VAL C 1 17 ? 31.499 -24.193 -10.424 1.00 44.52 13 VAL C O 1
ATOM 1720 N N . ILE C 1 18 ? 31.381 -26.357 -11.031 1.00 36.62 14 ILE C N 1
ATOM 1721 C CA . ILE C 1 18 ? 32.286 -26.221 -12.163 1.00 37.49 14 ILE C CA 1
ATOM 1722 C C . ILE C 1 18 ? 31.729 -25.257 -13.214 1.00 38.03 14 ILE C C 1
ATOM 1723 O O . ILE C 1 18 ? 32.466 -24.467 -13.803 1.00 41.19 14 ILE C O 1
ATOM 1728 N N . ASN C 1 19 ? 30.426 -25.327 -13.452 1.00 38.31 15 ASN C N 1
ATOM 1729 C CA . ASN C 1 19 ? 29.795 -24.431 -14.416 1.00 38.94 15 ASN C CA 1
ATOM 1730 C C . ASN C 1 19 ? 29.940 -22.980 -14.000 1.00 38.11 15 ASN C C 1
ATOM 1731 O O . ASN C 1 19 ? 30.223 -22.118 -14.835 1.00 43.12 15 ASN C O 1
ATOM 1736 N N . VAL C 1 20 ? 29.765 -22.714 -12.706 1.00 41.46 16 VAL C N 1
ATOM 1737 C CA . VAL C 1 20 ? 29.951 -21.360 -12.170 1.00 42.35 16 VAL C CA 1
ATOM 1738 C C . VAL C 1 20 ? 31.406 -20.916 -12.257 1.00 36.09 16 VAL C C 1
ATOM 1739 O O . VAL C 1 20 ? 31.697 -19.801 -12.670 1.00 40.96 16 VAL C O 1
ATOM 1743 N N . VAL C 1 21 ? 32.322 -21.803 -11.897 1.00 37.56 17 VAL C N 1
ATOM 1744 C CA . VAL C 1 21 ? 33.744 -21.476 -11.937 1.00 36.12 17 VAL C CA 1
ATOM 1745 C C . VAL C 1 21 ? 34.208 -21.193 -13.376 1.00 41.09 17 VAL C C 1
ATOM 1746 O O . VAL C 1 21 ? 34.923 -20.227 -13.631 1.00 37.97 17 VAL C O 1
ATOM 1750 N N . ARG C 1 22 ? 33.791 -22.028 -14.321 1.00 38.52 18 ARG C N 1
ATOM 1751 C CA . ARG C 1 22 ? 34.187 -21.825 -15.707 1.00 40.06 18 ARG C CA 1
ATOM 1752 C C . ARG C 1 22 ? 33.563 -20.560 -16.294 1.00 57.51 18 ARG C C 1
ATOM 1753 O O . ARG C 1 22 ? 34.238 -19.811 -17.010 1.00 50.96 18 ARG C O 1
ATOM 1761 N N . ALA C 1 23 ? 32.280 -20.332 -16.008 1.00 40.01 19 ALA C N 1
ATOM 1762 C CA . ALA C 1 23 ? 31.585 -19.153 -16.511 1.00 40.53 19 ALA C CA 1
ATOM 1763 C C . ALA C 1 23 ? 32.162 -17.865 -15.925 1.00 43.52 19 ALA C C 1
ATOM 1764 O O . ALA C 1 23 ? 32.268 -16.855 -16.610 1.00 45.95 19 ALA C O 1
ATOM 1766 N N . ALA C 1 24 ? 32.507 -17.895 -14.645 1.00 38.68 20 ALA C N 1
ATOM 1767 C CA . ALA C 1 24 ? 33.116 -16.734 -14.015 1.00 38.32 20 ALA C CA 1
ATOM 1768 C C . ALA C 1 24 ? 34.456 -16.442 -14.664 1.00 39.47 20 ALA C C 1
ATOM 1769 O O . ALA C 1 24 ? 34.761 -15.300 -14.991 1.00 46.57 20 ALA C O 1
ATOM 1771 N N . SER C 1 25 ? 35.239 -17.489 -14.879 1.00 39.72 21 SER C N 1
ATOM 1772 C CA . SER C 1 25 ? 36.533 -17.349 -15.528 1.00 40.97 21 SER C CA 1
ATOM 1773 C C . SER C 1 25 ? 36.410 -16.857 -16.969 1.00 46.01 21 SER C C 1
ATOM 1774 O O . SER C 1 25 ? 37.221 -16.039 -17.403 1.00 43.99 21 SER C O 1
ATOM 1777 N N . SER C 1 26 ? 35.423 -17.374 -17.705 1.00 43.20 22 SER C N 1
ATOM 1778 C CA . SER C 1 26 ? 35.216 -16.955 -19.094 1.00 50.39 22 SER C CA 1
ATOM 1779 C C . SER C 1 26 ? 34.865 -15.485 -19.191 1.00 48.57 22 SER C C 1
ATOM 1780 O O . SER C 1 26 ? 35.428 -14.765 -20.009 1.00 49.59 22 SER C O 1
ATOM 1783 N N . LEU C 1 27 ? 33.943 -15.045 -18.343 1.00 49.99 23 LEU C N 1
ATOM 1784 C CA . LEU C 1 27 ? 33.523 -13.645 -18.316 1.00 44.71 23 LEU C CA 1
ATOM 1785 C C . LEU C 1 27 ? 34.698 -12.727 -18.039 1.00 45.24 23 LEU C C 1
ATOM 1786 O O . LEU C 1 27 ? 34.910 -11.750 -18.736 1.00 48.44 23 LEU C O 1
ATOM 1791 N N . ALA C 1 28 ? 35.486 -13.075 -17.036 1.00 44.76 24 ALA C N 1
ATOM 1792 C CA . ALA C 1 28 ? 36.584 -12.225 -16.606 1.00 51.48 24 ALA C CA 1
ATOM 1793 C C . ALA C 1 28 ? 37.740 -12.161 -17.593 1.00 49.66 24 ALA C C 1
ATOM 1794 O O . ALA C 1 28 ? 38.528 -11.215 -17.548 1.00 54.71 24 ALA C O 1
ATOM 1796 N N . SER C 1 29 ? 37.844 -13.155 -18.469 1.00 47.11 25 SER C N 1
ATOM 1797 C CA . SER C 1 29 ? 38.901 -13.185 -19.479 1.00 55.29 25 SER C CA 1
ATOM 1798 C C . SER C 1 29 ? 38.551 -12.258 -20.649 1.00 53.31 25 SER C C 1
ATOM 1799 O O . SER C 1 29 ? 39.400 -11.928 -21.469 1.00 62.44 25 SER C O 1
ATOM 1802 N N . GLN C 1 30 ? 37.280 -11.886 -20.749 1.00 50.88 26 GLN C N 1
ATOM 1803 C CA . GLN C 1 30 ? 36.877 -10.849 -21.684 1.00 60.60 26 GLN C CA 1
ATOM 1804 C C . GLN C 1 30 ? 37.344 -9.498 -21.155 1.00 62.49 26 GLN C C 1
ATOM 1805 O O . GLN C 1 30 ? 37.929 -9.409 -20.073 1.00 52.15 26 GLN C O 1
ATOM 1811 N N . ASP C 1 31 ? 37.063 -8.443 -21.911 1.00 66.13 27 ASP C N 1
ATOM 1812 C CA . ASP C 1 31 ? 37.465 -7.098 -21.520 1.00 64.88 27 ASP C CA 1
ATOM 1813 C C . ASP C 1 31 ? 36.390 -6.501 -20.620 1.00 62.41 27 ASP C C 1
ATOM 1814 O O . ASP C 1 31 ? 35.662 -5.601 -21.017 1.00 70.79 27 ASP C O 1
ATOM 1819 N N . VAL C 1 32 ? 36.286 -7.030 -19.409 1.00 63.74 28 VAL C N 1
ATOM 1820 C CA . VAL C 1 32 ? 35.277 -6.599 -18.446 1.00 64.92 28 VAL C CA 1
ATOM 1821 C C . VAL C 1 32 ? 35.468 -5.155 -17.964 1.00 62.76 28 VAL C C 1
ATOM 1822 O O . VAL C 1 32 ? 34.493 -4.443 -17.722 1.00 69.61 28 VAL C O 1
ATOM 1826 N N . ASP C 1 33 ? 36.723 -4.736 -17.826 1.00 60.13 29 ASP C N 1
ATOM 1827 C CA . ASP C 1 33 ? 37.048 -3.407 -17.308 1.00 64.72 29 ASP C CA 1
ATOM 1828 C C . ASP C 1 33 ? 36.449 -2.309 -18.192 1.00 62.24 29 ASP C C 1
ATOM 1829 O O . ASP C 1 33 ? 35.948 -1.295 -17.702 1.00 70.65 29 ASP C O 1
ATOM 1834 N N . PHE C 1 34 ? 36.489 -2.548 -19.500 1.00 61.88 30 PHE C N 1
ATOM 1835 C CA . PHE C 1 34 ? 35.965 -1.633 -20.507 1.00 69.41 30 PHE C CA 1
ATOM 1836 C C . PHE C 1 34 ? 34.480 -1.369 -20.250 1.00 68.46 30 PHE C C 1
ATOM 1837 O O . PHE C 1 34 ? 34.042 -0.225 -20.235 1.00 64.29 30 PHE C O 1
ATOM 1845 N N . TYR C 1 35 ? 33.715 -2.435 -20.020 1.00 63.42 31 TYR C N 1
ATOM 1846 C CA . TYR C 1 35 ? 32.302 -2.298 -19.682 1.00 57.43 31 TYR C CA 1
ATOM 1847 C C . TYR C 1 35 ? 32.063 -1.766 -18.268 1.00 54.06 31 TYR C C 1
ATOM 1848 O O . TYR C 1 35 ? 31.151 -0.966 -18.049 1.00 65.64 31 TYR C O 1
ATOM 1857 N N . LYS C 1 36 ? 32.902 -2.177 -17.324 1.00 56.73 32 LYS C N 1
ATOM 1858 C CA . LYS C 1 36 ? 32.802 -1.730 -15.930 1.00 55.58 32 LYS C CA 1
ATOM 1859 C C . LYS C 1 36 ? 32.959 -0.224 -15.770 1.00 61.89 32 LYS C C 1
ATOM 1860 O O . LYS C 1 36 ? 32.198 0.423 -15.052 1.00 65.93 32 LYS C O 1
ATOM 1866 N N . ASN C 1 37 ? 33.967 0.331 -16.432 1.00 55.06 33 ASN C N 1
ATOM 1867 C CA . ASN C 1 37 ? 34.225 1.769 -16.365 1.00 59.82 33 ASN C CA 1
ATOM 1868 C C . ASN C 1 37 ? 33.172 2.620 -17.074 1.00 71.12 33 ASN C C 1
ATOM 1869 O O . ASN C 1 37 ? 32.801 3.686 -16.587 1.00 80.44 33 ASN C O 1
ATOM 1874 N N . LEU C 1 38 ? 32.733 2.161 -18.240 1.00 72.40 34 LEU C N 1
ATOM 1875 C CA . LEU C 1 38 ? 31.770 2.882 -19.073 1.00 66.94 34 LEU C CA 1
ATOM 1876 C C . LEU C 1 38 ? 30.306 2.794 -18.623 1.00 70.18 34 LEU C C 1
ATOM 1877 O O . LEU C 1 38 ? 29.551 3.754 -18.769 1.00 71.76 34 LEU C O 1
ATOM 1882 N N . ASP C 1 39 ? 29.913 1.648 -18.071 1.00 74.52 35 ASP C N 1
ATOM 1883 C CA . ASP C 1 39 ? 28.495 1.339 -17.870 1.00 64.01 35 ASP C CA 1
ATOM 1884 C C . ASP C 1 39 ? 28.245 0.993 -16.400 1.00 70.82 35 ASP C C 1
ATOM 1885 O O . ASP C 1 39 ? 28.746 -0.009 -15.882 1.00 71.87 35 ASP C O 1
ATOM 1890 N N . ARG C 1 40 ? 27.460 1.842 -15.740 1.00 67.92 36 ARG C N 1
ATOM 1891 C CA . ARG C 1 40 ? 27.176 1.716 -14.313 1.00 63.57 36 ARG C CA 1
ATOM 1892 C C . ARG C 1 40 ? 26.322 0.473 -14.019 1.00 60.61 36 ARG C C 1
ATOM 1893 O O . ARG C 1 40 ? 26.554 -0.237 -13.032 1.00 59.91 36 ARG C O 1
ATOM 1901 N N . GLY C 1 41 ? 25.333 0.226 -14.875 1.00 60.64 37 GLY C N 1
ATOM 1902 C CA . GLY C 1 41 ? 24.425 -0.892 -14.712 1.00 60.33 37 GLY C CA 1
ATOM 1903 C C . GLY C 1 41 ? 25.158 -2.222 -14.765 1.00 63.90 37 GLY C C 1
ATOM 1904 O O . GLY C 1 41 ? 24.912 -3.119 -13.958 1.00 58.65 37 GLY C O 1
ATOM 1905 N N . PHE C 1 42 ? 26.050 -2.344 -15.741 1.00 58.55 38 PHE C N 1
ATOM 1906 C CA . PHE C 1 42 ? 26.889 -3.523 -15.900 1.00 54.00 38 PHE C CA 1
ATOM 1907 C C . PHE C 1 42 ? 27.667 -3.727 -14.612 1.00 63.62 38 PHE C C 1
ATOM 1908 O O . PHE C 1 42 ? 27.698 -4.818 -14.042 1.00 63.33 38 PHE C O 1
ATOM 1916 N N . SER C 1 43 ? 28.302 -2.644 -14.178 1.00 59.38 39 SER C N 1
ATOM 1917 C CA . SER C 1 43 ? 29.148 -2.641 -13.006 1.00 56.38 39 SER C CA 1
ATOM 1918 C C . SER C 1 43 ? 28.375 -3.052 -11.764 1.00 56.79 39 SER C C 1
ATOM 1919 O O . SER C 1 43 ? 28.843 -3.871 -10.981 1.00 66.19 39 SER C O 1
ATOM 1922 N N . LYS C 1 44 ? 27.174 -2.506 -11.599 1.00 68.77 40 LYS C N 1
ATOM 1923 C CA . LYS C 1 44 ? 26.356 -2.847 -10.436 1.00 59.50 40 LYS C CA 1
ATOM 1924 C C . LYS C 1 44 ? 25.864 -4.280 -10.522 1.00 61.48 40 LYS C C 1
ATOM 1925 O O . LYS C 1 44 ? 25.738 -4.956 -9.505 1.00 65.41 40 LYS C O 1
ATOM 1931 N N . ASP C 1 45 ? 25.608 -4.757 -11.734 1.00 62.02 41 ASP C N 1
ATOM 1932 C CA . ASP C 1 45 ? 25.103 -6.105 -11.872 1.00 65.36 41 ASP C CA 1
ATOM 1933 C C . ASP C 1 45 ? 26.165 -7.143 -11.502 1.00 58.37 41 ASP C C 1
ATOM 1934 O O . ASP C 1 45 ? 25.853 -8.132 -10.836 1.00 60.33 41 ASP C O 1
ATOM 1939 N N . LEU C 1 46 ? 27.410 -6.905 -11.911 1.00 51.29 42 LEU C N 1
ATOM 1940 C CA . LEU C 1 46 ? 28.512 -7.797 -11.563 1.00 54.43 42 LEU C CA 1
ATOM 1941 C C . LEU C 1 46 ? 28.767 -7.810 -10.064 1.00 48.98 42 LEU C C 1
ATOM 1942 O O . LEU C 1 46 ? 29.048 -8.851 -9.481 1.00 50.10 42 LEU C O 1
ATOM 1947 N N . LYS C 1 47 ? 28.709 -6.635 -9.453 1.00 56.80 43 LYS C N 1
ATOM 1948 C CA . LYS C 1 47 ? 28.916 -6.527 -8.022 1.00 48.77 43 LYS C CA 1
ATOM 1949 C C . LYS C 1 47 ? 27.800 -7.276 -7.281 1.00 51.61 43 LYS C C 1
ATOM 1950 O O . LYS C 1 47 ? 28.019 -7.882 -6.231 1.00 54.33 43 LYS C O 1
ATOM 1956 N N . SER C 1 48 ? 26.600 -7.235 -7.839 1.00 51.47 44 SER C N 1
ATOM 1957 C CA . SER C 1 48 ? 25.494 -7.987 -7.280 1.00 52.06 44 SER C CA 1
ATOM 1958 C C . SER C 1 48 ? 25.747 -9.492 -7.388 1.00 53.33 44 SER C C 1
ATOM 1959 O O . SER C 1 48 ? 25.384 -10.238 -6.486 1.00 61.71 44 SER C O 1
ATOM 1962 N N . LYS C 1 49 ? 26.379 -9.936 -8.477 1.00 52.10 45 LYS C N 1
ATOM 1963 C CA . LYS C 1 49 ? 26.677 -11.360 -8.664 1.00 47.37 45 LYS C CA 1
ATOM 1964 C C . LYS C 1 49 ? 27.764 -11.844 -7.709 1.00 53.81 45 LYS C C 1
ATOM 1965 O O . LYS C 1 49 ? 27.621 -12.892 -7.070 1.00 51.38 45 LYS C O 1
ATOM 1971 N N . ALA C 1 50 ? 28.856 -11.085 -7.635 1.00 42.79 46 ALA C N 1
ATOM 1972 C CA . ALA C 1 50 ? 29.917 -11.351 -6.680 1.00 47.31 46 ALA C CA 1
ATOM 1973 C C . ALA C 1 50 ? 29.362 -11.446 -5.267 1.00 60.40 46 ALA C C 1
ATOM 1974 O O . ALA C 1 50 ? 29.752 -12.327 -4.507 1.00 52.59 46 ALA C O 1
ATOM 1976 N N . ASP C 1 51 ? 28.417 -10.570 -4.934 1.00 53.80 47 ASP C N 1
ATOM 1977 C CA . ASP C 1 51 ? 27.840 -10.574 -3.596 1.00 54.37 47 ASP C CA 1
ATOM 1978 C C . ASP C 1 51 ? 27.006 -11.823 -3.354 1.00 49.00 47 ASP C C 1
ATOM 1979 O O . ASP C 1 51 ? 26.940 -12.311 -2.235 1.00 58.87 47 ASP C O 1
ATOM 1984 N N . LYS C 1 52 ? 26.394 -12.351 -4.406 1.00 46.43 48 LYS C N 1
ATOM 1985 C CA . LYS C 1 52 ? 25.670 -13.610 -4.311 1.00 51.17 48 LYS C CA 1
ATOM 1986 C C . LYS C 1 52 ? 26.660 -14.733 -3.995 1.00 49.47 48 LYS C C 1
ATOM 1987 O O . LYS C 1 52 ? 26.395 -15.598 -3.164 1.00 52.15 48 LYS C O 1
ATOM 1993 N N . LEU C 1 53 ? 27.814 -14.697 -4.655 1.00 41.18 49 LEU C N 1
ATOM 1994 C CA . LEU C 1 53 ? 28.873 -15.682 -4.415 1.00 38.55 49 LEU C CA 1
ATOM 1995 C C . LEU C 1 53 ? 29.385 -15.597 -2.973 1.00 38.82 49 LEU C C 1
ATOM 1996 O O . LEU C 1 53 ? 29.506 -16.612 -2.297 1.00 41.07 49 LEU C O 1
ATOM 2001 N N . ALA C 1 54 ? 29.690 -14.389 -2.511 1.00 40.22 50 ALA C N 1
ATOM 2002 C CA . ALA C 1 54 ? 30.109 -14.187 -1.131 1.00 46.18 50 ALA C CA 1
ATOM 2003 C C . ALA C 1 54 ? 29.060 -14.708 -0.141 1.00 56.37 50 ALA C C 1
ATOM 2004 O O . ALA C 1 54 ? 29.403 -15.286 0.884 1.00 55.02 50 ALA C O 1
ATOM 2006 N N . ASP C 1 55 ? 27.784 -14.532 -0.461 1.00 44.02 51 ASP C N 1
ATOM 2007 C CA . ASP C 1 55 ? 26.730 -14.992 0.427 1.00 45.54 51 ASP C CA 1
ATOM 2008 C C . ASP C 1 55 ? 26.722 -16.512 0.512 1.00 54.06 51 ASP C C 1
ATOM 2009 O O . ASP C 1 55 ? 26.539 -17.074 1.590 1.00 53.27 51 ASP C O 1
ATOM 2014 N N . MET C 1 56 ? 26.917 -17.173 -0.625 1.00 44.23 52 MET C N 1
ATOM 2015 C CA . MET C 1 56 ? 26.960 -18.628 -0.655 1.00 44.37 52 MET C CA 1
ATOM 2016 C C . MET C 1 56 ? 28.157 -19.166 0.125 1.00 48.50 52 MET C C 1
ATOM 2017 O O . MET C 1 56 ? 28.024 -20.131 0.875 1.00 50.86 52 MET C O 1
ATOM 2022 N N . ALA C 1 57 ? 29.301 -18.504 -0.017 1.00 38.95 53 ALA C N 1
ATOM 2023 C CA . ALA C 1 57 ? 30.483 -18.865 0.741 1.00 43.62 53 ALA C CA 1
ATOM 2024 C C . ALA C 1 57 ? 30.243 -18.716 2.247 1.00 40.62 53 ALA C C 1
ATOM 2025 O O . ALA C 1 57 ? 30.649 -19.566 3.047 1.00 38.31 53 ALA C O 1
ATOM 2027 N N . ASN C 1 58 ? 29.606 -17.622 2.632 1.00 39.60 54 ASN C N 1
ATOM 2028 C CA . ASN C 1 58 ? 29.285 -17.386 4.038 1.00 44.00 54 ASN C CA 1
ATOM 2029 C C . ASN C 1 58 ? 28.294 -18.394 4.597 1.00 49.75 54 ASN C C 1
ATOM 2030 O O . ASN C 1 58 ? 28.384 -18.767 5.763 1.00 46.87 54 ASN C O 1
ATOM 2035 N N . GLU C 1 59 ? 27.357 -18.834 3.760 1.00 42.63 55 GLU C N 1
ATOM 2036 C CA . GLU C 1 59 ? 26.422 -19.887 4.131 1.00 42.49 55 GLU C CA 1
ATOM 2037 C C . GLU C 1 59 ? 27.188 -21.161 4.491 1.00 43.95 55 GLU C C 1
ATOM 2038 O O . GLU C 1 59 ? 26.863 -21.842 5.461 1.00 42.76 55 GLU C O 1
ATOM 2044 N N . ILE C 1 60 ? 28.194 -21.484 3.683 1.00 37.72 56 ILE C N 1
ATOM 2045 C CA . ILE C 1 60 ? 28.993 -22.671 3.911 1.00 42.05 56 ILE C CA 1
ATOM 2046 C C . ILE C 1 60 ? 29.849 -22.497 5.159 1.00 43.91 56 ILE C C 1
ATOM 2047 O O . ILE C 1 60 ? 29.964 -23.413 5.976 1.00 35.81 56 ILE C O 1
ATOM 2052 N N . ILE C 1 61 ? 30.413 -21.304 5.321 1.00 41.79 57 ILE C N 1
ATOM 2053 C CA . ILE C 1 61 ? 31.217 -21.017 6.493 1.00 38.39 57 ILE C CA 1
ATOM 2054 C C . ILE C 1 61 ? 30.377 -21.182 7.782 1.00 46.92 57 ILE C C 1
ATOM 2055 O O . ILE C 1 61 ? 30.857 -21.733 8.772 1.00 37.40 57 ILE C O 1
ATOM 2060 N N . LEU C 1 62 ? 29.120 -20.737 7.752 1.00 40.68 58 LEU C N 1
ATOM 2061 C CA . LEU C 1 62 ? 28.210 -20.883 8.898 1.00 42.29 58 LEU C CA 1
ATOM 2062 C C . LEU C 1 62 ? 27.818 -22.343 9.167 1.00 43.33 58 LEU C C 1
ATOM 2063 O O . LEU C 1 62 ? 27.558 -22.715 10.305 1.00 50.78 58 LEU C O 1
ATOM 2068 N N . SER C 1 63 ? 27.766 -23.152 8.112 1.00 43.92 59 SER C N 1
ATOM 2069 C CA . SER C 1 63 ? 27.556 -24.595 8.222 1.00 38.48 59 SER C CA 1
ATOM 2070 C C . SER C 1 63 ? 28.704 -25.303 8.948 1.00 44.57 59 SER C C 1
ATOM 2071 O O . SER C 1 63 ? 28.500 -26.307 9.625 1.00 45.16 59 SER C O 1
ATOM 2074 N N . ILE C 1 64 ? 29.905 -24.757 8.804 1.00 36.12 60 ILE C N 1
ATOM 2075 C CA . ILE C 1 64 ? 31.104 -25.317 9.401 1.00 37.18 60 ILE C CA 1
ATOM 2076 C C . ILE C 1 64 ? 31.300 -24.771 10.829 1.00 45.91 60 ILE C C 1
ATOM 2077 O O . ILE C 1 64 ? 31.601 -25.519 11.743 1.00 44.09 60 ILE C O 1
ATOM 2082 N N . ASP C 1 65 ? 31.155 -23.464 11.002 1.00 53.76 61 ASP C N 1
ATOM 2083 C CA . ASP C 1 65 ? 31.273 -22.850 12.325 1.00 53.46 61 ASP C CA 1
ATOM 2084 C C . ASP C 1 65 ? 29.874 -22.737 12.913 1.00 63.66 61 ASP C C 1
ATOM 2085 O O . ASP C 1 65 ? 29.327 -21.644 12.992 1.00 58.57 61 ASP C O 1
ATOM 2090 N N . GLU C 1 66 ? 29.301 -23.865 13.331 1.00 57.14 62 GLU C N 1
ATOM 2091 C CA . GLU C 1 66 ? 27.866 -23.921 13.601 1.00 57.23 62 GLU C CA 1
ATOM 2092 C C . GLU C 1 66 ? 27.447 -23.283 14.934 1.00 65.68 62 GLU C C 1
ATOM 2093 O O . GLU C 1 66 ? 26.251 -23.208 15.226 1.00 71.68 62 GLU C O 1
ATOM 2099 N N . HIS C 1 67 ? 28.405 -22.791 15.720 1.00 54.82 63 HIS C N 1
ATOM 2100 C CA . HIS C 1 67 ? 28.050 -22.097 16.960 1.00 61.97 63 HIS C CA 1
ATOM 2101 C C . HIS C 1 67 ? 27.478 -20.697 16.705 1.00 55.16 63 HIS C C 1
ATOM 2102 O O . HIS C 1 67 ? 28.207 -19.779 16.326 1.00 57.65 63 HIS C O 1
ATOM 2109 N N . HIS C 1 68 ? 26.190 -20.529 16.991 1.00 56.11 64 HIS C N 1
ATOM 2110 C CA . HIS C 1 68 ? 25.495 -19.256 16.774 1.00 66.02 64 HIS C CA 1
ATOM 2111 C C . HIS C 1 68 ? 24.361 -19.095 17.777 1.00 59.30 64 HIS C C 1
ATOM 2112 O O . HIS C 1 68 ? 23.189 -19.062 17.414 1.00 77.92 64 HIS C O 1
ATOM 2114 N N . GLU C 1 69 ? 24.733 -18.991 19.045 1.00 69.06 65 GLU C N 1
ATOM 2115 C CA . GLU C 1 69 ? 23.786 -18.905 20.149 1.00 71.19 65 GLU C CA 1
ATOM 2116 C C . GLU C 1 69 ? 23.524 -17.448 20.529 1.00 64.11 65 GLU C C 1
ATOM 2117 O O . GLU C 1 69 ? 24.339 -16.569 20.234 1.00 56.57 65 GLU C O 1
ATOM 2123 N N . ASP C 1 77 ? 38.732 -4.418 2.577 1.00 120.99 73 ASP C N 1
ATOM 2124 C CA . ASP C 1 77 ? 37.519 -4.408 1.757 1.00 126.58 73 ASP C CA 1
ATOM 2125 C C . ASP C 1 77 ? 36.840 -5.783 1.717 1.00 125.54 73 ASP C C 1
ATOM 2126 O O . ASP C 1 77 ? 35.777 -5.968 2.314 1.00 142.84 73 ASP C O 1
ATOM 2131 N N . ILE C 1 78 ? 37.439 -6.740 1.006 1.00 97.62 74 ILE C N 1
ATOM 2132 C CA . ILE C 1 78 ? 36.995 -8.134 1.099 1.00 85.97 74 ILE C CA 1
ATOM 2133 C C . ILE C 1 78 ? 37.761 -8.840 2.208 1.00 72.60 74 ILE C C 1
ATOM 2134 O O . ILE C 1 78 ? 37.745 -10.067 2.304 1.00 68.54 74 ILE C O 1
ATOM 2139 N N . SER C 1 79 ? 38.433 -8.053 3.040 1.00 77.66 75 SER C N 1
ATOM 2140 C CA . SER C 1 79 ? 39.385 -8.580 4.012 1.00 82.18 75 SER C CA 1
ATOM 2141 C C . SER C 1 79 ? 38.794 -9.622 4.961 1.00 75.27 75 SER C C 1
ATOM 2142 O O . SER C 1 79 ? 39.367 -10.699 5.129 1.00 67.69 75 SER C O 1
ATOM 2145 N N . ASP C 1 80 ? 37.635 -9.315 5.537 1.00 68.55 76 ASP C N 1
ATOM 2146 C CA . ASP C 1 80 ? 36.985 -10.212 6.488 1.00 63.97 76 ASP C CA 1
ATOM 2147 C C . ASP C 1 80 ? 36.647 -11.580 5.889 1.00 61.91 76 ASP C C 1
ATOM 2148 O O . ASP C 1 80 ? 36.993 -12.615 6.482 1.00 48.86 76 ASP C O 1
ATOM 2153 N N . LEU C 1 81 ? 36.000 -11.590 4.724 1.00 51.67 77 LEU C N 1
ATOM 2154 C CA . LEU C 1 81 ? 35.660 -12.848 4.070 1.00 49.08 77 LEU C CA 1
ATOM 2155 C C . LEU C 1 81 ? 36.921 -13.605 3.695 1.00 46.88 77 LEU C C 1
ATOM 2156 O O . LEU C 1 81 ? 37.001 -14.808 3.920 1.00 51.37 77 LEU C O 1
ATOM 2161 N N . TRP C 1 82 ? 37.922 -12.905 3.180 1.00 48.00 78 TRP C N 1
ATOM 2162 C CA . TRP C 1 82 ? 39.160 -13.561 2.794 1.00 46.23 78 TRP C CA 1
ATOM 2163 C C . TRP C 1 82 ? 39.885 -14.171 3.997 1.00 44.66 78 TRP C C 1
ATOM 2164 O O . TRP C 1 82 ? 40.371 -15.297 3.930 1.00 42.35 78 TRP C O 1
ATOM 2175 N N . ASN C 1 83 ? 39.955 -13.430 5.096 1.00 46.10 79 ASN C N 1
ATOM 2176 C CA . ASN C 1 83 ? 40.600 -13.926 6.310 1.00 44.94 79 ASN C CA 1
ATOM 2177 C C . ASN C 1 83 ? 39.833 -15.088 6.942 1.00 42.88 79 ASN C C 1
ATOM 2178 O O . ASN C 1 83 ? 40.448 -16.054 7.390 1.00 41.00 79 ASN C O 1
ATOM 2183 N N . ASN C 1 84 ? 38.499 -14.998 6.955 1.00 43.44 80 ASN C N 1
ATOM 2184 C CA . ASN C 1 84 ? 37.671 -16.081 7.475 1.00 45.97 80 ASN C CA 1
ATOM 2185 C C . ASN C 1 84 ? 37.906 -17.324 6.653 1.00 42.04 80 ASN C C 1
ATOM 2186 O O . ASN C 1 84 ? 38.124 -18.411 7.199 1.00 43.39 80 ASN C O 1
ATOM 2191 N N . PHE C 1 85 ? 37.893 -17.127 5.334 1.00 41.11 81 PHE C N 1
ATOM 2192 C CA . PHE C 1 85 ? 38.044 -18.212 4.372 1.00 50.97 81 PHE C CA 1
ATOM 2193 C C . PHE C 1 85 ? 39.350 -18.934 4.615 1.00 36.38 81 PHE C C 1
ATOM 2194 O O . PHE C 1 85 ? 39.401 -20.152 4.628 1.00 34.72 81 PHE C O 1
ATOM 2202 N N . GLY C 1 86 ? 40.406 -18.172 4.850 1.00 37.83 82 GLY C N 1
ATOM 2203 C CA . GLY C 1 86 ? 41.700 -18.775 5.093 1.00 36.20 82 GLY C CA 1
ATOM 2204 C C . GLY C 1 86 ? 41.725 -19.613 6.360 1.00 37.58 82 GLY C C 1
ATOM 2205 O O . GLY C 1 86 ? 42.201 -20.737 6.338 1.00 38.75 82 GLY C O 1
ATOM 2206 N N . ASN C 1 87 ? 41.175 -19.100 7.454 1.00 35.96 83 ASN C N 1
ATOM 2207 C CA . ASN C 1 87 ? 41.140 -19.879 8.690 1.00 35.06 83 ASN C CA 1
ATOM 2208 C C . ASN C 1 87 ? 40.273 -21.130 8.564 1.00 33.55 83 ASN C C 1
ATOM 2209 O O . ASN C 1 87 ? 40.673 -22.202 9.021 1.00 32.55 83 ASN C O 1
ATOM 2214 N N . ILE C 1 88 ? 39.112 -20.999 7.917 1.00 33.86 84 ILE C N 1
ATOM 2215 C CA . ILE C 1 88 ? 38.200 -22.121 7.711 1.00 32.73 84 ILE C CA 1
ATOM 2216 C C . ILE C 1 88 ? 38.818 -23.216 6.837 1.00 33.08 84 ILE C C 1
ATOM 2217 O O . ILE C 1 88 ? 38.653 -24.403 7.125 1.00 37.89 84 ILE C O 1
ATOM 2222 N N . MET C 1 89 ? 39.541 -22.828 5.785 1.00 33.25 85 MET C N 1
ATOM 2223 C CA . MET C 1 89 ? 40.215 -23.820 4.950 1.00 32.48 85 MET C CA 1
ATOM 2224 C C . MET C 1 89 ? 41.249 -24.610 5.782 1.00 44.50 85 MET C C 1
ATOM 2225 O O . MET C 1 89 ? 41.356 -25.837 5.644 1.00 32.75 85 MET C O 1
ATOM 2230 N N . ASP C 1 90 ? 41.998 -23.916 6.636 1.00 29.96 86 ASP C N 1
ATOM 2231 C CA . ASP C 1 90 ? 42.913 -24.600 7.537 1.00 29.46 86 ASP C CA 1
ATOM 2232 C C . ASP C 1 90 ? 42.189 -25.574 8.471 1.00 29.67 86 ASP C C 1
ATOM 2233 O O . ASP C 1 90 ? 42.704 -26.652 8.749 1.00 32.16 86 ASP C O 1
ATOM 2238 N N . ASN C 1 91 ? 41.003 -25.196 8.949 1.00 29.38 87 ASN C N 1
ATOM 2239 C CA . ASN C 1 91 ? 40.224 -26.095 9.798 1.00 29.04 87 ASN C CA 1
ATOM 2240 C C . ASN C 1 91 ? 39.730 -27.341 9.043 1.00 30.95 87 ASN C C 1
ATOM 2241 O O . ASN C 1 91 ? 39.773 -28.451 9.567 1.00 30.97 87 ASN C O 1
ATOM 2246 N N . LEU C 1 92 ? 39.242 -27.142 7.828 1.00 28.02 88 LEU C N 1
ATOM 2247 C CA . LEU C 1 92 ? 38.718 -28.235 7.015 1.00 33.04 88 LEU C CA 1
ATOM 2248 C C . LEU C 1 92 ? 39.780 -29.262 6.667 1.00 34.41 88 LEU C C 1
ATOM 2249 O O . LEU C 1 92 ? 39.547 -30.468 6.770 1.00 33.46 88 LEU C O 1
ATOM 2254 N N . LEU C 1 93 ? 40.940 -28.770 6.250 1.00 27.61 89 LEU C N 1
ATOM 2255 C CA . LEU C 1 93 ? 42.006 -29.628 5.794 1.00 30.30 89 LEU C CA 1
ATOM 2256 C C . LEU C 1 93 ? 42.707 -30.263 6.985 1.00 31.59 89 LEU C C 1
ATOM 2257 O O . LEU C 1 93 ? 43.384 -31.276 6.845 1.00 29.92 89 LEU C O 1
ATOM 2262 N N . GLU C 1 94 ? 42.531 -29.675 8.163 1.00 31.98 90 GLU C N 1
ATOM 2263 C CA . GLU C 1 94 ? 42.965 -30.341 9.377 1.00 29.28 90 GLU C CA 1
ATOM 2264 C C . GLU C 1 94 ? 42.082 -31.566 9.649 1.00 38.26 90 GLU C C 1
ATOM 2265 O O . GLU C 1 94 ? 42.597 -32.656 9.923 1.00 30.07 90 GLU C O 1
ATOM 2271 N N . MET C 1 95 ? 40.765 -31.399 9.546 1.00 26.63 91 MET C N 1
ATOM 2272 C CA . MET C 1 95 ? 39.847 -32.533 9.662 1.00 28.91 91 MET C CA 1
ATOM 2273 C C . MET C 1 95 ? 40.158 -33.593 8.592 1.00 30.54 91 MET C C 1
ATOM 2274 O O . MET C 1 95 ? 40.155 -34.793 8.853 1.00 35.40 91 MET C O 1
ATOM 2279 N N . SER C 1 96 ? 40.445 -33.127 7.384 1.00 29.68 92 SER C N 1
ATOM 2280 C CA . SER C 1 96 ? 40.769 -34.009 6.266 1.00 28.58 92 SER C CA 1
ATOM 2281 C C . SER C 1 96 ? 42.028 -34.855 6.532 1.00 37.99 92 SER C C 1
ATOM 2282 O O . SER C 1 96 ? 42.032 -36.067 6.326 1.00 28.58 92 SER C O 1
ATOM 2285 N N . ASP C 1 97 ? 43.087 -34.206 6.988 1.00 25.81 93 ASP C N 1
ATOM 2286 C CA . ASP C 1 97 ? 44.301 -34.912 7.345 1.00 26.92 93 ASP C CA 1
ATOM 2287 C C . ASP C 1 97 ? 44.071 -35.919 8.478 1.00 37.10 93 ASP C C 1
ATOM 2288 O O . ASP C 1 97 ? 44.646 -37.001 8.458 1.00 32.89 93 ASP C O 1
ATOM 2293 N N . HIS C 1 98 ? 43.240 -35.547 9.454 1.00 26.89 94 HIS C N 1
ATOM 2294 C CA . HIS C 1 98 ? 42.936 -36.408 10.585 1.00 27.63 94 HIS C CA 1
ATOM 2295 C C . HIS C 1 98 ? 42.266 -37.698 10.097 1.00 30.81 94 HIS C C 1
ATOM 2296 O O . HIS C 1 98 ? 42.666 -38.796 10.443 1.00 40.69 94 HIS C O 1
ATOM 2303 N N . SER C 1 99 ? 41.267 -37.528 9.260 1.00 29.80 95 SER C N 1
ATOM 2304 C CA . SER C 1 99 ? 40.524 -38.613 8.678 1.00 36.15 95 SER C CA 1
ATOM 2305 C C . SER C 1 99 ? 41.395 -39.538 7.795 1.00 34.12 95 SER C C 1
ATOM 2306 O O . SER C 1 99 ? 41.310 -40.767 7.897 1.00 32.93 95 SER C O 1
ATOM 2309 N N . LEU C 1 100 ? 42.227 -38.964 6.939 1.00 27.56 96 LEU C N 1
ATOM 2310 C CA . LEU C 1 100 ? 43.076 -39.776 6.077 1.00 27.97 96 LEU C CA 1
ATOM 2311 C C . LEU C 1 100 ? 44.143 -40.511 6.885 1.00 34.67 96 LEU C C 1
ATOM 2312 O O . LEU C 1 100 ? 44.483 -41.648 6.579 1.00 29.80 96 LEU C O 1
ATOM 2317 N N . ASP C 1 101 ? 44.667 -39.854 7.919 1.00 28.79 97 ASP C N 1
ATOM 2318 C CA . ASP C 1 101 ? 45.655 -40.477 8.783 1.00 29.84 97 ASP C CA 1
ATOM 2319 C C . ASP C 1 101 ? 45.049 -41.700 9.483 1.00 36.21 97 ASP C C 1
ATOM 2320 O O . ASP C 1 101 ? 45.727 -42.708 9.673 1.00 32.35 97 ASP C O 1
ATOM 2325 N N . LYS C 1 102 ? 43.772 -41.608 9.849 1.00 30.88 98 LYS C N 1
ATOM 2326 C CA . LYS C 1 102 ? 43.096 -42.729 10.483 1.00 37.49 98 LYS C CA 1
ATOM 2327 C C . LYS C 1 102 ? 42.886 -43.892 9.513 1.00 33.02 98 LYS C C 1
ATOM 2328 O O . LYS C 1 102 ? 43.065 -45.049 9.880 1.00 38.14 98 LYS C O 1
ATOM 2334 N N . LEU C 1 103 ? 42.516 -43.567 8.278 1.00 32.41 99 LEU C N 1
ATOM 2335 C CA . LEU C 1 103 ? 42.359 -44.560 7.220 1.00 35.83 99 LEU C CA 1
ATOM 2336 C C . LEU C 1 103 ? 43.690 -45.259 6.914 1.00 33.75 99 LEU C C 1
ATOM 2337 O O . LEU C 1 103 ? 43.746 -46.476 6.774 1.00 38.85 99 LEU C O 1
ATOM 2342 N N . ASN C 1 104 ? 44.756 -44.479 6.803 1.00 32.96 100 ASN C N 1
ATOM 2343 C CA . ASN C 1 104 ? 46.065 -45.048 6.537 1.00 39.16 100 ASN C CA 1
ATOM 2344 C C . ASN C 1 104 ? 46.570 -45.903 7.700 1.00 35.70 100 ASN C C 1
ATOM 2345 O O . ASN C 1 104 ? 47.150 -46.959 7.485 1.00 40.80 100 ASN C O 1
ATOM 2350 N N . CYS C 1 105 ? 46.286 -45.472 8.922 1.00 37.84 101 CYS C N 1
ATOM 2351 C CA . CYS C 1 105 ? 46.653 -46.223 10.101 1.00 37.27 101 CYS C CA 1
ATOM 2352 C C . CYS C 1 105 ? 45.973 -47.599 10.116 1.00 39.12 101 CYS C C 1
ATOM 2353 O O . CYS C 1 105 ? 46.622 -48.606 10.369 1.00 41.14 101 CYS C O 1
ATOM 2356 N N . ALA C 1 106 ? 44.687 -47.639 9.786 1.00 38.63 102 ALA C N 1
ATOM 2357 C CA . ALA C 1 106 ? 43.934 -48.884 9.798 1.00 40.51 102 ALA C CA 1
ATOM 2358 C C . ALA C 1 106 ? 44.432 -49.820 8.702 1.00 41.71 102 ALA C C 1
ATOM 2359 O O . ALA C 1 106 ? 44.650 -51.003 8.945 1.00 47.86 102 ALA C O 1
ATOM 2361 N N . ILE C 1 107 ? 44.620 -49.303 7.493 1.00 44.48 103 ILE C N 1
ATOM 2362 C CA . ILE C 1 107 ? 45.050 -50.165 6.392 1.00 41.50 103 ILE C CA 1
ATOM 2363 C C . ILE C 1 107 ? 46.485 -50.664 6.612 1.00 42.99 103 ILE C C 1
ATOM 2364 O O . ILE C 1 107 ? 46.791 -51.795 6.274 1.00 50.25 103 ILE C O 1
ATOM 2369 N N . ASN C 1 108 ? 47.345 -49.856 7.230 1.00 46.04 104 ASN C N 1
ATOM 2370 C CA . ASN C 1 108 ? 48.715 -50.287 7.531 1.00 43.70 104 ASN C CA 1
ATOM 2371 C C . ASN C 1 108 ? 48.774 -51.283 8.684 1.00 49.50 104 ASN C C 1
ATOM 2372 O O . ASN C 1 108 ? 49.725 -52.048 8.811 1.00 50.20 104 ASN C O 1
ATOM 2377 N N . SER C 1 109 ? 47.756 -51.256 9.535 1.00 55.57 105 SER C N 1
ATOM 2378 C CA . SER C 1 109 ? 47.653 -52.196 10.643 1.00 54.00 105 SER C CA 1
ATOM 2379 C C . SER C 1 109 ? 47.106 -53.555 10.158 1.00 62.10 105 SER C C 1
ATOM 2380 O O . SER C 1 109 ? 47.521 -54.610 10.626 1.00 70.37 105 SER C O 1
ATOM 2383 N N . LYS C 1 110 ? 46.166 -53.502 9.216 1.00 73.27 106 LYS C N 1
ATOM 2384 C CA . LYS C 1 110 ? 45.568 -54.689 8.602 1.00 75.39 106 LYS C CA 1
ATOM 2385 C C . LYS C 1 110 ? 46.624 -55.650 8.071 1.00 78.25 106 LYS C C 1
ATOM 2386 O O . LYS C 1 110 ? 46.792 -56.742 8.598 1.00 96.26 106 LYS C O 1
ATOM 2392 N N . GLU D 2 5 ? 32.889 -9.159 -30.603 1.00 99.81 5 GLU D N 1
ATOM 2393 C CA . GLU D 2 5 ? 32.585 -10.207 -29.632 1.00 104.96 5 GLU D CA 1
ATOM 2394 C C . GLU D 2 5 ? 31.742 -9.641 -28.496 1.00 100.03 5 GLU D C 1
ATOM 2395 O O . GLU D 2 5 ? 32.266 -9.005 -27.590 1.00 103.03 5 GLU D O 1
ATOM 2401 N N . LYS D 2 6 ? 30.435 -9.870 -28.570 1.00 85.11 6 LYS D N 1
ATOM 2402 C CA . LYS D 2 6 ? 29.484 -9.394 -27.569 1.00 80.60 6 LYS D CA 1
ATOM 2403 C C . LYS D 2 6 ? 29.723 -9.953 -26.145 1.00 77.59 6 LYS D C 1
ATOM 2404 O O . LYS D 2 6 ? 29.910 -11.152 -25.946 1.00 68.64 6 LYS D O 1
ATOM 2410 N N . ILE D 2 7 ? 29.744 -9.054 -25.166 1.00 65.22 7 ILE D N 1
ATOM 2411 C CA . ILE D 2 7 ? 29.931 -9.420 -23.767 1.00 56.62 7 ILE D CA 1
ATOM 2412 C C . ILE D 2 7 ? 28.723 -10.143 -23.157 1.00 63.27 7 ILE D C 1
ATOM 2413 O O . ILE D 2 7 ? 28.884 -10.990 -22.286 1.00 56.77 7 ILE D O 1
ATOM 2418 N N . LYS D 2 8 ? 27.526 -9.823 -23.639 1.00 56.99 8 LYS D N 1
ATOM 2419 C CA . LYS D 2 8 ? 26.275 -10.248 -23.010 1.00 57.62 8 LYS D CA 1
ATOM 2420 C C . LYS D 2 8 ? 26.081 -11.772 -22.881 1.00 61.16 8 LYS D C 1
ATOM 2421 O O . LYS D 2 8 ? 25.549 -12.235 -21.872 1.00 55.86 8 LYS D O 1
ATOM 2427 N N . PRO D 2 9 ? 26.474 -12.556 -23.902 1.00 64.32 9 PRO D N 1
ATOM 2428 C CA . PRO D 2 9 ? 26.328 -14.000 -23.701 1.00 56.64 9 PRO D CA 1
ATOM 2429 C C . PRO D 2 9 ? 27.146 -14.530 -22.520 1.00 55.23 9 PRO D C 1
ATOM 2430 O O . PRO D 2 9 ? 26.703 -15.468 -21.856 1.00 56.91 9 PRO D O 1
ATOM 2434 N N . TYR D 2 10 ? 28.306 -13.935 -22.257 1.00 51.23 10 TYR D N 1
ATOM 2435 C CA . TYR D 2 10 ? 29.128 -14.335 -21.119 1.00 48.70 10 TYR D CA 1
ATOM 2436 C C . TYR D 2 10 ? 28.441 -14.025 -19.792 1.00 59.11 10 TYR D C 1
ATOM 2437 O O . TYR D 2 10 ? 28.475 -14.830 -18.854 1.00 47.11 10 TYR D O 1
ATOM 2446 N N . VAL D 2 11 ? 27.795 -12.866 -19.722 1.00 52.95 11 VAL D N 1
ATOM 2447 C CA . VAL D 2 11 ? 27.048 -12.506 -18.526 1.00 53.83 11 VAL D CA 1
ATOM 2448 C C . VAL D 2 11 ? 25.854 -13.433 -18.343 1.00 56.39 11 VAL D C 1
ATOM 2449 O O . VAL D 2 11 ? 25.555 -13.841 -17.217 1.00 54.15 11 VAL D O 1
ATOM 2453 N N . ARG D 2 12 ? 25.191 -13.781 -19.447 1.00 54.41 12 ARG D N 1
ATOM 2454 C CA . ARG D 2 12 ? 24.029 -14.666 -19.396 1.00 54.02 12 ARG D CA 1
ATOM 2455 C C . ARG D 2 12 ? 24.426 -16.042 -18.881 1.00 52.13 12 ARG D C 1
ATOM 2456 O O . ARG D 2 12 ? 23.744 -16.630 -18.045 1.00 52.12 12 ARG D O 1
ATOM 2464 N N . SER D 2 13 ? 25.539 -16.541 -19.404 1.00 50.64 13 SER D N 1
ATOM 2465 C CA . SER D 2 13 ? 26.042 -17.855 -19.052 1.00 50.30 13 SER D CA 1
ATOM 2466 C C . SER D 2 13 ? 26.398 -17.918 -17.563 1.00 47.44 13 SER D C 1
ATOM 2467 O O . SER D 2 13 ? 26.059 -18.873 -16.859 1.00 47.99 13 SER D O 1
ATOM 2470 N N . PHE D 2 14 ? 27.075 -16.883 -17.094 1.00 46.34 14 PHE D N 1
ATOM 2471 C CA . PHE D 2 14 ? 27.452 -16.806 -15.702 1.00 44.81 14 PHE D CA 1
ATOM 2472 C C . PHE D 2 14 ? 26.235 -16.727 -14.801 1.00 45.98 14 PHE D C 1
ATOM 2473 O O . PHE D 2 14 ? 26.151 -17.426 -13.792 1.00 45.08 14 PHE D O 1
ATOM 2481 N N . SER D 2 15 ? 25.300 -15.867 -15.171 1.00 48.10 15 SER D N 1
ATOM 2482 C CA . SER D 2 15 ? 24.112 -15.638 -14.372 1.00 49.49 15 SER D CA 1
ATOM 2483 C C . SER D 2 15 ? 23.243 -16.890 -14.229 1.00 50.05 15 SER D C 1
ATOM 2484 O O . SER D 2 15 ? 22.738 -17.198 -13.147 1.00 50.04 15 SER D O 1
ATOM 2487 N N . LYS D 2 16 ? 23.099 -17.624 -15.322 1.00 52.33 16 LYS D N 1
ATOM 2488 C CA . LYS D 2 16 ? 22.317 -18.848 -15.333 1.00 51.21 16 LYS D CA 1
ATOM 2489 C C . LYS D 2 16 ? 23.007 -19.910 -14.451 1.00 61.14 16 LYS D C 1
ATOM 2490 O O . LYS D 2 16 ? 22.348 -20.645 -13.706 1.00 49.87 16 LYS D O 1
ATOM 2496 N N . ALA D 2 17 ? 24.338 -19.965 -14.527 1.00 47.04 17 ALA D N 1
ATOM 2497 C CA . ALA D 2 17 ? 25.111 -20.890 -13.713 1.00 52.93 17 ALA D CA 1
ATOM 2498 C C . ALA D 2 17 ? 24.912 -20.574 -12.232 1.00 57.07 17 ALA D C 1
ATOM 2499 O O . ALA D 2 17 ? 24.703 -21.487 -11.431 1.00 47.44 17 ALA D O 1
ATOM 2501 N N . LEU D 2 18 ? 24.941 -19.287 -11.883 1.00 47.86 18 LEU D N 1
ATOM 2502 C CA . LEU D 2 18 ? 24.692 -18.869 -10.511 1.00 44.84 18 LEU D CA 1
ATOM 2503 C C . LEU D 2 18 ? 23.327 -19.339 -10.033 1.00 52.62 18 LEU D C 1
ATOM 2504 O O . LEU D 2 18 ? 23.198 -19.866 -8.917 1.00 50.81 18 LEU D O 1
ATOM 2509 N N . ASP D 2 19 ? 22.317 -19.167 -10.888 1.00 48.77 19 ASP D N 1
ATOM 2510 C CA . ASP D 2 19 ? 20.955 -19.516 -10.523 1.00 50.58 19 ASP D CA 1
ATOM 2511 C C . ASP D 2 19 ? 20.822 -21.003 -10.244 1.00 50.12 19 ASP D C 1
ATOM 2512 O O . ASP D 2 19 ? 20.133 -21.388 -9.316 1.00 50.82 19 ASP D O 1
ATOM 2517 N N . GLU D 2 20 ? 21.483 -21.824 -11.060 1.00 60.79 20 GLU D N 1
ATOM 2518 C CA . GLU D 2 20 ? 21.460 -23.278 -10.920 1.00 48.58 20 GLU D CA 1
ATOM 2519 C C . GLU D 2 20 ? 22.165 -23.748 -9.646 1.00 53.06 20 GLU D C 1
ATOM 2520 O O . GLU D 2 20 ? 21.767 -24.737 -9.039 1.00 55.40 20 GLU D O 1
ATOM 2526 N N . LEU D 2 21 ? 23.211 -23.032 -9.242 1.00 47.73 21 LEU D N 1
ATOM 2527 C CA . LEU D 2 21 ? 23.998 -23.427 -8.080 1.00 43.39 21 LEU D CA 1
ATOM 2528 C C . LEU D 2 21 ? 23.268 -23.214 -6.756 1.00 44.28 21 LEU D C 1
ATOM 2529 O O . LEU D 2 21 ? 23.439 -24.009 -5.830 1.00 44.14 21 LEU D O 1
ATOM 2534 N N . LYS D 2 22 ? 22.452 -22.163 -6.672 1.00 45.90 22 LYS D N 1
ATOM 2535 C CA . LYS D 2 22 ? 21.855 -21.768 -5.386 1.00 61.97 22 LYS D CA 1
ATOM 2536 C C . LYS D 2 22 ? 21.056 -22.859 -4.661 1.00 47.71 22 LYS D C 1
ATOM 2537 O O . LYS D 2 22 ? 21.240 -23.044 -3.470 1.00 58.11 22 LYS D O 1
ATOM 2543 N N . PRO D 2 23 ? 20.192 -23.605 -5.378 1.00 50.82 23 PRO D N 1
ATOM 2544 C CA . PRO D 2 23 ? 19.476 -24.660 -4.662 1.00 50.07 23 PRO D CA 1
ATOM 2545 C C . PRO D 2 23 ? 20.451 -25.676 -4.107 1.00 49.73 23 PRO D C 1
ATOM 2546 O O . PRO D 2 23 ? 20.223 -26.208 -3.031 1.00 48.40 23 PRO D O 1
ATOM 2550 N N . GLU D 2 24 ? 21.489 -25.987 -4.875 1.00 53.35 24 GLU D N 1
ATOM 2551 C CA . GLU D 2 24 ? 22.465 -26.985 -4.456 1.00 46.00 24 GLU D CA 1
ATOM 2552 C C . GLU D 2 24 ? 23.255 -26.604 -3.211 1.00 43.12 24 GLU D C 1
ATOM 2553 O O . GLU D 2 24 ? 23.575 -27.469 -2.405 1.00 62.88 24 GLU D O 1
ATOM 2559 N N . ILE D 2 25 ? 23.593 -25.327 -3.064 1.00 47.76 25 ILE D N 1
ATOM 2560 C CA . ILE D 2 25 ? 24.265 -24.844 -1.857 1.00 41.65 25 ILE D CA 1
ATOM 2561 C C . ILE D 2 25 ? 23.319 -24.887 -0.654 1.00 43.24 25 ILE D C 1
ATOM 2562 O O . ILE D 2 25 ? 23.741 -25.199 0.454 1.00 42.55 25 ILE D O 1
ATOM 2567 N N . GLU D 2 26 ? 22.037 -24.585 -0.880 1.00 45.48 26 GLU D N 1
ATOM 2568 C CA . GLU D 2 26 ? 21.041 -24.679 0.193 1.00 55.05 26 GLU D CA 1
ATOM 2569 C C . GLU D 2 26 ? 20.906 -26.118 0.700 1.00 60.33 26 GLU D C 1
ATOM 2570 O O . GLU D 2 26 ? 20.847 -26.355 1.906 1.00 48.56 26 GLU D O 1
ATOM 2576 N N . LYS D 2 27 ? 20.890 -27.065 -0.233 1.00 47.23 27 LYS D N 1
ATOM 2577 C CA . LYS D 2 27 ? 20.837 -28.490 0.070 1.00 47.77 27 LYS D CA 1
ATOM 2578 C C . LYS D 2 27 ? 22.096 -28.928 0.824 1.00 58.82 27 LYS D C 1
ATOM 2579 O O . LYS D 2 27 ? 22.020 -29.637 1.829 1.00 62.92 27 LYS D O 1
ATOM 2585 N N . LEU D 2 28 ? 23.253 -28.471 0.346 1.00 47.69 28 LEU D N 1
ATOM 2586 C CA . LEU D 2 28 ? 24.549 -28.828 0.933 1.00 47.78 28 LEU D CA 1
ATOM 2587 C C . LEU D 2 28 ? 24.655 -28.350 2.366 1.00 53.71 28 LEU D C 1
ATOM 2588 O O . LEU D 2 28 ? 25.191 -29.051 3.233 1.00 52.45 28 LEU D O 1
ATOM 2593 N N . THR D 2 29 ? 24.108 -27.169 2.625 1.00 42.95 29 THR D N 1
ATOM 2594 C CA . THR D 2 29 ? 24.186 -26.590 3.963 1.00 44.34 29 THR D CA 1
ATOM 2595 C C . THR D 2 29 ? 22.869 -26.703 4.744 1.00 49.06 29 THR D C 1
ATOM 2596 O O . THR D 2 29 ? 22.646 -25.951 5.695 1.00 39.45 29 THR D O 1
ATOM 2600 N N . SER D 2 30 ? 21.970 -27.587 4.304 1.00 46.78 30 SER D N 1
ATOM 2601 C CA . SER D 2 30 ? 20.708 -27.773 5.018 1.00 45.06 30 SER D CA 1
ATOM 2602 C C . SER D 2 30 ? 20.969 -28.142 6.484 1.00 46.41 30 SER D C 1
ATOM 2603 O O . SER D 2 30 ? 20.117 -27.925 7.331 1.00 48.28 30 SER D O 1
ATOM 2606 N N . LYS D 2 31 ? 22.135 -28.712 6.788 1.00 47.38 31 LYS D N 1
ATOM 2607 C CA . LYS D 2 31 ? 22.512 -28.898 8.189 1.00 39.29 31 LYS D CA 1
ATOM 2608 C C . LYS D 2 31 ? 23.996 -28.639 8.384 1.00 37.61 31 LYS D C 1
ATOM 2609 O O . LYS D 2 31 ? 24.726 -28.468 7.418 1.00 46.33 31 LYS D O 1
ATOM 2615 N N . SER D 2 32 ? 24.448 -28.606 9.633 1.00 34.80 32 SER D N 1
ATOM 2616 C CA . SER D 2 32 ? 25.855 -28.324 9.910 1.00 33.49 32 SER D CA 1
ATOM 2617 C C . SER D 2 32 ? 26.745 -29.457 9.455 1.00 37.58 32 SER D C 1
ATOM 2618 O O . SER D 2 32 ? 26.306 -30.606 9.355 1.00 38.75 32 SER D O 1
ATOM 2621 N N . LEU D 2 33 ? 27.997 -29.118 9.163 1.00 31.63 33 LEU D N 1
ATOM 2622 C CA . LEU D 2 33 ? 28.990 -30.116 8.797 1.00 30.92 33 LEU D CA 1
ATOM 2623 C C . LEU D 2 33 ? 29.138 -31.128 9.938 1.00 35.18 33 LEU D C 1
ATOM 2624 O O . LEU D 2 33 ? 29.233 -32.333 9.682 1.00 34.12 33 LEU D O 1
ATOM 2629 N N . ASP D 2 34 ? 29.133 -30.653 11.186 1.00 34.60 34 ASP D N 1
ATOM 2630 C CA . ASP D 2 34 ? 29.291 -31.554 12.322 1.00 33.40 34 ASP D CA 1
ATOM 2631 C C . ASP D 2 34 ? 28.122 -32.530 12.468 1.00 42.85 34 ASP D C 1
ATOM 2632 O O . ASP D 2 34 ? 28.320 -33.699 12.813 1.00 38.86 34 ASP D O 1
ATOM 2637 N N . GLU D 2 35 ? 26.906 -32.075 12.209 1.00 33.93 35 GLU D N 1
ATOM 2638 C CA . GLU D 2 35 ? 25.775 -33.002 12.258 1.00 38.44 35 GLU D CA 1
ATOM 2639 C C . GLU D 2 35 ? 25.928 -34.072 11.170 1.00 41.14 35 GLU D C 1
ATOM 2640 O O . GLU D 2 35 ? 25.760 -35.258 11.448 1.00 38.77 35 GLU D O 1
ATOM 2646 N N . GLN D 2 36 ? 26.296 -33.659 9.958 1.00 34.15 36 GLN D N 1
ATOM 2647 C CA . GLN D 2 36 ? 26.483 -34.614 8.869 1.00 36.47 36 GLN D CA 1
ATOM 2648 C C . GLN D 2 36 ? 27.571 -35.640 9.194 1.00 33.80 36 GLN D C 1
ATOM 2649 O O . GLN D 2 36 ? 27.403 -36.826 8.935 1.00 51.46 36 GLN D O 1
ATOM 2655 N N . LEU D 2 37 ? 28.675 -35.197 9.775 1.00 32.82 37 LEU D N 1
ATOM 2656 C CA . LEU D 2 37 ? 29.734 -36.133 10.114 1.00 36.77 37 LEU D CA 1
ATOM 2657 C C . LEU D 2 37 ? 29.358 -37.098 11.229 1.00 33.94 37 LEU D C 1
ATOM 2658 O O . LEU D 2 37 ? 29.728 -38.262 11.200 1.00 39.58 37 LEU D O 1
ATOM 2663 N N . LEU D 2 38 ? 28.650 -36.590 12.225 1.00 34.22 38 LEU D N 1
ATOM 2664 C CA . LEU D 2 38 ? 28.208 -37.395 13.356 1.00 35.42 38 LEU D CA 1
ATOM 2665 C C . LEU D 2 38 ? 27.210 -38.476 12.890 1.00 47.08 38 LEU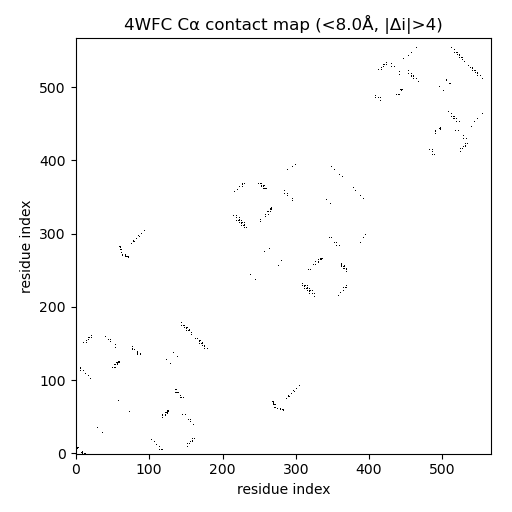 D C 1
ATOM 2666 O O . LEU D 2 38 ? 27.061 -39.501 13.545 1.00 49.52 38 LEU D O 1
ATOM 2671 N N . LEU D 2 39 ? 26.501 -38.232 11.782 1.00 42.32 39 LEU D N 1
ATOM 2672 C CA . LEU D 2 39 ? 25.598 -39.248 11.215 1.00 42.19 39 LEU D CA 1
ATOM 2673 C C . LEU D 2 39 ? 26.312 -40.333 10.390 1.00 53.80 39 LEU D C 1
ATOM 2674 O O . LEU D 2 39 ? 25.727 -41.370 10.101 1.00 50.49 39 LEU D O 1
ATOM 2679 N N . LEU D 2 40 ? 27.555 -40.086 9.985 1.00 53.68 40 LEU D N 1
ATOM 2680 C CA . LEU D 2 40 ? 28.286 -41.053 9.161 1.00 55.10 40 LEU D CA 1
ATOM 2681 C C . LEU D 2 40 ? 29.077 -42.031 10.018 1.00 46.97 40 LEU D C 1
ATOM 2682 O O . LEU D 2 40 ? 29.682 -41.641 11.017 1.00 54.94 40 LEU D O 1
ATOM 2687 N N . SER D 2 41 ? 28.984 -43.314 9.678 1.00 45.88 41 SER D N 1
ATOM 2688 C CA . SER D 2 41 ? 29.806 -44.348 10.302 1.00 47.57 41 SER D CA 1
ATOM 2689 C C . SER D 2 41 ? 31.102 -44.578 9.531 1.00 49.57 41 SER D C 1
ATOM 2690 O O . SER D 2 41 ? 32.139 -44.877 10.121 1.00 68.45 41 SER D O 1
ATOM 2693 N N . ASP D 2 42 ? 31.040 -44.436 8.209 1.00 48.71 42 ASP D N 1
ATOM 2694 C CA . ASP D 2 42 ? 32.179 -44.752 7.343 1.00 43.40 42 ASP D CA 1
ATOM 2695 C C . ASP D 2 42 ? 33.213 -43.619 7.285 1.00 40.63 42 ASP D C 1
ATOM 2696 O O . ASP D 2 42 ? 32.904 -42.507 6.862 1.00 37.04 42 ASP D O 1
ATOM 2701 N N . GLU D 2 43 ? 34.453 -43.923 7.657 1.00 35.71 43 GLU D N 1
ATOM 2702 C CA . GLU D 2 43 ? 35.501 -42.913 7.710 1.00 34.17 43 GLU D CA 1
ATOM 2703 C C . GLU D 2 43 ? 35.878 -42.360 6.336 1.00 36.49 43 GLU D C 1
ATOM 2704 O O . GLU D 2 43 ? 36.169 -41.170 6.213 1.00 41.42 43 GLU D O 1
ATOM 2710 N N . ARG D 2 44 ? 35.895 -43.205 5.309 1.00 38.89 44 ARG D N 1
ATOM 2711 C CA . ARG D 2 44 ? 36.183 -42.731 3.953 1.00 34.32 44 ARG D CA 1
ATOM 2712 C C . ARG D 2 44 ? 35.108 -41.745 3.497 1.00 33.92 44 ARG D C 1
ATOM 2713 O O . ARG D 2 44 ? 35.404 -40.788 2.790 1.00 33.10 44 ARG D O 1
ATOM 2721 N N . ALA D 2 45 ? 33.861 -41.977 3.907 1.00 34.67 45 ALA D N 1
ATOM 2722 C CA . ALA D 2 45 ? 32.752 -41.079 3.577 1.00 34.51 45 ALA D CA 1
ATOM 2723 C C . ALA D 2 45 ? 32.889 -39.729 4.270 1.00 33.02 45 ALA D C 1
ATOM 2724 O O . ALA D 2 45 ? 32.519 -38.697 3.713 1.00 37.46 45 ALA D O 1
ATOM 2726 N N . LYS D 2 46 ? 33.414 -39.738 5.492 1.00 33.97 46 LYS D N 1
ATOM 2727 C CA . LYS D 2 46 ? 33.672 -38.496 6.209 1.00 31.37 46 LYS D CA 1
ATOM 2728 C C . LYS D 2 46 ? 34.709 -37.666 5.446 1.00 41.67 46 LYS D C 1
ATOM 2729 O O . LYS D 2 46 ? 34.531 -36.468 5.259 1.00 32.33 46 LYS D O 1
ATOM 2735 N N . LEU D 2 47 ? 35.791 -38.320 5.022 1.00 30.47 47 LEU D N 1
ATOM 2736 C CA . LEU D 2 47 ? 36.860 -37.664 4.287 1.00 40.34 47 LEU D CA 1
ATOM 2737 C C . LEU D 2 47 ? 36.334 -37.029 2.985 1.00 37.18 47 LEU D C 1
ATOM 2738 O O . LEU D 2 47 ? 36.707 -35.916 2.623 1.00 32.70 47 LEU D O 1
ATOM 2743 N N . GLU D 2 48 ? 35.467 -37.758 2.294 1.00 32.38 48 GLU D N 1
ATOM 2744 C CA . GLU D 2 48 ? 34.902 -37.285 1.041 1.00 33.48 48 GLU D CA 1
ATOM 2745 C C . GLU D 2 48 ? 34.058 -36.025 1.262 1.00 46.34 48 GLU D C 1
ATOM 2746 O O . GLU D 2 48 ? 34.099 -35.091 0.467 1.00 39.72 48 GLU D O 1
ATOM 2752 N N . LEU D 2 49 ? 33.281 -36.018 2.344 1.00 34.59 49 LEU D N 1
ATOM 2753 C CA . LEU D 2 49 ? 32.422 -34.885 2.658 1.00 30.85 49 LEU D CA 1
ATOM 2754 C C . LEU D 2 49 ? 33.238 -33.658 3.055 1.00 29.20 49 LEU D C 1
ATOM 2755 O O . LEU D 2 49 ? 32.929 -32.545 2.651 1.00 31.46 49 LEU D O 1
ATOM 2760 N N . ILE D 2 50 ? 34.276 -33.865 3.852 1.00 28.94 50 ILE D N 1
ATOM 2761 C CA . ILE D 2 50 ? 35.137 -32.778 4.277 1.00 28.06 50 ILE D CA 1
ATOM 2762 C C . ILE D 2 50 ? 35.840 -32.141 3.064 1.00 30.80 50 ILE D C 1
ATOM 2763 O O . ILE D 2 50 ? 35.822 -30.928 2.906 1.00 27.56 50 ILE D O 1
ATOM 2768 N N . ASN D 2 51 ? 36.425 -32.974 2.204 1.00 28.03 51 ASN D N 1
ATOM 2769 C CA . ASN D 2 51 ? 37.101 -32.515 0.991 1.00 30.15 51 ASN D CA 1
ATOM 2770 C C . ASN D 2 51 ? 36.139 -31.801 0.039 1.00 29.23 51 ASN D C 1
ATOM 2771 O O . ASN D 2 51 ? 36.486 -30.820 -0.604 1.00 28.12 51 ASN D O 1
ATOM 2776 N N . ARG D 2 52 ? 34.912 -32.297 -0.012 1.00 32.25 52 ARG D N 1
ATOM 2777 C CA . ARG D 2 52 ? 33.871 -31.726 -0.848 1.00 29.23 52 ARG D CA 1
ATOM 2778 C C . ARG D 2 52 ? 33.558 -30.306 -0.381 1.00 35.20 52 ARG D C 1
ATOM 2779 O O . ARG D 2 52 ? 33.459 -29.386 -1.187 1.00 28.89 52 ARG D O 1
ATOM 2787 N N . TYR D 2 53 ? 33.465 -30.124 0.933 1.00 34.44 53 TYR D N 1
ATOM 2788 C CA . TYR D 2 53 ? 33.253 -28.795 1.497 1.00 37.18 53 TYR D CA 1
ATOM 2789 C C . TYR D 2 53 ? 34.394 -27.826 1.142 1.00 27.88 53 TYR D C 1
ATOM 2790 O O . TYR D 2 53 ? 34.148 -26.692 0.764 1.00 30.37 53 TYR D O 1
ATOM 2799 N N . ALA D 2 54 ? 35.642 -28.275 1.275 1.00 34.03 54 ALA D N 1
ATOM 2800 C CA . ALA D 2 54 ? 36.799 -27.441 0.955 1.00 32.11 54 ALA D CA 1
ATOM 2801 C C . ALA D 2 54 ? 36.789 -27.096 -0.529 1.00 34.38 54 ALA D C 1
ATOM 2802 O O . ALA D 2 54 ? 37.148 -25.992 -0.928 1.00 32.02 54 ALA D O 1
ATOM 2804 N N . TYR D 2 55 ? 36.383 -28.054 -1.346 1.00 31.88 55 TYR D N 1
ATOM 2805 C CA . TYR D 2 55 ? 36.341 -27.837 -2.784 1.00 30.26 55 TYR D CA 1
ATOM 2806 C C . TYR D 2 55 ? 35.303 -26.784 -3.165 1.00 32.10 55 TYR D C 1
ATOM 2807 O O . TYR D 2 55 ? 35.591 -25.860 -3.926 1.00 29.13 55 TYR D O 1
ATOM 2816 N N . VAL D 2 56 ? 34.099 -26.920 -2.616 1.00 31.58 56 VAL D N 1
ATOM 2817 C CA . VAL D 2 56 ? 33.011 -26.014 -2.942 1.00 36.60 56 VAL D CA 1
ATOM 2818 C C . VAL D 2 56 ? 33.296 -24.610 -2.403 1.00 35.29 56 VAL D C 1
ATOM 2819 O O . VAL D 2 56 ? 33.107 -23.624 -3.108 1.00 37.54 56 VAL D O 1
ATOM 2823 N N . LEU D 2 57 ? 33.792 -24.515 -1.178 1.00 32.02 57 LEU D N 1
ATOM 2824 C CA . LEU D 2 57 ? 34.084 -23.199 -0.599 1.00 34.01 57 LEU D CA 1
ATOM 2825 C C . LEU D 2 57 ? 35.184 -22.451 -1.397 1.00 46.27 57 LEU D C 1
ATOM 2826 O O . LEU D 2 57 ? 35.027 -21.272 -1.720 1.00 39.65 57 LEU D O 1
ATOM 2831 N N . SER D 2 58 ? 36.296 -23.122 -1.690 1.00 31.88 58 SER D N 1
ATOM 2832 C CA . SER D 2 58 ? 37.388 -22.464 -2.404 1.00 41.49 58 SER D CA 1
ATOM 2833 C C . SER D 2 58 ? 36.977 -22.131 -3.866 1.00 31.74 58 SER D C 1
ATOM 2834 O O . SER D 2 58 ? 37.374 -21.111 -4.413 1.00 33.06 58 SER D O 1
ATOM 2837 N N . SER D 2 59 ? 36.147 -22.968 -4.473 1.00 34.13 59 SER D N 1
ATOM 2838 C CA . SER D 2 59 ? 35.591 -22.685 -5.799 1.00 32.60 59 SER D CA 1
ATOM 2839 C C . SER D 2 59 ? 34.713 -21.425 -5.805 1.00 40.62 59 SER D C 1
ATOM 2840 O O . SER D 2 59 ? 34.770 -20.623 -6.751 1.00 37.90 59 SER D O 1
ATOM 2843 N N . LEU D 2 60 ? 33.885 -21.263 -4.775 1.00 38.23 60 LEU D N 1
ATOM 2844 C CA . LEU D 2 60 ? 33.034 -20.077 -4.663 1.00 42.15 60 LEU D CA 1
ATOM 2845 C C . LEU D 2 60 ? 33.877 -18.835 -4.491 1.00 41.66 60 LEU D C 1
ATOM 2846 O O . LEU D 2 60 ? 33.580 -17.774 -5.040 1.00 36.65 60 LEU D O 1
ATOM 2851 N N . MET D 2 61 ? 34.928 -18.988 -3.698 1.00 31.35 61 MET D N 1
ATOM 2852 C CA . MET D 2 61 ? 35.827 -17.904 -3.393 1.00 31.90 61 MET D CA 1
ATOM 2853 C C . MET D 2 61 ? 36.547 -17.471 -4.669 1.00 39.66 61 MET D C 1
ATOM 2854 O O . MET D 2 61 ? 36.693 -16.274 -4.949 1.00 33.50 61 MET D O 1
ATOM 2859 N N . PHE D 2 62 ? 36.955 -18.458 -5.461 1.00 35.90 62 PHE D N 1
ATOM 2860 C CA . PHE D 2 62 ? 37.589 -18.188 -6.743 1.00 41.51 62 PHE D CA 1
ATOM 2861 C C . PHE D 2 62 ? 36.627 -17.421 -7.670 1.00 41.78 62 PHE D C 1
ATOM 2862 O O . PHE D 2 62 ? 37.012 -16.435 -8.283 1.00 38.31 62 PHE D O 1
ATOM 2870 N N . ALA D 2 63 ? 35.391 -17.890 -7.787 1.00 37.21 63 ALA D N 1
ATOM 2871 C CA . ALA D 2 63 ? 34.454 -17.252 -8.696 1.00 40.09 63 ALA D CA 1
ATOM 2872 C C . ALA D 2 63 ? 34.182 -15.815 -8.263 1.00 41.64 63 ALA D C 1
ATOM 2873 O O . ALA D 2 63 ? 34.118 -14.921 -9.101 1.00 39.41 63 ALA D O 1
ATOM 2875 N N . ASN D 2 64 ? 34.057 -15.607 -6.952 1.00 42.16 64 ASN D N 1
ATOM 2876 C CA . ASN D 2 64 ? 33.868 -14.275 -6.390 1.00 35.67 64 ASN D CA 1
ATOM 2877 C C . ASN D 2 64 ? 35.017 -13.354 -6.778 1.00 36.56 64 ASN D C 1
ATOM 2878 O O . ASN D 2 64 ? 34.813 -12.232 -7.232 1.00 46.39 64 ASN D O 1
ATOM 2883 N N . MET D 2 65 ? 36.233 -13.851 -6.644 1.00 37.54 65 MET D N 1
ATOM 2884 C CA . MET D 2 65 ? 37.396 -13.026 -6.924 1.00 39.03 65 MET D CA 1
ATOM 2885 C C . MET D 2 65 ? 37.575 -12.725 -8.415 1.00 48.25 65 MET D C 1
ATOM 2886 O O . MET D 2 65 ? 38.075 -11.653 -8.751 1.00 52.06 65 MET D O 1
ATOM 2891 N N . LYS D 2 66 ? 37.185 -13.642 -9.307 1.00 44.34 66 LYS D N 1
ATOM 2892 C CA . LYS D 2 66 ? 37.230 -13.352 -10.748 1.00 45.06 66 LYS D CA 1
ATOM 2893 C C . LYS D 2 66 ? 36.292 -12.213 -11.141 1.00 45.36 66 LYS D C 1
ATOM 2894 O O . LYS D 2 66 ? 36.679 -11.294 -11.863 1.00 52.50 66 LYS D O 1
ATOM 2900 N N . VAL D 2 67 ? 35.057 -12.288 -10.658 1.00 39.33 67 VAL D N 1
ATOM 2901 C CA . VAL D 2 67 ? 34.034 -11.291 -10.971 1.00 52.11 67 VAL D CA 1
ATOM 2902 C C . VAL D 2 67 ? 34.383 -9.905 -10.409 1.00 50.86 67 VAL D C 1
ATOM 2903 O O . VAL D 2 67 ? 34.107 -8.893 -11.042 1.00 59.68 67 VAL D O 1
ATOM 2907 N N . LEU D 2 68 ? 34.985 -9.867 -9.223 1.00 49.69 68 LEU D N 1
ATOM 2908 C CA . LEU D 2 68 ? 35.453 -8.616 -8.625 1.00 48.27 68 LEU D CA 1
ATOM 2909 C C . LEU D 2 68 ? 36.656 -8.058 -9.394 1.00 49.64 68 LEU D C 1
ATOM 2910 O O . LEU D 2 68 ? 37.023 -6.896 -9.253 1.00 59.11 68 LEU D O 1
ATOM 2915 N N . GLY D 2 69 ? 37.235 -8.892 -10.245 1.00 58.63 69 GLY D N 1
ATOM 2916 C CA . GLY D 2 69 ? 38.388 -8.517 -11.039 1.00 50.16 69 GLY D CA 1
ATOM 2917 C C . GLY D 2 69 ? 39.673 -8.365 -10.251 1.00 49.73 69 GLY D C 1
ATOM 2918 O O . GLY D 2 69 ? 40.495 -7.499 -10.547 1.00 56.60 69 GLY D O 1
ATOM 2919 N N . VAL D 2 70 ? 39.879 -9.247 -9.278 1.00 52.62 70 VAL D N 1
ATOM 2920 C CA . VAL D 2 70 ? 41.133 -9.259 -8.536 1.00 54.77 70 VAL D CA 1
ATOM 2921 C C . VAL D 2 70 ? 42.266 -9.661 -9.477 1.00 57.74 70 VAL D C 1
ATOM 2922 O O . VAL D 2 70 ? 42.153 -10.624 -10.236 1.00 69.05 70 VAL D O 1
ATOM 2926 N N . LYS D 2 71 ? 43.340 -8.879 -9.443 1.00 58.53 71 LYS D N 1
ATOM 2927 C CA . LYS D 2 71 ? 44.487 -9.059 -10.330 1.00 66.97 71 LYS D CA 1
ATOM 2928 C C . LYS D 2 71 ? 45.420 -10.165 -9.840 1.00 63.24 71 LYS D C 1
ATOM 2929 O O . LYS D 2 71 ? 45.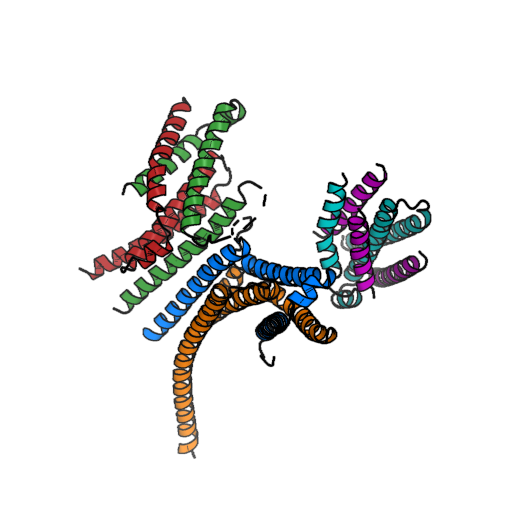904 -10.974 -10.630 1.00 65.17 71 LYS D O 1
ATOM 2931 N N . ASP D 2 72 ? 45.648 -10.193 -8.527 1.00 62.52 72 ASP D N 1
ATOM 2932 C CA . ASP D 2 72 ? 46.581 -11.124 -7.903 1.00 58.25 72 ASP D CA 1
ATOM 2933 C C . ASP D 2 72 ? 45.831 -12.391 -7.503 1.00 54.98 72 ASP D C 1
ATOM 2934 O O . ASP D 2 72 ? 45.236 -12.474 -6.435 1.00 56.27 72 ASP D O 1
ATOM 2939 N N . MET D 2 73 ? 45.869 -13.378 -8.384 1.00 56.53 73 MET D N 1
ATOM 2940 C CA . MET D 2 73 ? 45.101 -14.594 -8.215 1.00 39.05 73 MET D CA 1
ATOM 2941 C C . MET D 2 73 ? 45.898 -15.722 -7.567 1.00 38.23 73 MET D C 1
ATOM 2942 O O . MET D 2 73 ? 45.351 -16.784 -7.290 1.00 41.05 73 MET D O 1
ATOM 2947 N N . SER D 2 74 ? 47.179 -15.493 -7.320 1.00 40.05 74 SER D N 1
ATOM 2948 C CA . SER D 2 74 ? 48.029 -16.519 -6.730 1.00 41.66 74 SER D CA 1
ATOM 2949 C C . SER D 2 74 ? 47.513 -17.079 -5.401 1.00 56.06 74 SER D C 1
ATOM 2950 O O . SER D 2 74 ? 47.504 -18.304 -5.217 1.00 43.71 74 SER D O 1
ATOM 2953 N N . PRO D 2 75 ? 47.045 -16.198 -4.487 1.00 40.97 75 PRO D N 1
ATOM 2954 C CA . PRO D 2 75 ? 46.608 -16.782 -3.215 1.00 36.61 75 PRO D CA 1
ATOM 2955 C C . PRO D 2 75 ? 45.400 -17.719 -3.361 1.00 44.85 75 PRO D C 1
ATOM 2956 O O . PRO D 2 75 ? 45.407 -18.789 -2.750 1.00 39.47 75 PRO D O 1
ATOM 2960 N N . ILE D 2 76 ? 44.396 -17.344 -4.144 1.00 34.82 76 ILE D N 1
ATOM 2961 C CA . ILE D 2 76 ? 43.256 -18.216 -4.305 1.00 41.00 76 ILE D CA 1
ATOM 2962 C C . ILE D 2 76 ? 43.612 -19.452 -5.161 1.00 45.93 76 ILE D C 1
ATOM 2963 O O . ILE D 2 76 ? 43.105 -20.544 -4.903 1.00 42.80 76 ILE D O 1
ATOM 2968 N N . LEU D 2 77 ? 44.457 -19.289 -6.181 1.00 37.87 77 LEU D N 1
ATOM 2969 C CA . LEU D 2 77 ? 44.877 -20.430 -6.990 1.00 33.81 77 LEU D CA 1
ATOM 2970 C C . LEU D 2 77 ? 45.705 -21.402 -6.137 1.00 35.45 77 LEU D C 1
ATOM 2971 O O . LEU D 2 77 ? 45.665 -22.613 -6.335 1.00 35.96 77 LEU D O 1
ATOM 2976 N N . GLY D 2 78 ? 46.403 -20.870 -5.143 1.00 34.12 78 GLY D N 1
ATOM 2977 C CA . GLY D 2 78 ? 47.166 -21.690 -4.221 1.00 33.43 78 GLY D CA 1
ATOM 2978 C C . GLY D 2 78 ? 46.263 -22.594 -3.404 1.00 35.97 78 GLY D C 1
ATOM 2979 O O . GLY D 2 78 ? 46.624 -23.750 -3.134 1.00 33.33 78 GLY D O 1
ATOM 2980 N N . GLU D 2 79 ? 45.113 -22.062 -2.982 1.00 31.65 79 GLU D N 1
ATOM 2981 C CA . GLU D 2 79 ? 44.115 -22.842 -2.252 1.00 30.59 79 GLU D CA 1
ATOM 2982 C C . GLU D 2 79 ? 43.493 -23.912 -3.144 1.00 35.47 79 GLU D C 1
ATOM 2983 O O . GLU D 2 79 ? 43.266 -25.038 -2.704 1.00 37.21 79 GLU D O 1
ATOM 2989 N N . LEU D 2 80 ? 43.227 -23.579 -4.404 1.00 32.35 80 LEU D N 1
ATOM 2990 C CA . LEU D 2 80 ? 42.698 -24.592 -5.327 1.00 33.02 80 LEU D CA 1
ATOM 2991 C C . LEU D 2 80 ? 43.691 -25.739 -5.557 1.00 30.60 80 LEU D C 1
ATOM 2992 O O . LEU D 2 80 ? 43.277 -26.895 -5.672 1.00 32.08 80 LEU D O 1
ATOM 2997 N N . LYS D 2 81 ? 44.982 -25.422 -5.644 1.00 31.24 81 LYS D N 1
ATOM 2998 C CA . LYS D 2 81 ? 46.010 -26.449 -5.804 1.00 31.61 81 LYS D CA 1
ATOM 2999 C C . LYS D 2 81 ? 46.055 -27.337 -4.579 1.00 37.68 81 LYS D C 1
ATOM 3000 O O . LYS D 2 81 ? 46.244 -28.557 -4.671 1.00 34.78 81 LYS D O 1
ATOM 3006 N N . ARG D 2 82 ? 45.904 -26.706 -3.420 1.00 32.62 82 ARG D N 1
ATOM 3007 C CA . ARG D 2 82 ? 45.895 -27.430 -2.159 1.00 36.65 82 ARG D CA 1
ATOM 3008 C C . ARG D 2 82 ? 44.757 -28.451 -2.136 1.00 32.56 82 ARG D C 1
ATOM 3009 O O . ARG D 2 82 ? 44.953 -29.626 -1.828 1.00 29.23 82 ARG D O 1
ATOM 3017 N N . VAL D 2 83 ? 43.570 -27.990 -2.504 1.00 32.49 83 VAL D N 1
ATOM 3018 C CA . VAL D 2 83 ? 42.409 -28.841 -2.519 1.00 28.66 83 VAL D CA 1
ATOM 3019 C C . VAL D 2 83 ? 42.617 -29.976 -3.508 1.00 31.81 83 VAL D C 1
ATOM 3020 O O . VAL D 2 83 ? 42.272 -31.122 -3.220 1.00 30.06 83 VAL D O 1
ATOM 3024 N N . LYS D 2 84 ? 43.201 -29.672 -4.668 1.00 33.21 84 LYS D N 1
ATOM 3025 C CA . LYS D 2 84 ? 43.471 -30.720 -5.649 1.00 30.64 84 LYS D CA 1
ATOM 3026 C C . LYS D 2 84 ? 44.455 -31.741 -5.083 1.00 37.02 84 LYS D C 1
ATOM 3027 O O . LYS D 2 84 ? 44.278 -32.956 -5.262 1.00 34.76 84 LYS D O 1
ATOM 3033 N N . SER D 2 85 ? 45.483 -31.270 -4.387 1.00 30.68 85 SER D N 1
ATOM 3034 C CA . SER D 2 85 ? 46.451 -32.184 -3.795 1.00 34.29 85 SER D CA 1
ATOM 3035 C C . SER D 2 85 ? 45.789 -33.084 -2.740 1.00 30.41 85 SER D C 1
ATOM 3036 O O . SER D 2 85 ? 46.087 -34.285 -2.645 1.00 30.86 85 SER D O 1
ATOM 3039 N N . TYR D 2 86 ? 44.906 -32.506 -1.933 1.00 29.60 86 TYR D N 1
ATOM 3040 C CA . TYR D 2 86 ? 44.197 -33.305 -0.931 1.00 31.43 86 TYR D CA 1
ATOM 3041 C C . TYR D 2 86 ? 43.308 -34.348 -1.597 1.00 30.78 86 TYR D C 1
ATOM 3042 O O . TYR D 2 86 ? 43.296 -35.517 -1.202 1.00 36.24 86 TYR D O 1
ATOM 3051 N N . MET D 2 87 ? 42.617 -33.960 -2.656 1.00 30.06 87 MET D N 1
ATOM 3052 C CA . MET D 2 87 ? 41.775 -34.928 -3.361 1.00 37.21 87 MET D CA 1
ATOM 3053 C C . MET D 2 87 ? 42.580 -36.033 -4.025 1.00 31.57 87 MET D C 1
ATOM 3054 O O . MET D 2 87 ? 42.110 -37.166 -4.094 1.00 44.89 87 MET D O 1
ATOM 3059 N N . ASP D 2 88 ? 43.786 -35.725 -4.504 1.00 31.88 88 ASP D N 1
ATOM 3060 C CA . ASP D 2 88 ? 44.633 -36.779 -5.060 1.00 33.05 88 ASP D CA 1
ATOM 3061 C C . ASP D 2 88 ? 45.122 -37.724 -3.968 1.00 33.05 88 ASP D C 1
ATOM 3062 O O . ASP D 2 88 ? 45.263 -38.923 -4.206 1.00 43.67 88 ASP D O 1
ATOM 3067 N N . LYS D 2 89 ? 45.366 -37.196 -2.769 1.00 32.07 89 LYS D N 1
ATOM 3068 C CA . LYS D 2 89 ? 45.752 -38.043 -1.630 1.00 32.11 89 LYS D CA 1
ATOM 3069 C C . LYS D 2 89 ?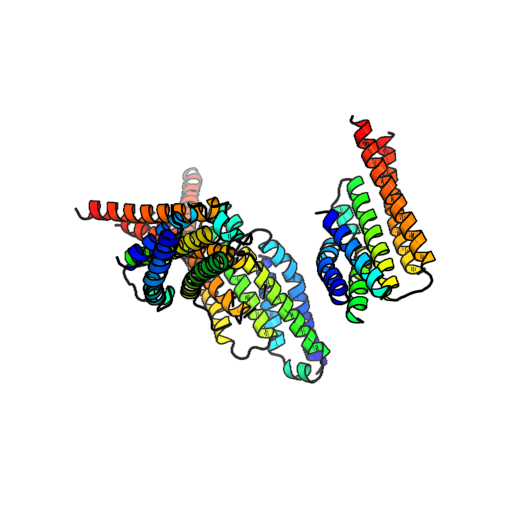 44.672 -39.084 -1.326 1.00 32.38 89 LYS D C 1
ATOM 3070 O O . LYS D 2 89 ? 44.985 -40.245 -1.091 1.00 44.80 89 LYS D O 1
ATOM 3076 N N . ALA D 2 90 ? 43.409 -38.667 -1.340 1.00 32.30 90 ALA D N 1
ATOM 3077 C CA . ALA D 2 90 ? 42.287 -39.574 -1.118 1.00 35.40 90 ALA D CA 1
ATOM 3078 C C . ALA D 2 90 ? 42.165 -40.618 -2.222 1.00 37.43 90 ALA D C 1
ATOM 3079 O O . ALA D 2 90 ? 41.898 -41.794 -1.946 1.00 48.02 90 ALA D O 1
ATOM 3081 N N . LYS D 2 91 ? 42.370 -40.199 -3.470 1.00 40.38 91 LYS D N 1
ATOM 3082 C CA . LYS D 2 91 ? 42.320 -41.141 -4.595 1.00 35.97 91 LYS D CA 1
ATOM 3083 C C . LYS D 2 91 ? 43.395 -42.204 -4.459 1.00 39.48 91 LYS D C 1
ATOM 3084 O O . LYS D 2 91 ? 43.179 -43.373 -4.803 1.00 40.74 91 LYS D O 1
ATOM 3090 N N . GLN D 2 92 ? 44.574 -41.804 -4.003 1.00 36.34 92 GLN D N 1
ATOM 3091 C CA . GLN D 2 92 ? 45.637 -42.778 -3.869 1.00 39.38 92 GLN D CA 1
ATOM 3092 C C . GLN D 2 92 ? 45.306 -43.811 -2.807 1.00 37.69 92 GLN D C 1
ATOM 3093 O O . GLN D 2 92 ? 45.636 -44.990 -2.979 1.00 45.33 92 GLN D O 1
ATOM 3099 N N . TYR D 2 93 ? 44.636 -43.393 -1.734 1.00 36.43 93 TYR D N 1
ATOM 3100 C CA . TYR D 2 93 ? 44.158 -44.362 -0.756 1.00 36.84 93 TYR D CA 1
ATOM 3101 C C . TYR D 2 93 ? 43.166 -45.295 -1.441 1.00 38.31 93 TYR D C 1
ATOM 3102 O O . TYR D 2 93 ? 43.206 -46.511 -1.241 1.00 39.91 93 TYR D O 1
ATOM 3111 N N . ASP D 2 94 ? 42.285 -44.727 -2.258 1.00 38.20 94 ASP D N 1
ATOM 3112 C CA . ASP D 2 94 ? 41.301 -45.533 -2.952 1.00 39.82 94 ASP D CA 1
ATOM 3113 C C . ASP D 2 94 ? 41.970 -46.533 -3.879 1.00 43.60 94 ASP D C 1
ATOM 3114 O O . ASP D 2 94 ? 41.591 -47.713 -3.912 1.00 53.43 94 ASP D O 1
ATOM 3119 N N . ASN D 2 95 ? 42.983 -46.079 -4.614 1.00 41.75 95 ASN D N 1
ATOM 3120 C CA . ASN D 2 95 ? 43.691 -46.971 -5.529 1.00 43.80 95 ASN D CA 1
ATOM 3121 C C . ASN D 2 95 ? 44.338 -48.103 -4.748 1.00 44.72 95 ASN D C 1
ATOM 3122 O O . ASN D 2 95 ? 44.381 -49.233 -5.204 1.00 46.88 95 ASN D O 1
ATOM 3127 N N . ARG D 2 96 ? 44.8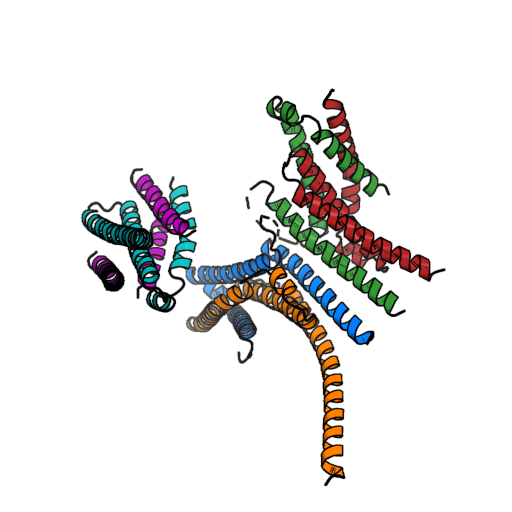53 -47.786 -3.568 1.00 43.24 96 ARG D N 1
ATOM 3128 C CA . ARG D 2 96 ? 45.463 -48.800 -2.725 1.00 46.06 96 ARG D CA 1
ATOM 3129 C C . ARG D 2 96 ? 44.441 -49.853 -2.291 1.00 52.33 96 ARG D C 1
ATOM 3130 O O . ARG D 2 96 ? 44.719 -51.044 -2.327 1.00 49.06 96 ARG D O 1
ATOM 3138 N N . ILE D 2 97 ? 43.258 -49.400 -1.887 1.00 45.24 97 ILE D N 1
ATOM 3139 C CA . ILE D 2 97 ? 42.213 -50.312 -1.447 1.00 53.60 97 ILE D CA 1
ATOM 3140 C C . ILE D 2 97 ? 41.806 -51.216 -2.593 1.00 59.78 97 ILE D C 1
ATOM 3141 O O . ILE D 2 97 ? 41.611 -52.423 -2.404 1.00 61.95 97 ILE D O 1
ATOM 3146 N N . THR D 2 98 ? 41.683 -50.630 -3.781 1.00 54.97 98 THR D N 1
ATOM 3147 C CA . THR D 2 98 ? 41.290 -51.400 -4.956 1.00 73.98 98 THR D CA 1
ATOM 3148 C C . THR D 2 98 ? 42.299 -52.530 -5.205 1.00 77.02 98 THR D C 1
ATOM 3149 O O . THR D 2 98 ? 41.908 -53.675 -5.412 1.00 89.89 98 THR D O 1
ATOM 3153 N N . LYS D 2 99 ? 43.590 -52.199 -5.162 1.00 75.48 99 LYS D N 1
ATOM 3154 C CA . LYS D 2 99 ? 44.668 -53.183 -5.311 1.00 81.13 99 LYS D CA 1
ATOM 3155 C C . LYS D 2 99 ? 44.596 -54.289 -4.242 1.00 89.85 99 LYS D C 1
ATOM 3156 O O . LYS D 2 99 ? 44.883 -55.457 -4.532 1.00 92.16 99 LYS D O 1
ATOM 3162 N N . SER D 2 100 ? 44.221 -53.915 -3.017 1.00 94.26 100 SER D N 1
ATOM 3163 C CA . SER D 2 100 ? 44.111 -54.847 -1.882 1.00 99.69 100 SER D CA 1
ATOM 3164 C C . SER D 2 100 ? 42.945 -55.829 -1.995 1.00 103.50 100 SER D C 1
ATOM 3165 O O . SER D 2 100 ? 43.071 -56.993 -1.618 1.00 99.10 100 SER D O 1
ATOM 3168 N N . ASN D 2 101 ? 41.803 -55.347 -2.482 1.00 107.88 101 ASN D N 1
ATOM 3169 C CA . ASN D 2 101 ? 40.599 -56.171 -2.595 1.00 107.45 101 ASN D CA 1
ATOM 3170 C C . ASN D 2 101 ? 40.810 -57.319 -3.570 1.00 110.92 101 ASN D C 1
ATOM 3171 O O . ASN D 2 101 ? 40.362 -58.444 -3.329 1.00 115.00 101 ASN D O 1
ATOM 3176 N N . GLU D 2 102 ? 41.476 -57.023 -4.682 1.00 108.45 102 GLU D N 1
ATOM 3177 C CA . GLU D 2 102 ? 41.817 -58.040 -5.669 1.00 107.48 102 GLU D CA 1
ATOM 3178 C C . GLU D 2 102 ? 42.968 -58.914 -5.172 1.00 107.09 102 GLU D C 1
ATOM 3179 O O . GLU D 2 102 ? 43.814 -59.363 -5.956 1.00 103.80 102 GLU D O 1
ATOM 3181 N N . ASN E 1 9 ? 58.620 1.732 11.651 1.00 120.72 5 ASN E N 1
ATOM 3182 C CA . ASN E 1 9 ? 57.652 2.251 12.611 1.00 123.38 5 ASN E CA 1
ATOM 3183 C C . ASN E 1 9 ? 58.167 3.184 13.739 1.00 133.16 5 ASN E C 1
ATOM 3184 O O . ASN E 1 9 ? 57.377 3.553 14.616 1.00 141.54 5 ASN E O 1
ATOM 3189 N N . PRO E 1 10 ? 59.471 3.572 13.749 1.00 116.91 6 PRO E N 1
ATOM 3190 C CA . PRO E 1 10 ? 59.745 4.562 14.806 1.00 111.88 6 PRO E CA 1
ATOM 3191 C C . PRO E 1 10 ? 59.068 5.893 14.502 1.00 123.04 6 PRO E C 1
ATOM 3192 O O . PRO E 1 10 ? 58.702 6.633 15.419 1.00 123.74 6 PRO E O 1
ATOM 3196 N N . ASP E 1 11 ? 58.884 6.171 13.211 1.00 122.23 7 ASP E N 1
ATOM 3197 C CA . ASP E 1 11 ? 58.188 7.373 12.773 1.00 107.07 7 ASP E CA 1
ATOM 3198 C C . ASP E 1 11 ? 56.724 7.319 13.196 1.00 108.51 7 ASP E C 1
ATOM 3199 O O . ASP E 1 11 ? 56.070 8.353 13.273 1.00 109.93 7 ASP E O 1
ATOM 3201 N N . VAL E 1 12 ? 56.221 6.116 13.480 1.00 102.04 8 VAL E N 1
ATOM 3202 C CA . VAL E 1 12 ? 54.816 5.939 13.856 1.00 95.12 8 VAL E CA 1
ATOM 3203 C C . VAL E 1 12 ? 54.462 6.613 15.189 1.00 94.18 8 VAL E C 1
ATOM 3204 O O . VAL E 1 12 ? 53.371 7.170 15.333 1.00 91.73 8 VAL E O 1
ATOM 3206 N N . LEU E 1 13 ? 55.374 6.563 16.158 1.00 92.10 9 LEU E N 1
ATOM 3207 C CA . LEU E 1 13 ? 55.140 7.210 17.451 1.00 85.53 9 LEU E CA 1
ATOM 3208 C C . LEU E 1 13 ? 55.033 8.720 17.288 1.00 81.88 9 LEU E C 1
ATOM 3209 O O . LEU E 1 13 ? 54.041 9.329 17.684 1.00 81.19 9 LEU E O 1
ATOM 3214 N N . LEU E 1 14 ? 56.061 9.315 16.692 1.00 87.82 10 LEU E N 1
ATOM 3215 C CA . LEU E 1 14 ? 56.117 10.761 16.492 1.00 83.79 10 LEU E CA 1
ATOM 3216 C C . LEU E 1 14 ? 54.983 11.241 15.589 1.00 86.40 10 LEU E C 1
ATOM 3217 O O . LEU E 1 14 ? 54.414 12.310 15.819 1.00 88.09 10 LEU E O 1
ATOM 3222 N N . SER E 1 15 ? 54.658 10.443 14.571 1.00 93.32 11 SER E N 1
ATOM 3223 C CA . SER E 1 15 ? 53.498 10.701 13.713 1.00 95.39 11 SER E CA 1
ATOM 3224 C C . SER E 1 15 ? 52.249 10.836 14.563 1.00 95.12 11 SER E C 1
ATOM 3225 O O . SER E 1 15 ? 51.507 11.808 14.455 1.00 92.57 11 SER E O 1
ATOM 3228 N N . ARG E 1 16 ? 52.028 9.835 15.410 1.00 100.40 12 ARG E N 1
ATOM 3229 C CA . ARG E 1 16 ? 50.885 9.821 16.307 1.00 98.93 12 ARG E CA 1
ATOM 3230 C C . ARG E 1 16 ? 50.922 11.043 17.211 1.00 100.70 12 ARG E C 1
ATOM 3231 O O . ARG E 1 16 ? 49.898 11.690 17.429 1.00 104.28 12 ARG E O 1
ATOM 3233 N N . VAL E 1 17 ? 52.109 11.361 17.723 1.00 100.62 13 VAL E N 1
ATOM 3234 C CA . VAL E 1 17 ? 52.279 12.507 18.615 1.00 95.34 13 VAL E CA 1
ATOM 3235 C C . VAL E 1 17 ? 51.950 13.802 17.878 1.00 93.44 13 VAL E C 1
ATOM 3236 O O . VAL E 1 17 ? 51.223 14.651 18.393 1.00 90.39 13 VAL E O 1
ATOM 3238 N N . ILE E 1 18 ? 52.475 13.936 16.664 1.00 90.18 14 ILE E N 1
ATOM 3239 C CA . ILE E 1 18 ? 52.237 15.126 15.859 1.00 82.88 14 ILE E CA 1
ATOM 3240 C C . ILE E 1 18 ? 50.758 15.299 15.533 1.00 88.46 14 ILE E C 1
ATOM 3241 O O . ILE E 1 18 ? 50.200 16.378 15.725 1.00 89.30 14 ILE E O 1
ATOM 3246 N N . ASN E 1 19 ? 50.128 14.231 15.048 1.00 94.60 15 ASN E N 1
ATOM 3247 C CA . ASN E 1 19 ? 48.726 14.279 14.626 1.00 101.25 15 ASN E CA 1
ATOM 3248 C C . ASN E 1 19 ? 47.773 14.696 15.738 1.00 103.16 15 ASN E C 1
ATOM 3249 O O . ASN E 1 19 ? 46.828 15.450 15.500 1.00 102.34 15 ASN E O 1
ATOM 3254 N N . VAL E 1 20 ? 48.023 14.197 16.947 1.00 111.22 16 VAL E N 1
ATOM 3255 C CA . VAL E 1 20 ? 47.256 14.597 18.128 1.00 110.13 16 VAL E CA 1
ATOM 3256 C C . VAL E 1 20 ? 47.322 16.113 18.325 1.00 109.07 16 VAL E C 1
ATOM 3257 O O . VAL E 1 20 ? 46.302 16.776 18.540 1.00 113.09 16 VAL E O 1
ATOM 3261 N N . VAL E 1 21 ? 48.533 16.652 18.233 1.00 103.18 17 VAL E N 1
ATOM 3262 C CA . VAL E 1 21 ? 48.763 18.087 18.377 1.00 100.60 17 VAL E CA 1
ATOM 3263 C C . VAL E 1 21 ? 48.010 18.890 17.315 1.00 109.12 17 VAL E C 1
ATOM 3264 O O . VAL E 1 21 ? 47.302 19.850 17.631 1.00 115.38 17 VAL E O 1
ATOM 3268 N N . ARG E 1 22 ? 48.176 18.489 16.057 1.00 112.99 18 ARG E N 1
ATOM 3269 C CA . ARG E 1 22 ? 47.512 19.142 14.931 1.00 114.05 18 ARG E CA 1
ATOM 3270 C C . ARG E 1 22 ? 46.003 19.185 15.140 1.00 112.46 18 ARG E C 1
ATOM 3271 O O . ARG E 1 22 ? 45.355 20.209 14.903 1.00 104.92 18 ARG E O 1
ATOM 3279 N N . ALA E 1 23 ? 45.461 18.060 15.594 1.00 113.75 19 ALA E N 1
ATOM 3280 C CA . ALA E 1 23 ? 44.054 17.957 15.941 1.00 116.25 19 ALA E CA 1
ATOM 3281 C C . ALA E 1 23 ? 43.703 18.951 17.035 1.00 121.35 19 ALA E C 1
ATOM 3282 O O . ALA E 1 23 ? 42.762 19.737 16.898 1.00 126.69 19 ALA E O 1
ATOM 3284 N N . ALA E 1 24 ? 44.477 18.907 18.117 1.00 117.10 20 ALA E N 1
ATOM 3285 C CA . ALA E 1 24 ? 44.267 19.772 19.276 1.00 117.57 20 ALA E CA 1
ATOM 3286 C C . ALA E 1 24 ? 44.233 21.264 18.911 1.00 113.94 20 ALA E C 1
ATOM 3287 O O . ALA E 1 24 ? 43.303 21.987 19.290 1.00 112.05 20 ALA E O 1
ATOM 3289 N N . SER E 1 25 ? 45.247 21.708 18.172 1.00 110.40 21 SER E N 1
ATOM 3290 C CA . SER E 1 25 ? 45.361 23.107 17.764 1.00 111.14 21 SER E CA 1
ATOM 3291 C C . SER E 1 25 ? 44.171 23.558 16.912 1.00 121.75 21 SER E C 1
ATOM 3292 O O . SER E 1 25 ? 43.700 24.692 17.039 1.00 124.62 21 SER E O 1
ATOM 3294 N N . SER E 1 26 ? 43.686 22.664 16.051 1.00 125.65 22 SER E N 1
ATOM 3295 C CA . SER E 1 26 ? 42.540 22.961 15.193 1.00 123.52 22 SER E CA 1
ATOM 3296 C C . SER E 1 26 ? 41.258 23.128 16.013 1.00 122.51 22 SER E C 1
ATOM 3297 O O . SER E 1 26 ? 40.500 24.080 15.802 1.00 125.62 22 SER E O 1
ATOM 3299 N N . LEU E 1 27 ? 41.023 22.202 16.943 1.00 121.20 23 LEU E N 1
ATOM 3300 C CA . LEU E 1 27 ? 39.849 22.260 17.814 1.00 117.36 23 LEU E CA 1
ATOM 3301 C C . LEU E 1 27 ? 39.856 23.551 18.619 1.00 127.23 23 LEU E C 1
ATOM 3302 O O . LEU E 1 27 ? 38.839 24.241 18.720 1.00 133.09 23 LEU E O 1
ATOM 3304 N N . ALA E 1 28 ? 41.017 23.873 19.182 1.00 130.21 24 ALA E N 1
ATOM 3305 C CA . ALA E 1 28 ? 41.187 25.092 19.966 1.00 129.64 24 ALA E CA 1
ATOM 3306 C C . ALA E 1 28 ? 40.881 26.333 19.125 1.00 133.75 24 ALA E C 1
ATOM 3307 O O . ALA E 1 28 ? 40.371 27.332 19.637 1.00 129.27 24 ALA E O 1
ATOM 3309 N N . SER E 1 29 ? 41.190 26.260 17.832 1.00 141.09 25 SER E N 1
ATOM 3310 C CA . SER E 1 29 ? 40.904 27.363 16.914 1.00 139.08 25 SER E CA 1
ATOM 3311 C C . SER E 1 29 ? 39.406 27.506 16.672 1.00 134.90 25 SER E C 1
ATOM 3312 O O . SER E 1 29 ? 38.920 28.596 16.371 1.00 141.69 25 SER E O 1
ATOM 3315 N N . GLN E 1 30 ? 38.674 26.407 16.819 1.00 133.31 26 GLN E N 1
ATOM 3316 C CA . GLN E 1 30 ? 37.227 26.425 16.624 1.00 130.17 26 GLN E CA 1
ATOM 3317 C C . GLN E 1 30 ? 36.497 27.092 17.794 1.00 132.40 26 GLN E C 1
ATOM 3318 O O . GLN E 1 30 ? 37.116 27.657 18.701 1.00 128.49 26 GLN E O 1
ATOM 3320 N N . LEU E 1 46 ? 35.441 15.351 25.699 1.00 130.87 42 LEU E N 1
ATOM 3321 C CA . LEU E 1 46 ? 35.519 16.696 26.261 1.00 137.17 42 LEU E CA 1
ATOM 3322 C C . LEU E 1 46 ? 36.397 16.695 27.510 1.00 141.77 42 LEU E C 1
ATOM 3323 O O . LEU E 1 46 ? 37.624 16.797 27.424 1.00 140.73 42 LEU E O 1
ATOM 3325 N N . LYS E 1 47 ? 35.756 16.588 28.671 1.00 144.67 43 LYS E N 1
ATOM 3326 C CA . LYS E 1 47 ? 36.468 16.341 29.919 1.00 142.33 43 LYS E CA 1
ATOM 3327 C C . LYS E 1 47 ? 37.215 15.016 29.782 1.00 147.75 43 LYS E C 1
ATOM 3328 O O . LYS E 1 47 ? 38.318 14.844 30.304 1.00 145.60 43 LYS E O 1
ATOM 3330 N N . SER E 1 48 ? 36.593 14.090 29.056 1.00 151.04 44 SER E N 1
ATOM 3331 C CA . SER E 1 48 ? 37.192 12.804 28.720 1.00 145.84 44 SER E CA 1
ATOM 3332 C C . SER E 1 48 ? 38.539 12.977 28.033 1.00 141.50 44 SER E C 1
ATOM 3333 O O . SER E 1 48 ? 39.547 12.418 28.468 1.00 145.67 44 SER E O 1
ATOM 3336 N N . LYS E 1 49 ? 38.538 13.753 26.950 1.00 135.56 45 LYS E N 1
ATOM 3337 C CA . LYS E 1 49 ? 39.735 13.946 26.131 1.00 130.29 45 LYS E CA 1
ATOM 3338 C C . LYS E 1 49 ? 40.890 14.548 26.939 1.00 133.97 45 LYS E C 1
ATOM 3339 O O . LYS E 1 49 ? 42.041 14.120 26.814 1.00 134.20 45 LYS E O 1
ATOM 3341 N N . ALA E 1 50 ? 40.574 15.533 27.775 1.00 138.30 46 ALA E N 1
ATOM 3342 C CA . ALA E 1 50 ? 41.579 16.182 28.616 1.00 135.92 46 ALA E CA 1
ATOM 3343 C C . ALA E 1 50 ? 42.141 15.212 29.662 1.00 138.37 46 ALA E C 1
ATOM 3344 O O . ALA E 1 50 ? 43.351 15.160 29.884 1.00 131.70 46 ALA E O 1
ATOM 3346 N N . ASP E 1 51 ? 41.258 14.443 30.295 1.00 143.11 47 ASP E N 1
ATOM 3347 C CA . ASP E 1 51 ? 41.673 13.454 31.288 1.00 145.21 47 ASP E CA 1
ATOM 3348 C C . ASP E 1 51 ? 42.536 12.368 30.652 1.00 143.09 47 ASP E C 1
ATOM 3349 O O . ASP E 1 51 ? 43.465 11.846 31.279 1.00 144.76 47 ASP E O 1
ATOM 3354 N N . LYS E 1 52 ? 42.229 12.039 29.401 1.00 137.66 48 LYS E N 1
ATOM 3355 C CA . LYS E 1 52 ? 42.948 10.989 28.688 1.00 129.85 48 LYS E CA 1
ATOM 3356 C C . LYS E 1 52 ? 44.366 11.432 28.322 1.00 127.53 48 LYS E C 1
ATOM 3357 O O . LYS E 1 52 ? 45.324 10.692 28.548 1.00 129.63 48 LYS E O 1
ATOM 3359 N N . LEU E 1 53 ? 44.495 12.634 27.759 1.00 125.03 49 LEU E N 1
ATOM 3360 C CA . LEU E 1 53 ? 45.805 13.194 27.412 1.00 117.91 49 LEU E CA 1
ATOM 3361 C C . LEU E 1 53 ? 46.698 13.294 28.650 1.00 120.82 49 LEU E C 1
ATOM 3362 O O . LEU E 1 53 ? 47.850 12.856 28.632 1.00 121.86 49 LEU E O 1
ATOM 3364 N N . ALA E 1 54 ? 46.147 13.862 29.722 1.00 117.22 50 ALA E N 1
ATOM 3365 C CA . ALA E 1 54 ? 46.827 13.950 31.010 1.00 110.55 50 ALA E CA 1
ATOM 3366 C C . ALA E 1 54 ? 47.297 12.580 31.494 1.00 118.04 50 ALA E C 1
ATOM 3367 O O . ALA E 1 54 ? 48.394 12.447 32.036 1.00 117.52 50 ALA E O 1
ATOM 3369 N N . ASP E 1 55 ? 46.460 11.566 31.286 1.00 123.84 51 ASP E N 1
ATOM 3370 C CA . ASP E 1 55 ? 46.760 10.201 31.723 1.00 126.75 51 ASP E CA 1
ATOM 3371 C C . ASP E 1 55 ? 48.034 9.649 31.084 1.00 117.71 51 ASP E C 1
ATOM 3372 O O . ASP E 1 55 ? 48.947 9.210 31.786 1.00 116.58 51 ASP E O 1
ATOM 3374 N N . MET E 1 56 ? 48.089 9.671 29.755 1.00 112.86 52 MET E N 1
ATOM 3375 C CA . MET E 1 56 ? 49.263 9.197 29.025 1.00 111.43 52 MET E CA 1
ATOM 3376 C C . MET E 1 56 ? 50.506 9.970 29.450 1.00 110.18 52 MET E C 1
ATOM 3377 O O . MET E 1 56 ? 51.549 9.384 29.746 1.00 109.41 52 MET E O 1
ATOM 3382 N N . ALA E 1 57 ? 50.377 11.293 29.476 1.00 107.88 53 ALA E N 1
ATOM 3383 C CA . ALA E 1 57 ? 51.446 12.174 29.930 1.00 106.34 53 ALA E CA 1
ATOM 3384 C C . ALA E 1 57 ? 51.957 11.762 31.313 1.00 109.23 53 ALA E C 1
ATOM 3385 O O . ALA E 1 57 ? 53.163 11.708 31.548 1.00 105.64 53 ALA E O 1
ATOM 3387 N N . ASN E 1 58 ? 51.033 11.450 32.216 1.00 115.15 54 ASN E N 1
ATOM 3388 C CA . ASN E 1 58 ? 51.395 11.020 33.562 1.00 119.69 54 ASN E CA 1
ATOM 3389 C C . ASN E 1 58 ? 52.102 9.672 33.578 1.00 126.84 54 ASN E C 1
ATOM 3390 O O . ASN E 1 58 ? 52.944 9.418 34.447 1.00 135.51 54 ASN E O 1
ATOM 3395 N N . GLU E 1 59 ? 51.756 8.810 32.624 1.00 119.27 55 GLU E N 1
ATOM 3396 C CA . GLU E 1 59 ? 52.435 7.525 32.484 1.00 113.66 55 GLU E CA 1
ATOM 3397 C C . GLU E 1 59 ? 53.903 7.761 32.209 1.00 107.68 55 GLU E C 1
ATOM 3398 O O . GLU E 1 59 ? 54.771 7.127 32.804 1.00 110.93 55 GLU E O 1
ATOM 3404 N N . ILE E 1 60 ? 54.170 8.686 31.295 1.00 93.33 56 ILE E N 1
ATOM 3405 C CA . ILE E 1 60 ? 55.532 9.058 30.978 1.00 85.80 56 ILE E CA 1
ATOM 3406 C C . ILE E 1 60 ? 56.195 9.596 32.234 1.00 89.39 56 ILE E C 1
ATOM 3407 O O . ILE E 1 60 ? 57.296 9.185 32.589 1.00 84.41 56 ILE E O 1
ATOM 3412 N N . ILE E 1 61 ? 55.498 10.493 32.924 1.00 97.45 57 ILE E N 1
ATOM 3413 C CA . ILE E 1 61 ? 55.986 11.015 34.193 1.00 100.65 57 ILE E CA 1
ATOM 3414 C C . ILE E 1 61 ? 56.225 9.845 35.157 1.00 103.57 57 ILE E C 1
ATOM 3415 O O . ILE E 1 61 ? 57.225 9.809 35.879 1.00 101.85 57 ILE E O 1
ATOM 3417 N N . LEU E 1 62 ? 55.321 8.870 35.130 1.00 104.32 58 LEU E N 1
ATOM 3418 C CA . LEU E 1 62 ? 55.471 7.655 35.928 1.00 109.98 58 LEU E CA 1
ATOM 3419 C C . LEU E 1 62 ? 56.686 6.824 35.513 1.00 114.02 58 LEU E C 1
ATOM 3420 O O . LEU E 1 62 ? 57.411 6.306 36.362 1.00 118.92 58 LEU E O 1
ATOM 3425 N N . SER E 1 63 ? 56.898 6.685 34.208 1.00 107.51 59 SER E N 1
ATOM 3426 C CA . SER E 1 63 ? 57.982 5.843 33.710 1.00 99.38 59 SER E CA 1
ATOM 3427 C C . SER E 1 63 ? 59.344 6.461 34.010 1.00 91.44 59 SER E C 1
ATOM 3428 O O . SER E 1 63 ? 60.338 5.748 34.177 1.00 83.52 59 SER E O 1
ATOM 3431 N N . ILE E 1 64 ? 59.385 7.789 34.077 1.00 86.48 60 ILE E N 1
ATOM 3432 C CA . ILE E 1 64 ? 60.633 8.489 34.360 1.00 87.15 60 ILE E CA 1
ATOM 3433 C C . ILE E 1 64 ? 60.980 8.367 35.842 1.00 96.60 60 ILE E C 1
ATOM 3434 O O . ILE E 1 64 ? 62.153 8.369 36.218 1.00 88.10 60 ILE E O 1
ATOM 3439 N N . ASP E 1 65 ? 59.956 8.250 36.681 1.00 114.83 61 ASP E N 1
ATOM 3440 C CA . ASP E 1 65 ? 60.173 7.983 38.100 1.00 122.49 61 ASP E CA 1
ATOM 3441 C C . ASP E 1 65 ? 59.063 7.104 38.684 1.00 122.53 61 ASP E C 1
ATOM 3442 O O . ASP E 1 65 ? 57.920 7.545 38.847 1.00 121.60 61 ASP E O 1
ATOM 3447 N N . TRP E 1 82 ? 54.268 24.871 36.642 1.00 127.79 78 TRP E N 1
ATOM 3448 C CA . TRP E 1 82 ? 55.149 24.491 35.538 1.00 122.73 78 TRP E CA 1
ATOM 3449 C C . TRP E 1 82 ? 56.582 24.353 36.037 1.00 129.95 78 TRP E C 1
ATOM 3450 O O . TRP E 1 82 ? 57.465 23.892 35.313 1.00 135.48 78 TRP E O 1
ATOM 3452 N N . ASN E 1 83 ? 56.808 24.755 37.282 1.00 128.79 79 ASN E N 1
ATOM 3453 C CA . ASN E 1 83 ? 58.119 24.609 37.896 1.00 130.46 79 ASN E CA 1
ATOM 3454 C C . ASN E 1 83 ? 58.503 23.131 37.991 1.00 128.61 79 ASN E C 1
ATOM 3455 O O . ASN E 1 83 ? 59.661 22.763 37.781 1.00 130.31 79 ASN E O 1
ATOM 3460 N N . ASN E 1 84 ? 57.513 22.288 38.286 1.00 125.08 80 ASN E N 1
ATOM 3461 C CA . ASN E 1 84 ? 57.714 20.840 38.365 1.00 114.53 80 ASN E CA 1
ATOM 3462 C C . ASN E 1 84 ? 58.099 20.232 37.013 1.00 112.94 80 ASN E C 1
ATOM 3463 O O . ASN E 1 84 ? 59.164 19.624 36.872 1.00 112.43 80 ASN E O 1
ATOM 3465 N N . PHE E 1 85 ? 57.219 20.405 36.027 1.00 113.97 81 PHE E N 1
ATOM 3466 C CA . PHE E 1 85 ? 57.439 19.936 34.656 1.00 101.69 81 PHE E CA 1
ATOM 3467 C C . PHE E 1 85 ? 58.770 20.445 34.117 1.00 104.31 81 PHE E C 1
ATOM 3468 O O . PHE E 1 85 ? 59.445 19.760 33.351 1.00 110.11 81 PHE E O 1
ATOM 3476 N N . GLY E 1 86 ? 59.142 21.648 34.538 1.00 100.48 82 GLY E N 1
ATOM 3477 C CA . GLY E 1 86 ? 60.446 22.193 34.227 1.00 96.91 82 GLY E CA 1
ATOM 3478 C C . GLY E 1 86 ? 61.537 21.297 34.771 1.00 98.99 82 GLY E C 1
ATOM 3479 O O . GLY E 1 86 ? 62.477 20.955 34.059 1.00 104.92 82 GLY E O 1
ATOM 3480 N N . ASN E 1 87 ? 61.400 20.896 36.032 1.00 102.93 83 ASN E N 1
ATOM 3481 C CA . ASN E 1 87 ? 62.401 20.041 36.668 1.00 108.48 83 ASN E CA 1
ATOM 3482 C C . ASN E 1 87 ? 62.532 18.662 36.013 1.00 101.65 83 ASN E C 1
ATOM 3483 O O . ASN E 1 87 ? 63.642 18.143 35.878 1.00 102.74 83 ASN E O 1
ATOM 3488 N N . ILE E 1 88 ? 61.410 18.076 35.599 1.00 84.46 84 ILE E N 1
ATOM 3489 C CA . ILE E 1 88 ? 61.442 16.792 34.893 1.00 86.95 84 ILE E CA 1
ATOM 3490 C C . ILE E 1 88 ? 62.189 16.923 33.565 1.00 74.87 84 ILE E C 1
ATOM 3491 O O . ILE E 1 88 ? 63.130 16.188 33.306 1.00 72.47 84 ILE E O 1
ATOM 3493 N N . MET E 1 89 ? 61.774 17.880 32.741 1.00 81.88 85 MET E N 1
ATOM 3494 C CA . MET E 1 89 ? 62.459 18.166 31.482 1.00 80.31 85 MET E CA 1
ATOM 3495 C C . MET E 1 89 ? 63.938 18.480 31.684 1.00 83.78 85 MET E C 1
ATOM 3496 O O . MET E 1 89 ? 64.768 18.134 30.845 1.00 90.22 85 MET E O 1
ATOM 3501 N N . ASP E 1 90 ? 64.266 19.137 32.793 1.00 82.28 86 ASP E N 1
ATOM 3502 C CA . ASP E 1 90 ? 65.658 19.444 33.114 1.00 87.05 86 ASP E CA 1
ATOM 3503 C C . ASP E 1 90 ? 66.446 18.174 33.395 1.00 78.48 86 ASP E C 1
ATOM 3504 O O . ASP E 1 90 ? 67.600 18.049 32.991 1.00 78.15 86 ASP E O 1
ATOM 3509 N N . ASN E 1 91 ? 65.820 17.247 34.111 1.00 80.12 87 ASN E N 1
ATOM 3510 C CA . ASN E 1 91 ? 66.456 15.983 34.450 1.00 85.71 87 ASN E CA 1
ATOM 3511 C C . ASN E 1 91 ? 66.725 15.160 33.191 1.00 84.98 87 ASN E C 1
ATOM 3512 O O . ASN E 1 91 ? 67.819 14.628 33.003 1.00 87.59 87 ASN E O 1
ATOM 3514 N N . LEU E 1 92 ? 65.714 15.074 32.331 1.00 74.66 88 LEU E N 1
ATOM 3515 C CA . LEU E 1 92 ? 65.827 14.358 31.066 1.00 83.53 88 LEU E CA 1
ATOM 3516 C C . LEU E 1 92 ? 66.945 14.903 30.185 1.00 78.08 88 LEU E C 1
ATOM 3517 O O . LEU E 1 92 ? 67.772 14.148 29.674 1.00 77.74 88 LEU E O 1
ATOM 3522 N N . LEU E 1 93 ? 66.962 16.220 30.015 1.00 75.44 89 LEU E N 1
ATOM 3523 C CA . LEU E 1 93 ? 67.884 16.852 29.086 1.00 75.42 89 LEU E CA 1
ATOM 3524 C C . LEU E 1 93 ? 69.306 16.855 29.634 1.00 74.93 89 LEU E C 1
ATOM 3525 O O . LEU E 1 93 ? 70.256 17.047 28.883 1.00 83.52 89 LEU E O 1
ATOM 3530 N N . GLU E 1 94 ? 69.458 16.629 30.935 1.00 73.88 90 GLU E N 1
ATOM 3531 C CA . GLU E 1 94 ? 70.791 16.491 31.509 1.00 75.82 90 GLU E CA 1
ATOM 3532 C C . GLU E 1 94 ? 71.377 15.135 31.119 1.00 74.56 90 GLU E C 1
ATOM 3533 O O . GLU E 1 94 ? 72.533 15.044 30.699 1.00 74.24 90 GLU E O 1
ATOM 3539 N N . MET E 1 95 ? 70.560 14.089 31.252 1.00 74.42 91 MET E N 1
ATOM 3540 C CA . MET E 1 95 ? 70.905 12.741 30.785 1.00 75.06 91 MET E CA 1
ATOM 3541 C C . MET E 1 95 ? 71.288 12.732 29.313 1.00 67.90 91 MET E C 1
ATOM 3542 O O . MET E 1 95 ? 72.321 12.191 28.919 1.00 67.66 91 MET E O 1
ATOM 3547 N N . SER E 1 96 ? 70.415 13.318 28.505 1.00 66.60 92 SER E N 1
ATOM 3548 C CA . SER E 1 96 ? 70.677 13.520 27.089 1.00 68.37 92 SER E CA 1
ATOM 3549 C C . SER E 1 96 ? 72.022 14.205 26.867 1.00 79.22 92 SER E C 1
ATOM 3550 O O . SER E 1 96 ? 72.779 13.832 25.971 1.00 74.13 92 SER E O 1
ATOM 3553 N N . ASP E 1 97 ? 72.310 15.209 27.694 1.00 77.19 93 ASP E N 1
ATOM 3554 C CA . ASP E 1 97 ? 73.548 15.962 27.579 1.00 71.76 93 ASP E CA 1
ATOM 3555 C C . ASP E 1 97 ? 74.735 15.065 27.893 1.00 72.34 93 ASP E C 1
ATOM 3556 O O . ASP E 1 97 ? 75.752 15.097 27.197 1.00 72.52 93 ASP E O 1
ATOM 3561 N N . HIS E 1 98 ? 74.589 14.261 28.943 1.00 74.07 94 HIS E N 1
ATOM 3562 C CA . HIS E 1 98 ? 75.630 13.321 29.353 1.00 77.22 94 HIS E CA 1
ATOM 3563 C C . HIS E 1 98 ? 75.891 12.256 28.286 1.00 77.78 94 HIS E C 1
ATOM 3564 O O . HIS E 1 98 ? 77.047 11.962 27.969 1.00 73.09 94 HIS E O 1
ATOM 3566 N N . SER E 1 99 ? 74.822 11.685 27.732 1.00 67.98 95 SER E N 1
ATOM 3567 C CA . SER E 1 99 ? 74.969 10.678 26.683 1.00 67.83 95 SER E CA 1
ATOM 3568 C C . SER E 1 99 ? 75.740 11.227 25.488 1.00 65.39 95 SER E C 1
ATOM 3569 O O . SER E 1 99 ? 76.696 10.610 25.018 1.00 65.20 95 SER E O 1
ATOM 3572 N N . LEU E 1 100 ? 75.331 12.397 25.004 1.00 66.14 96 LEU E N 1
ATOM 3573 C CA . LEU E 1 100 ? 75.945 12.972 23.813 1.00 65.44 96 LEU E CA 1
ATOM 3574 C C . LEU E 1 100 ? 77.417 13.317 24.054 1.00 76.99 96 LEU E C 1
ATOM 3575 O O . LEU E 1 100 ? 78.223 13.307 23.121 1.00 67.75 96 LEU E O 1
ATOM 3580 N N . ASP E 1 101 ? 77.767 13.603 25.308 1.00 73.40 97 ASP E N 1
ATOM 3581 C CA . ASP E 1 101 ? 79.162 13.869 25.661 1.00 79.07 97 ASP E CA 1
ATOM 3582 C C . ASP E 1 101 ? 80.024 12.624 25.506 1.00 80.39 97 ASP E C 1
ATOM 3583 O O . ASP E 1 101 ? 81.094 12.673 24.897 1.00 78.42 97 ASP E O 1
ATOM 3588 N N . LYS E 1 102 ? 79.554 11.507 26.053 1.00 71.19 98 LYS E N 1
ATOM 3589 C CA . LYS E 1 102 ? 80.283 10.250 25.935 1.00 70.55 98 LYS E CA 1
ATOM 3590 C C . LYS E 1 102 ? 80.487 9.887 24.470 1.00 74.57 98 LYS E C 1
ATOM 3591 O O . LYS E 1 102 ? 81.553 9.401 24.089 1.00 76.25 98 LYS E O 1
ATOM 3597 N N . LEU E 1 103 ? 79.467 10.147 23.653 1.00 74.81 99 LEU E N 1
ATOM 3598 C CA . LEU E 1 103 ? 79.540 9.914 22.209 1.00 71.73 99 LEU E CA 1
ATOM 3599 C C . LEU E 1 103 ? 80.638 10.738 21.544 1.00 76.91 99 LEU E C 1
ATOM 3600 O O . LEU E 1 103 ? 81.472 10.197 20.819 1.00 84.09 99 LEU E O 1
ATOM 3605 N N . ASN E 1 104 ? 80.628 12.048 21.788 1.00 67.83 100 ASN E N 1
ATOM 3606 C CA . ASN E 1 104 ? 81.603 12.950 21.182 1.00 70.74 100 ASN E CA 1
ATOM 3607 C C . ASN E 1 104 ? 83.017 12.699 21.708 1.00 79.18 100 ASN E C 1
ATOM 3608 O O . ASN E 1 104 ? 83.996 12.855 20.974 1.00 84.62 100 ASN E O 1
ATOM 3613 N N . CYS E 1 105 ? 83.116 12.307 22.976 1.00 73.14 101 CYS E N 1
ATOM 3614 C CA . CYS E 1 105 ? 84.404 11.978 23.570 1.00 77.35 101 CYS E CA 1
ATOM 3615 C C . CYS E 1 105 ? 85.043 10.858 22.771 1.00 81.23 101 CYS E C 1
ATOM 3616 O O . CYS E 1 105 ? 86.203 10.946 22.364 1.00 91.69 101 CYS E O 1
ATOM 3619 N N . ALA E 1 106 ? 84.257 9.816 22.528 1.00 85.75 102 ALA E N 1
ATOM 3620 C CA . ALA E 1 106 ? 84.704 8.662 21.761 1.00 81.40 102 ALA E CA 1
ATOM 3621 C C . ALA E 1 106 ? 84.997 9.008 20.302 1.00 72.41 102 ALA E C 1
ATOM 3622 O O . ALA E 1 106 ? 85.949 8.501 19.722 1.00 75.51 102 ALA E O 1
ATOM 3624 N N . ILE E 1 107 ? 84.179 9.867 19.705 1.00 78.31 103 ILE E N 1
ATOM 3625 C CA . ILE E 1 107 ? 84.378 10.219 18.303 1.00 80.47 103 ILE E CA 1
ATOM 3626 C C . ILE E 1 107 ? 85.699 10.962 18.130 1.00 82.16 103 ILE E C 1
ATOM 3627 O O . ILE E 1 107 ? 86.410 10.762 17.147 1.00 80.94 103 ILE E O 1
ATOM 3629 N N . ASN E 1 108 ? 86.034 11.801 19.107 1.00 103.26 104 ASN E N 1
ATOM 3630 C CA . ASN E 1 108 ? 87.242 12.630 19.037 1.00 109.29 104 ASN E CA 1
ATOM 3631 C C . ASN E 1 108 ? 88.492 11.975 19.610 1.00 114.05 104 ASN E C 1
ATOM 3632 O O . ASN E 1 108 ? 89.583 12.538 19.535 1.00 113.79 104 ASN E O 1
ATOM 3637 N N . SER E 1 109 ? 88.331 10.796 20.199 1.00 117.85 105 SER E N 1
ATOM 3638 C CA . SER E 1 109 ? 89.444 10.105 20.840 1.00 116.60 105 SER E CA 1
ATOM 3639 C C . SER E 1 109 ? 90.375 9.478 19.809 1.00 115.31 105 SER E C 1
ATOM 3640 O O . SER E 1 109 ? 90.155 9.612 18.604 1.00 113.38 105 SER E O 1
ATOM 3643 N N . TYR F 2 10 ? 35.026 17.414 13.890 1.00 146.06 10 TYR F N 1
ATOM 3644 C CA . TYR F 2 10 ? 36.426 17.667 14.235 1.00 144.94 10 TYR F CA 1
ATOM 3645 C C . TYR F 2 10 ? 36.765 17.142 15.636 1.00 151.15 10 TYR F C 1
ATOM 3646 O O . TYR F 2 10 ? 37.871 16.657 15.872 1.00 155.95 10 TYR F O 1
ATOM 3648 N N . VAL F 2 11 ? 35.812 17.244 16.562 1.00 148.55 11 VAL F N 1
ATOM 3649 C CA . VAL F 2 11 ? 36.000 16.750 17.928 1.00 138.23 11 VAL F CA 1
ATOM 3650 C C . VAL F 2 11 ? 36.198 15.238 17.886 1.00 143.60 11 VAL F C 1
ATOM 3651 O O . VAL F 2 11 ? 36.974 14.673 18.664 1.00 143.87 11 VAL F O 1
ATOM 3655 N N . ARG F 2 12 ? 35.488 14.591 16.966 1.00 145.56 12 ARG F N 1
ATOM 3656 C CA . ARG F 2 12 ? 35.617 13.154 16.760 1.00 144.33 12 ARG F CA 1
ATOM 3657 C C . ARG F 2 12 ? 37.067 12.840 16.372 1.00 150.90 12 ARG F C 1
ATOM 3658 O O . ARG F 2 12 ? 37.638 11.846 16.822 1.00 154.78 12 ARG F O 1
ATOM 3660 N N . SER F 2 13 ? 37.649 13.694 15.531 1.00 152.06 13 SER F N 1
ATOM 3661 C CA . SER F 2 13 ? 39.023 13.516 15.060 1.00 149.30 13 SER F CA 1
ATOM 3662 C C . SER F 2 13 ? 40.030 13.598 16.209 1.00 144.67 13 SER F C 1
ATOM 3663 O O . SER F 2 13 ? 40.990 12.822 16.259 1.00 148.41 13 SER F O 1
ATOM 3666 N N . PHE F 2 14 ? 39.825 14.557 17.110 1.00 133.85 14 PHE F N 1
ATOM 3667 C CA . PHE F 2 14 ? 40.707 14.722 18.264 1.00 124.44 14 PHE F CA 1
ATOM 3668 C C . PHE F 2 14 ? 40.660 13.471 19.136 1.00 132.45 14 PHE F C 1
ATOM 3669 O O . PHE F 2 14 ? 41.695 12.972 19.579 1.00 129.49 14 PHE F O 1
ATOM 3671 N N . SER F 2 15 ? 39.450 12.978 19.391 1.00 137.34 15 SER F N 1
ATOM 3672 C CA . SER F 2 15 ? 39.278 11.788 20.216 1.00 136.28 15 SER F CA 1
ATOM 3673 C C . SER F 2 15 ? 39.947 10.597 19.535 1.00 136.20 15 SER F C 1
ATOM 3674 O O . SER F 2 15 ? 40.619 9.799 20.187 1.00 135.96 15 SER F O 1
ATOM 3677 N N . LYS F 2 16 ? 39.802 10.519 18.213 1.00 134.01 16 LYS F N 1
ATOM 3678 C CA . LYS F 2 16 ? 40.370 9.424 17.423 1.00 129.98 16 LYS F CA 1
ATOM 3679 C C . LYS F 2 16 ? 41.902 9.423 17.464 1.00 131.84 16 LYS F C 1
ATOM 3680 O O . LYS F 2 16 ? 42.521 8.359 17.548 1.00 137.33 16 LYS F O 1
ATOM 3682 N N . ALA F 2 17 ? 42.512 10.605 17.391 1.00 125.03 17 ALA F N 1
ATOM 3683 C CA . ALA F 2 17 ? 43.969 10.709 17.494 1.00 118.56 17 ALA F CA 1
ATOM 3684 C C . ALA F 2 17 ? 44.421 10.251 18.875 1.00 116.47 17 ALA F C 1
ATOM 3685 O O . ALA F 2 17 ? 45.405 9.522 19.015 1.00 114.91 17 ALA F O 1
ATOM 3687 N N . LEU F 2 18 ? 43.685 10.692 19.891 1.00 116.61 18 LEU F N 1
ATOM 3688 C CA . LEU F 2 18 ? 43.957 10.315 21.272 1.00 115.94 18 LEU F CA 1
ATOM 3689 C C . LEU F 2 18 ? 43.855 8.804 21.403 1.00 120.78 18 LEU F C 1
ATOM 3690 O O . LEU F 2 18 ? 44.677 8.161 22.057 1.00 119.68 18 LEU F O 1
ATOM 3692 N N . ASP F 2 19 ? 42.823 8.253 20.772 1.00 132.66 19 ASP F N 1
ATOM 3693 C CA . ASP F 2 19 ? 42.546 6.822 20.816 1.00 129.70 19 ASP F CA 1
ATOM 3694 C C . ASP F 2 19 ? 43.668 6.024 20.146 1.00 126.68 19 ASP F C 1
ATOM 3695 O O . ASP F 2 19 ? 44.052 4.955 20.623 1.00 125.21 19 ASP F O 1
ATOM 3700 N N . GLU F 2 20 ? 44.172 6.540 19.027 1.00 127.38 20 GLU F N 1
ATOM 3701 C CA . GLU F 2 20 ? 45.257 5.893 18.288 1.00 129.36 20 GLU F CA 1
ATOM 3702 C C . GLU F 2 20 ? 46.620 5.968 18.999 1.00 132.68 20 GLU F C 1
ATOM 3703 O O . GLU F 2 20 ? 47.439 5.049 18.891 1.00 131.30 20 GLU F O 1
ATOM 3705 N N . LEU F 2 21 ? 46.865 7.067 19.711 1.00 134.62 21 LEU F N 1
ATOM 3706 C CA . LEU F 2 21 ? 48.150 7.282 20.386 1.00 131.23 21 LEU F CA 1
ATOM 3707 C C . LEU F 2 21 ? 48.303 6.391 21.615 1.00 127.39 21 LEU F C 1
ATOM 3708 O O . LEU F 2 21 ? 49.420 6.032 21.995 1.00 125.79 21 LEU F O 1
ATOM 3710 N N . LYS F 2 22 ? 47.179 6.061 22.247 1.00 124.41 22 LYS F N 1
ATOM 3711 C CA . LYS F 2 22 ? 47.189 5.373 23.540 1.00 120.33 22 LYS F CA 1
ATOM 3712 C C . LYS F 2 22 ? 48.050 4.096 23.584 1.00 123.77 22 LYS F C 1
ATOM 3713 O O . LYS F 2 22 ? 48.798 3.919 24.542 1.00 121.99 22 LYS F O 1
ATOM 3715 N N . PRO F 2 23 ? 47.982 3.223 22.552 1.00 126.38 23 PRO F N 1
ATOM 3716 C CA . PRO F 2 23 ? 48.876 2.054 22.575 1.00 126.64 23 PRO F CA 1
ATOM 3717 C C . PRO F 2 23 ? 50.368 2.416 22.527 1.00 117.16 23 PRO F C 1
ATOM 3718 O O . PRO F 2 23 ? 51.164 1.784 23.221 1.00 113.21 23 PRO F O 1
ATOM 3722 N N . GLU F 2 24 ? 50.743 3.395 21.708 1.00 112.23 24 GLU F N 1
ATOM 3723 C CA . GLU F 2 24 ? 52.148 3.781 21.573 1.00 109.71 24 GLU F CA 1
ATOM 3724 C C . GLU F 2 24 ? 52.761 4.240 22.895 1.00 111.99 24 GLU F C 1
ATOM 3725 O O . GLU F 2 24 ? 53.919 3.953 23.190 1.00 112.38 24 GLU F O 1
ATOM 3731 N N . ILE F 2 25 ? 51.980 4.956 23.691 1.00 114.33 25 ILE F N 1
ATOM 3732 C CA . ILE F 2 25 ? 52.432 5.386 25.010 1.00 113.98 25 ILE F CA 1
ATOM 3733 C C . ILE F 2 25 ? 52.546 4.190 25.951 1.00 116.28 25 ILE F C 1
ATOM 3734 O O . ILE F 2 25 ? 53.444 4.131 26.794 1.00 112.61 25 ILE F O 1
ATOM 3739 N N . GLU F 2 26 ? 51.635 3.232 25.796 1.00 127.24 26 GLU F N 1
ATOM 3740 C CA . GLU F 2 26 ? 51.688 1.998 26.581 1.00 130.40 26 GLU F CA 1
ATOM 3741 C C . GLU F 2 26 ? 52.974 1.264 26.206 1.00 120.94 26 GLU F C 1
ATOM 3742 O O . GLU F 2 26 ? 53.685 0.731 27.062 1.00 118.89 26 GLU F O 1
ATOM 3748 N N . LYS F 2 27 ? 53.265 1.252 24.910 1.00 112.21 27 LYS F N 1
ATOM 3749 C CA . LYS F 2 27 ? 54.487 0.650 24.399 1.00 107.44 27 LYS F CA 1
ATOM 3750 C C . LYS F 2 27 ? 55.721 1.373 24.941 1.00 113.53 27 LYS F C 1
ATOM 3751 O O . LYS F 2 27 ? 56.695 0.753 25.381 1.00 106.20 27 LYS F O 1
ATOM 3757 N N . LEU F 2 28 ? 55.653 2.703 24.898 1.00 111.86 28 LEU F N 1
ATOM 3758 C CA . LEU F 2 28 ? 56.773 3.567 25.252 1.00 99.66 28 LEU F CA 1
ATOM 3759 C C . LEU F 2 28 ? 57.161 3.444 26.718 1.00 99.18 28 LEU F C 1
ATOM 3760 O O . LEU F 2 28 ? 58.341 3.517 27.061 1.00 85.55 28 LEU F O 1
ATOM 3765 N N . THR F 2 29 ? 56.158 3.263 27.573 1.00 97.74 29 THR F N 1
ATOM 3766 C CA . THR F 2 29 ? 56.365 3.187 29.014 1.00 107.38 29 THR F CA 1
ATOM 3767 C C . THR F 2 29 ? 56.239 1.767 29.573 1.00 116.11 29 THR F C 1
ATOM 3768 O O . THR F 2 29 ? 56.099 1.600 30.786 1.00 121.60 29 THR F O 1
ATOM 3772 N N . SER F 2 30 ? 56.295 0.754 28.706 1.00 114.77 30 SER F N 1
ATOM 3773 C CA . SER F 2 30 ? 56.098 -0.640 29.128 1.00 116.78 30 SER F CA 1
ATOM 3774 C C . SER F 2 30 ? 57.001 -1.050 30.297 1.00 114.11 30 SER F C 1
ATOM 3775 O O . SER F 2 30 ? 56.682 -1.980 31.046 1.00 119.45 30 SER F O 1
ATOM 3778 N N . LYS F 2 31 ? 58.122 -0.353 30.446 1.00 102.41 31 LYS F N 1
ATOM 3779 C CA . LYS F 2 31 ? 58.975 -0.497 31.617 1.00 98.27 31 LYS F CA 1
ATOM 3780 C C . LYS F 2 31 ? 59.483 0.891 32.000 1.00 101.20 31 LYS F C 1
ATOM 3781 O O . LYS F 2 31 ? 59.241 1.860 31.273 1.00 100.91 31 LYS F O 1
ATOM 3783 N N . SER F 2 32 ? 60.173 0.998 33.134 1.00 98.17 32 SER F N 1
ATOM 3784 C CA . SER F 2 32 ? 60.702 2.287 33.576 1.00 92.34 32 SER F CA 1
ATOM 3785 C C . SER F 2 32 ? 61.780 2.747 32.602 1.00 89.52 32 SER F C 1
ATOM 3786 O O . SER F 2 32 ? 62.388 1.930 31.913 1.00 88.95 32 SER F O 1
ATOM 3789 N N . LEU F 2 33 ? 62.015 4.053 32.537 1.00 76.51 33 LEU F N 1
ATOM 3790 C CA . LEU F 2 33 ? 63.067 4.571 31.673 1.00 76.13 33 LEU F CA 1
ATOM 3791 C C . LEU F 2 33 ? 64.415 3.974 32.067 1.00 77.87 33 LEU F C 1
ATOM 3792 O O . LEU F 2 33 ? 65.219 3.595 31.218 1.00 82.15 33 LEU F O 1
ATOM 3797 N N . ASP F 2 34 ? 64.638 3.873 33.369 1.00 90.52 34 ASP F N 1
ATOM 3798 C CA . ASP F 2 34 ? 65.898 3.380 33.909 1.00 94.61 34 ASP F CA 1
ATOM 3799 C C . ASP F 2 34 ? 66.164 1.927 33.540 1.00 88.08 34 ASP F C 1
ATOM 3800 O O . ASP F 2 34 ? 67.295 1.556 33.222 1.00 89.49 34 ASP F O 1
ATOM 3805 N N . GLU F 2 35 ? 65.114 1.116 33.563 1.00 82.32 35 GLU F N 1
ATOM 3806 C CA . GLU F 2 35 ? 65.227 -0.279 33.162 1.00 86.24 35 GLU F CA 1
ATOM 3807 C C . GLU F 2 35 ? 65.584 -0.383 31.675 1.00 90.45 35 GLU F C 1
ATOM 3808 O O . GLU F 2 35 ? 66.453 -1.164 31.285 1.00 90.26 35 GLU F O 1
ATOM 3810 N N . GLN F 2 36 ? 64.908 0.422 30.858 1.00 85.47 36 GLN F N 1
ATOM 3811 C CA . GLN F 2 36 ? 65.121 0.444 29.415 1.00 73.70 36 GLN F CA 1
ATOM 3812 C C . GLN F 2 36 ? 66.542 0.853 29.045 1.00 67.29 36 GLN F C 1
ATOM 3813 O O . GLN F 2 36 ? 67.129 0.307 28.118 1.00 67.32 36 GLN F O 1
ATOM 3819 N N . LEU F 2 37 ? 67.096 1.812 29.771 1.00 67.41 37 LEU F N 1
ATOM 3820 C CA . LEU F 2 37 ? 68.453 2.273 29.502 1.00 68.84 37 LEU F CA 1
ATOM 3821 C C . LEU F 2 37 ? 69.455 1.144 29.753 1.00 71.45 37 LEU F C 1
ATOM 3822 O O . LEU F 2 37 ? 70.462 1.030 29.056 1.00 76.61 37 LEU F O 1
ATOM 3827 N N . LEU F 2 38 ? 69.190 0.329 30.772 1.00 81.96 38 LEU F N 1
ATOM 3828 C CA . LEU F 2 38 ? 70.026 -0.834 31.075 1.00 82.19 38 LEU F CA 1
ATOM 3829 C C . LEU F 2 38 ? 69.984 -1.902 29.980 1.00 81.23 38 LEU F C 1
ATOM 3830 O O . LEU F 2 38 ? 70.957 -2.623 29.778 1.00 86.15 38 LEU F O 1
ATOM 3835 N N . LEU F 2 39 ? 68.868 -1.980 29.256 1.00 77.98 39 LEU F N 1
ATOM 3836 C CA . LEU F 2 39 ? 68.710 -2.950 28.172 1.00 73.89 39 LEU F CA 1
ATOM 3837 C C . LEU F 2 39 ? 69.499 -2.543 26.942 1.00 71.22 39 LEU F C 1
ATOM 3838 O O . LEU F 2 39 ? 69.834 -3.380 26.101 1.00 64.26 39 LEU F O 1
ATOM 3843 N N . LEU F 2 40 ? 69.808 -1.256 26.848 1.00 74.29 40 LEU F N 1
ATOM 3844 C CA . LEU F 2 40 ? 70.550 -0.763 25.703 1.00 74.93 40 LEU F CA 1
ATOM 3845 C C . LEU F 2 40 ? 72.026 -0.752 26.043 1.00 69.79 40 LEU F C 1
ATOM 3846 O O . LEU F 2 40 ? 72.437 -0.160 27.029 1.00 75.78 40 LEU F O 1
ATOM 3851 N N . SER F 2 41 ? 72.826 -1.381 25.196 1.00 86.50 41 SER F N 1
ATOM 3852 C CA . SER F 2 41 ? 74.270 -1.395 25.382 1.00 89.61 41 SER F CA 1
ATOM 3853 C C . SER F 2 41 ? 74.873 -0.168 24.720 1.00 81.85 41 SER F C 1
ATOM 3854 O O . SER F 2 41 ? 75.868 0.382 25.176 1.00 82.22 41 SER F O 1
ATOM 3856 N N . ASP F 2 42 ? 74.235 0.233 23.627 1.00 76.38 42 ASP F N 1
ATOM 3857 C CA . ASP F 2 42 ? 74.690 1.291 22.741 1.00 60.87 42 ASP F CA 1
ATOM 3858 C C . ASP F 2 42 ? 74.317 2.687 23.250 1.00 62.81 42 ASP F C 1
ATOM 3859 O O . ASP F 2 42 ? 73.147 2.965 23.513 1.00 67.23 42 ASP F O 1
ATOM 3864 N N . GLU F 2 43 ? 75.307 3.568 23.375 1.00 67.79 43 GLU F N 1
ATOM 3865 C CA . GLU F 2 43 ? 75.079 4.910 23.926 1.00 58.31 43 GLU F CA 1
ATOM 3866 C C . GLU F 2 43 ? 74.190 5.780 23.040 1.00 56.66 43 GLU F C 1
ATOM 3867 O O . GLU F 2 43 ? 73.362 6.542 23.536 1.00 57.14 43 GLU F O 1
ATOM 3873 N N . ARG F 2 44 ? 74.353 5.662 21.729 1.00 64.39 44 ARG F N 1
ATOM 3874 C CA . ARG F 2 44 ? 73.505 6.409 20.804 1.00 64.71 44 ARG F CA 1
ATOM 3875 C C . ARG F 2 44 ? 72.036 5.999 20.933 1.00 59.30 44 ARG F C 1
ATOM 3876 O O . ARG F 2 44 ? 71.137 6.827 20.771 1.00 61.15 44 ARG F O 1
ATOM 3884 N N . ALA F 2 45 ? 71.798 4.721 21.205 1.00 59.10 45 ALA F N 1
ATOM 3885 C CA . ALA F 2 45 ? 70.434 4.230 21.409 1.00 69.40 45 ALA F CA 1
ATOM 3886 C C . ALA F 2 45 ? 69.838 4.784 22.703 1.00 64.64 45 ALA F C 1
ATOM 3887 O O . ALA F 2 45 ? 68.639 5.053 22.785 1.00 58.75 45 ALA F O 1
ATOM 3889 N N . LYS F 2 46 ? 70.693 4.926 23.710 1.00 66.74 46 LYS F N 1
ATOM 3890 C CA . LYS F 2 46 ? 70.313 5.516 24.985 1.00 71.78 46 LYS F CA 1
ATOM 3891 C C . LYS F 2 46 ? 69.860 6.948 24.782 1.00 59.41 46 LYS F C 1
ATOM 3892 O O . LYS F 2 46 ? 68.816 7.362 25.283 1.00 60.24 46 LYS F O 1
ATOM 3898 N N . LEU F 2 47 ? 70.661 7.695 24.034 1.00 58.22 47 LEU F N 1
ATOM 3899 C CA . LEU F 2 47 ? 70.364 9.090 23.728 1.00 68.91 47 LEU F CA 1
ATOM 3900 C C . LEU F 2 47 ? 69.038 9.213 22.973 1.00 70.12 47 LEU F C 1
ATOM 3901 O O . LEU F 2 47 ? 68.217 10.080 23.272 1.00 62.99 47 LEU F O 1
ATOM 3906 N N . GLU F 2 48 ? 68.829 8.320 22.009 1.00 61.37 48 GLU F N 1
ATOM 3907 C CA . GLU F 2 48 ? 67.617 8.333 21.203 1.00 56.70 48 GLU F CA 1
ATOM 3908 C C . GLU F 2 48 ? 66.390 8.103 22.064 1.00 58.10 48 GLU F C 1
ATOM 3909 O O . GLU F 2 48 ? 65.361 8.746 21.866 1.00 58.33 48 GLU F O 1
ATOM 3915 N N . LEU F 2 49 ? 66.493 7.184 23.018 1.00 59.09 49 LEU F N 1
ATOM 3916 C CA . LEU F 2 49 ? 65.364 6.900 23.891 1.00 60.54 49 LEU F CA 1
ATOM 3917 C C . LEU F 2 49 ? 65.068 8.078 24.814 1.00 68.13 49 LEU F C 1
ATOM 3918 O O . LEU F 2 49 ? 63.904 8.452 24.990 1.00 62.17 49 LEU F O 1
ATOM 3923 N N . ILE F 2 50 ? 66.130 8.669 25.368 1.00 64.01 50 ILE F N 1
ATOM 3924 C CA . ILE F 2 50 ? 66.020 9.816 26.269 1.00 62.17 50 ILE F CA 1
ATOM 3925 C C . ILE F 2 50 ? 65.403 11.011 25.553 1.00 61.66 50 ILE F C 1
ATOM 3926 O O . ILE F 2 50 ? 64.463 11.623 26.054 1.00 62.66 50 ILE F O 1
ATOM 3931 N N . ASN F 2 51 ? 65.914 11.320 24.367 1.00 60.18 51 ASN F N 1
ATOM 3932 C CA . ASN F 2 51 ? 65.382 12.425 23.582 1.00 62.00 51 ASN F CA 1
ATOM 3933 C C . ASN F 2 51 ? 63.922 12.191 23.232 1.00 66.06 51 ASN F C 1
ATOM 3934 O O . ASN F 2 51 ? 63.113 13.115 23.224 1.00 75.89 51 ASN F O 1
ATOM 3939 N N . ARG F 2 52 ? 63.590 10.935 22.969 1.00 66.41 52 ARG F N 1
ATOM 3940 C CA . ARG F 2 52 ? 62.232 10.542 22.633 1.00 64.00 52 ARG F CA 1
ATOM 3941 C C . ARG F 2 52 ? 61.282 10.802 23.791 1.00 67.97 52 ARG F C 1
ATOM 3942 O O . ARG F 2 52 ? 60.158 11.258 23.603 1.00 71.45 52 ARG F O 1
ATOM 3950 N N . TYR F 2 53 ? 61.736 10.479 24.992 1.00 63.53 53 TYR F N 1
ATOM 3951 C CA . TYR F 2 53 ? 60.947 10.734 26.180 1.00 65.02 53 TYR F CA 1
ATOM 3952 C C . TYR F 2 53 ? 60.705 12.236 26.316 1.00 67.19 53 TYR F C 1
ATOM 3953 O O . TYR F 2 53 ? 59.579 12.681 26.550 1.00 66.34 53 TYR F O 1
ATOM 3962 N N . ALA F 2 54 ? 61.766 13.013 26.124 1.00 67.28 54 ALA F N 1
ATOM 3963 C CA . ALA F 2 54 ? 61.680 14.466 26.231 1.00 74.37 54 ALA F CA 1
ATOM 3964 C C . ALA F 2 54 ? 60.765 15.061 25.166 1.00 66.59 54 ALA F C 1
ATOM 3965 O O . ALA F 2 54 ? 60.000 15.978 25.456 1.00 67.02 54 ALA F O 1
ATOM 3967 N N . TYR F 2 55 ? 60.822 14.531 23.946 1.00 62.88 55 TYR F N 1
ATOM 3968 C CA . TYR F 2 55 ? 59.979 15.048 22.869 1.00 62.47 55 TYR F CA 1
ATOM 3969 C C . TYR F 2 55 ? 58.500 14.817 23.135 1.00 71.80 55 TYR F C 1
ATOM 3970 O O . TYR F 2 55 ? 57.694 15.735 23.029 1.00 70.25 55 TYR F O 1
ATOM 3979 N N . VAL F 2 56 ? 58.160 13.585 23.503 1.00 75.05 56 VAL F N 1
ATOM 3980 C CA . VAL F 2 56 ? 56.769 13.178 23.655 1.00 68.80 56 VAL F CA 1
ATOM 3981 C C . VAL F 2 56 ? 56.129 13.895 24.839 1.00 73.79 56 VAL F C 1
ATOM 3982 O O . VAL F 2 56 ? 55.003 14.389 24.742 1.00 74.57 56 VAL F O 1
ATOM 3986 N N . LEU F 2 57 ? 56.857 13.976 25.948 1.00 71.85 57 LEU F N 1
ATOM 3987 C CA . LEU F 2 57 ? 56.329 14.632 27.139 1.00 70.96 57 LEU F CA 1
ATOM 3988 C C . LEU F 2 57 ? 56.037 16.112 26.882 1.00 76.48 57 LEU F C 1
ATOM 3989 O O . LEU F 2 57 ? 54.942 16.603 27.144 1.00 77.33 57 LEU F O 1
ATOM 3994 N N . SER F 2 58 ? 57.023 16.816 26.350 1.00 79.14 58 SER F N 1
ATOM 3995 C CA . SER F 2 58 ? 56.880 18.243 26.115 1.00 79.78 58 SER F CA 1
ATOM 3996 C C . SER F 2 58 ? 55.839 18.526 25.037 1.00 82.15 58 SER F C 1
ATOM 3997 O O . SER F 2 58 ? 55.110 19.510 25.121 1.00 83.35 58 SER F O 1
ATOM 4000 N N . SER F 2 59 ? 55.767 17.665 24.027 1.00 73.38 59 SER F N 1
ATOM 4001 C CA . SER F 2 59 ? 54.772 17.823 22.970 1.00 70.20 59 SER F CA 1
ATOM 4002 C C . SER F 2 59 ? 53.364 17.641 23.518 1.00 82.31 59 SER F C 1
ATOM 4003 O O . SER F 2 59 ? 52.452 18.397 23.187 1.00 84.03 59 SER F O 1
ATOM 4006 N N . LEU F 2 60 ? 53.192 16.622 24.353 1.00 88.54 60 LEU F N 1
ATOM 4007 C CA . LEU F 2 60 ? 51.895 16.347 24.959 1.00 88.83 60 LEU F CA 1
ATOM 4008 C C . LEU F 2 60 ? 51.501 17.500 25.871 1.00 88.65 60 LEU F C 1
ATOM 4009 O O . LEU F 2 60 ? 50.330 17.860 25.944 1.00 97.08 60 LEU F O 1
ATOM 4014 N N . MET F 2 61 ? 52.475 18.075 26.571 1.00 76.89 61 MET F N 1
ATOM 4015 C CA . MET F 2 61 ? 52.193 19.210 27.442 1.00 82.11 61 MET F CA 1
ATOM 4016 C C . MET F 2 61 ? 51.681 20.396 26.637 1.00 90.00 61 MET F C 1
ATOM 4017 O O . MET F 2 61 ? 50.748 21.086 27.053 1.00 94.03 61 MET F O 1
ATOM 4022 N N . PHE F 2 62 ? 52.292 20.624 25.480 1.00 90.10 62 PHE F N 1
ATOM 4023 C CA . PHE F 2 62 ? 51.860 21.698 24.599 1.00 86.63 62 PHE F CA 1
ATOM 4024 C C . PHE F 2 62 ? 50.437 21.448 24.137 1.00 81.95 62 PHE F C 1
ATOM 4025 O O . PHE F 2 62 ? 49.576 22.318 24.237 1.00 93.13 62 PHE F O 1
ATOM 4033 N N . ALA F 2 63 ? 50.194 20.241 23.642 1.00 81.19 63 ALA F N 1
ATOM 4034 C CA . ALA F 2 63 ? 48.881 19.877 23.115 1.00 96.32 63 ALA F CA 1
ATOM 4035 C C . ALA F 2 63 ? 47.817 19.904 24.209 1.00 106.15 63 ALA F C 1
ATOM 4036 O O . ALA F 2 63 ? 46.680 20.317 23.980 1.00 107.33 63 ALA F O 1
ATOM 4038 N N . ASN F 2 64 ? 48.200 19.446 25.395 1.00 106.65 64 ASN F N 1
ATOM 4039 C CA . ASN F 2 64 ? 47.322 19.431 26.557 1.00 104.53 64 ASN F CA 1
ATOM 4040 C C . ASN F 2 64 ? 46.874 20.863 26.893 1.00 110.54 64 ASN F C 1
ATOM 4041 O O . ASN F 2 64 ? 45.690 21.126 27.142 1.00 113.10 64 ASN F O 1
ATOM 4046 N N . MET F 2 65 ? 47.828 21.789 26.884 1.00 108.57 65 MET F N 1
ATOM 4047 C CA . MET F 2 65 ? 47.546 23.177 27.247 1.00 101.29 65 MET F CA 1
ATOM 4048 C C . MET F 2 65 ? 46.767 23.956 26.178 1.00 95.04 65 MET F C 1
ATOM 4049 O O . MET F 2 65 ? 45.987 24.848 26.507 1.00 100.12 65 MET F O 1
ATOM 4054 N N . LYS F 2 66 ? 46.997 23.637 24.907 1.00 98.63 66 LYS F N 1
ATOM 4055 C CA . LYS F 2 66 ? 46.252 24.252 23.811 1.00 94.22 66 LYS F CA 1
ATOM 4056 C C . LYS F 2 66 ? 44.774 23.915 23.959 1.00 101.47 66 LYS F C 1
ATOM 4057 O O . LYS F 2 66 ? 43.902 24.778 23.796 1.00 104.20 66 LYS F O 1
ATOM 4059 N N . VAL F 2 67 ? 44.497 22.653 24.272 1.00 104.56 67 VAL F N 1
ATOM 4060 C CA . VAL F 2 67 ? 43.124 22.210 24.466 1.00 108.40 67 VAL F CA 1
ATOM 4061 C C . VAL F 2 67 ? 42.525 22.943 25.673 1.00 112.04 67 VAL F C 1
ATOM 4062 O O . VAL F 2 67 ? 41.356 23.338 25.658 1.00 115.59 67 VAL F O 1
ATOM 4064 N N . LEU F 2 68 ? 43.335 23.145 26.710 1.00 132.22 68 LEU F N 1
ATOM 4065 C CA . LEU F 2 68 ? 42.896 23.909 27.877 1.00 128.34 68 LEU F CA 1
ATOM 4066 C C . LEU F 2 68 ? 42.743 25.401 27.567 1.00 119.15 68 LEU F C 1
ATOM 4067 O O . LEU F 2 68 ? 42.144 26.147 28.344 1.00 117.41 68 LEU F O 1
ATOM 4072 N N . GLY F 2 69 ? 43.298 25.833 26.438 1.00 112.93 69 GLY F N 1
ATOM 4073 C CA . GLY F 2 69 ? 43.203 27.222 26.027 1.00 112.22 69 GLY F CA 1
ATOM 4074 C C . GLY F 2 69 ? 43.953 28.129 26.987 1.00 121.38 69 GLY F C 1
ATOM 4075 O O . GLY F 2 69 ? 43.512 29.240 27.283 1.00 130.89 69 GLY F O 1
ATOM 4076 N N . VAL F 2 70 ? 45.091 27.648 27.476 1.00 120.43 70 VAL F N 1
ATOM 4077 C CA . VAL F 2 70 ? 45.953 28.427 28.357 1.00 113.70 70 VAL F CA 1
ATOM 4078 C C . VAL F 2 70 ? 46.582 29.559 27.545 1.00 111.73 70 VAL F C 1
ATOM 4079 O O . VAL F 2 70 ? 47.057 29.334 26.433 1.00 108.13 70 VAL F O 1
ATOM 4083 N N . LYS F 2 71 ? 46.594 30.771 28.097 1.00 117.18 71 LYS F N 1
ATOM 4084 C CA . LYS F 2 71 ? 47.040 31.944 27.337 1.00 117.22 71 LYS F CA 1
ATOM 4085 C C . LYS F 2 71 ? 48.556 32.096 27.136 1.00 113.34 71 LYS F C 1
ATOM 4086 O O . LYS F 2 71 ? 49.011 32.354 26.022 1.00 115.73 71 LYS F O 1
ATOM 4088 N N . ASP F 2 72 ? 49.340 31.911 28.190 1.00 107.61 72 ASP F N 1
ATOM 4089 C CA . ASP F 2 72 ? 50.778 32.159 28.100 1.00 108.74 72 ASP F CA 1
ATOM 4090 C C . ASP F 2 72 ? 51.574 30.889 27.790 1.00 115.84 72 ASP F C 1
ATOM 4091 O O . ASP F 2 72 ? 51.859 30.088 28.681 1.00 115.13 72 ASP F O 1
ATOM 4096 N N . MET F 2 73 ? 51.921 30.707 26.521 1.00 121.00 73 MET F N 1
ATOM 4097 C CA . MET F 2 73 ? 52.588 29.489 26.078 1.00 118.62 73 MET F CA 1
ATOM 4098 C C . MET F 2 73 ? 54.101 29.668 26.047 1.00 123.28 73 MET F C 1
ATOM 4099 O O . MET F 2 73 ? 54.838 28.753 25.665 1.00 117.26 73 MET F O 1
ATOM 4104 N N . SER F 2 74 ? 54.554 30.865 26.415 1.00 114.72 74 SER F N 1
ATOM 4105 C CA . SER F 2 74 ? 55.983 31.191 26.442 1.00 113.96 74 SER F CA 1
ATOM 4106 C C . SER F 2 74 ? 56.819 30.184 27.259 1.00 109.33 74 SER F C 1
ATOM 4107 O O . SER F 2 74 ? 57.931 29.846 26.848 1.00 102.22 74 SER F O 1
ATOM 4109 N N . PRO F 2 75 ? 56.300 29.704 28.417 1.00 107.55 75 PRO F N 1
ATOM 4110 C CA . PRO F 2 75 ? 57.099 28.727 29.177 1.00 112.00 75 PRO F CA 1
ATOM 4111 C C . PRO F 2 75 ? 57.369 27.401 28.434 1.00 112.54 75 PRO F C 1
ATOM 4112 O O . PRO F 2 75 ? 58.491 26.886 28.482 1.00 107.30 75 PRO F O 1
ATOM 4116 N N . ILE F 2 76 ? 56.356 26.856 27.765 1.00 112.51 76 ILE F N 1
ATOM 4117 C CA . ILE F 2 76 ? 56.516 25.613 27.010 1.00 102.41 76 ILE F CA 1
ATOM 4118 C C . ILE F 2 76 ? 57.350 25.797 25.742 1.00 104.55 76 ILE F C 1
ATOM 4119 O O . ILE F 2 76 ? 58.160 24.936 25.397 1.00 108.88 76 ILE F O 1
ATOM 4121 N N . LEU F 2 77 ? 57.176 26.931 25.070 1.00 102.88 77 LEU F N 1
ATOM 4122 C CA . LEU F 2 77 ? 57.884 27.191 23.815 1.00 97.72 77 LEU F CA 1
ATOM 4123 C C . LEU F 2 77 ? 59.400 27.216 24.001 1.00 90.88 77 LEU F C 1
ATOM 4124 O O . LEU F 2 77 ? 60.149 26.943 23.067 1.00 96.24 77 LEU F O 1
ATOM 4126 N N . GLY F 2 78 ? 59.851 27.561 25.200 1.00 86.11 78 GLY F N 1
ATOM 4127 C CA . GLY F 2 78 ? 61.270 27.522 25.507 1.00 90.96 78 GLY F CA 1
ATOM 4128 C C . GLY F 2 78 ? 61.803 26.101 25.560 1.00 92.61 78 GLY F C 1
ATOM 4129 O O . GLY F 2 78 ? 62.882 25.810 25.040 1.00 91.94 78 GLY F O 1
ATOM 4130 N N . GLU F 2 79 ? 61.019 25.212 26.172 1.00 91.92 79 GLU F N 1
ATOM 4131 C CA . GLU F 2 79 ? 61.382 23.801 26.321 1.00 87.61 79 GLU F CA 1
ATOM 4132 C C . GLU F 2 79 ? 61.459 23.073 24.980 1.00 81.82 79 GLU F C 1
ATOM 4133 O O . GLU F 2 79 ? 62.365 22.276 24.748 1.00 78.94 79 GLU F O 1
ATOM 4139 N N . LEU F 2 80 ? 60.504 23.364 24.103 1.00 74.45 80 LEU F N 1
ATOM 4140 C CA . LEU F 2 80 ? 60.448 22.755 22.785 1.00 71.63 80 LEU F CA 1
ATOM 4141 C C . LEU F 2 80 ? 61.659 23.126 21.931 1.00 82.51 80 LEU F C 1
ATOM 4142 O O . LEU F 2 80 ? 62.189 22.289 21.199 1.00 79.87 80 LEU F O 1
ATOM 4147 N N . LYS F 2 81 ? 62.100 24.378 22.026 1.00 86.12 81 LYS F N 1
ATOM 4148 C CA . LYS F 2 81 ? 63.307 24.813 21.317 1.00 87.06 81 LYS F CA 1
ATOM 4149 C C . LYS F 2 81 ? 64.532 24.068 21.830 1.00 82.05 81 LYS F C 1
ATOM 4150 O O . LYS F 2 81 ? 65.438 23.708 21.072 1.00 77.53 81 LYS F O 1
ATOM 4156 N N . ARG F 2 82 ? 64.559 23.883 23.141 1.00 75.41 82 ARG F N 1
ATOM 4157 C CA . ARG F 2 82 ? 65.623 23.165 23.812 1.00 75.20 82 ARG F CA 1
ATOM 4158 C C . ARG F 2 82 ? 65.657 21.713 23.314 1.00 86.15 82 ARG F C 1
ATOM 4159 O O . ARG F 2 82 ? 66.709 21.181 22.969 1.00 84.30 82 ARG F O 1
ATOM 4167 N N . VAL F 2 83 ? 64.486 21.086 23.274 1.00 77.28 83 VAL F N 1
ATOM 4168 C CA . VAL F 2 83 ? 64.355 19.703 22.828 1.00 70.57 83 VAL F CA 1
ATOM 4169 C C . VAL F 2 83 ? 64.775 19.564 21.363 1.00 73.55 83 VAL F C 1
ATOM 4170 O O . VAL F 2 83 ? 65.496 18.633 21.003 1.00 67.80 83 VAL F O 1
ATOM 4174 N N . LYS F 2 84 ? 64.359 20.512 20.527 1.00 71.31 84 LYS F N 1
ATOM 4175 C CA . LYS F 2 84 ? 64.740 20.484 19.120 1.00 69.31 84 LYS F CA 1
ATOM 4176 C C . LYS F 2 84 ? 66.246 20.628 18.930 1.00 84.48 84 LYS F C 1
ATOM 4177 O O . LYS F 2 84 ? 66.833 19.970 18.068 1.00 78.97 84 LYS F O 1
ATOM 4183 N N . SER F 2 85 ? 66.870 21.490 19.730 1.00 80.84 85 SER F N 1
ATOM 4184 C CA . SER F 2 85 ? 68.309 21.690 19.634 1.00 78.60 85 SER F CA 1
ATOM 4185 C C . SER F 2 85 ? 69.037 20.384 19.932 1.00 72.37 85 SER F C 1
ATOM 4186 O O . SER F 2 85 ? 69.960 19.988 19.213 1.00 75.65 85 SER F O 1
ATOM 4188 N N . TYR F 2 86 ? 68.577 19.694 20.967 1.00 71.32 86 TYR F N 1
ATOM 4189 C CA . TYR F 2 86 ? 69.172 18.427 21.380 1.00 70.23 86 TYR F CA 1
ATOM 4190 C C . TYR F 2 86 ? 68.998 17.346 20.310 1.00 72.73 86 TYR F C 1
ATOM 4191 O O . TYR F 2 86 ? 69.908 16.553 20.038 1.00 74.64 86 TYR F O 1
ATOM 4200 N N . MET F 2 87 ? 67.817 17.311 19.711 1.00 71.71 87 MET F N 1
ATOM 4201 C CA . MET F 2 87 ? 67.546 16.363 18.644 1.00 68.70 87 MET F CA 1
ATOM 4202 C C . MET F 2 87 ? 68.323 16.682 17.378 1.00 72.16 87 MET F C 1
ATOM 4203 O O . MET F 2 87 ? 68.769 15.782 16.664 1.00 71.94 87 MET F O 1
ATOM 4208 N N . ASP F 2 88 ? 68.502 17.971 17.115 1.00 74.02 88 ASP F N 1
ATOM 4209 C CA . ASP F 2 88 ? 69.265 18.391 15.952 1.00 75.54 88 ASP F CA 1
ATOM 4210 C C . ASP F 2 88 ? 70.730 18.034 16.142 1.00 78.89 88 ASP F C 1
ATOM 4211 O O . ASP F 2 88 ? 71.408 17.629 15.201 1.00 83.46 88 ASP F O 1
ATOM 4216 N N . LYS F 2 89 ? 71.207 18.165 17.374 1.00 71.08 89 LYS F N 1
ATOM 4217 C CA . LYS F 2 89 ? 72.577 17.794 17.689 1.00 71.94 89 LYS F CA 1
ATOM 4218 C C . LYS F 2 89 ? 72.752 16.298 17.448 1.00 70.85 89 LYS F C 1
ATOM 4219 O O . LYS F 2 89 ? 73.760 15.864 16.897 1.00 73.15 89 LYS F O 1
ATOM 4221 N N . ALA F 2 90 ? 71.753 15.515 17.847 1.00 69.98 90 ALA F N 1
ATOM 4222 C CA . ALA F 2 90 ? 71.799 14.069 17.663 1.00 70.85 90 ALA F CA 1
ATOM 4223 C C . ALA F 2 90 ? 71.853 13.717 16.184 1.00 75.94 90 ALA F C 1
ATOM 4224 O O . ALA F 2 90 ? 72.617 12.837 15.779 1.00 66.69 90 ALA F O 1
ATOM 4226 N N . LYS F 2 91 ? 71.058 14.419 15.379 1.00 77.79 91 LYS F N 1
ATOM 4227 C CA . LYS F 2 91 ? 71.068 14.207 13.935 1.00 77.90 91 LYS F CA 1
ATOM 4228 C C . LYS F 2 91 ? 72.447 14.572 13.398 1.00 78.46 91 LYS F C 1
ATOM 4229 O O . LYS F 2 91 ? 72.996 13.888 12.531 1.00 75.67 91 LYS F O 1
ATOM 4231 N N . GLN F 2 92 ? 73.006 15.651 13.938 1.00 72.76 92 GLN F N 1
ATOM 4232 C CA . GLN F 2 92 ? 74.308 16.139 13.510 1.00 77.87 92 GLN F CA 1
ATOM 4233 C C . GLN F 2 92 ? 75.428 15.151 13.848 1.00 84.43 92 GLN F C 1
ATOM 4234 O O . GLN F 2 92 ? 76.346 14.950 13.056 1.00 92.94 92 GLN F O 1
ATOM 4240 N N . TYR F 2 93 ? 75.331 14.509 15.009 1.00 83.54 93 TYR F N 1
ATOM 4241 C CA . TYR F 2 93 ? 76.294 13.479 15.391 1.00 71.39 93 TYR F CA 1
ATOM 4242 C C . TYR F 2 93 ? 76.258 12.301 14.445 1.00 79.59 93 TYR F C 1
ATOM 4243 O O . TYR F 2 93 ? 77.293 11.750 14.085 1.00 85.21 93 TYR F O 1
ATOM 4252 N N . ASP F 2 94 ? 75.047 11.905 14.071 1.00 81.74 94 ASP F N 1
ATOM 4253 C CA . ASP F 2 94 ? 74.841 10.761 13.193 1.00 79.43 94 ASP F CA 1
ATOM 4254 C C . ASP F 2 94 ? 75.507 10.989 11.837 1.00 80.49 94 ASP F C 1
ATOM 4255 O O . ASP F 2 94 ? 76.167 10.094 11.296 1.00 78.84 94 ASP F O 1
ATOM 4260 N N . ASN F 2 95 ? 75.335 12.195 11.300 1.00 78.63 95 ASN F N 1
ATOM 4261 C CA . ASN F 2 95 ? 75.970 12.573 10.044 1.00 80.52 95 ASN F CA 1
ATOM 4262 C C . ASN F 2 95 ? 77.481 12.542 10.203 1.00 81.43 95 ASN F C 1
ATOM 4263 O O . ASN F 2 95 ? 78.198 12.085 9.318 1.00 83.13 95 ASN F O 1
ATOM 4268 N N . ARG F 2 96 ? 77.950 12.994 11.361 1.00 87.15 96 ARG F N 1
ATOM 4269 C CA . ARG F 2 96 ? 79.381 13.048 11.657 1.00 90.03 96 ARG F CA 1
ATOM 4270 C C . ARG F 2 96 ? 80.004 11.649 11.609 1.00 93.28 96 ARG F C 1
ATOM 4271 O O . ARG F 2 96 ? 81.118 11.478 11.115 1.00 98.31 96 ARG F O 1
ATOM 4273 N N . ILE F 2 97 ? 79.298 10.655 12.139 1.00 88.75 97 ILE F N 1
ATOM 4274 C CA . ILE F 2 97 ? 79.776 9.277 12.078 1.00 93.28 97 ILE F CA 1
ATOM 4275 C C . ILE F 2 97 ? 79.870 8.832 10.617 1.00 105.86 97 ILE F C 1
ATOM 4276 O O . ILE F 2 97 ? 80.882 8.276 10.183 1.00 111.49 97 ILE F O 1
ATOM 4281 N N . THR F 2 98 ? 78.811 9.121 9.859 1.00 109.62 98 THR F N 1
ATOM 4282 C CA . THR F 2 98 ? 78.695 8.698 8.466 1.00 100.12 98 THR F CA 1
ATOM 4283 C C . THR F 2 98 ? 79.815 9.276 7.610 1.00 104.96 98 THR F C 1
ATOM 4284 O O . THR F 2 98 ? 80.481 8.550 6.867 1.00 111.50 98 THR F O 1
ATOM 4288 N N . LYS F 2 99 ? 80.032 10.584 7.739 1.00 102.83 99 LYS F N 1
ATOM 4289 C CA . LYS F 2 99 ? 81.100 11.269 7.012 1.00 106.78 99 LYS F CA 1
ATOM 4290 C C . LYS F 2 99 ? 82.465 10.686 7.375 1.00 119.66 99 LYS F C 1
ATOM 4291 O O . LYS F 2 99 ? 83.360 10.598 6.529 1.00 122.20 99 LYS F O 1
ATOM 4293 N N . SER F 2 100 ? 82.619 10.289 8.639 1.00 124.06 100 SER F N 1
ATOM 4294 C CA . SER F 2 100 ? 83.883 9.739 9.126 1.00 122.77 100 SER F CA 1
ATOM 4295 C C . SER F 2 100 ? 84.156 8.388 8.474 1.00 132.95 100 SER F C 1
ATOM 4296 O O . SER F 2 100 ? 85.289 8.090 8.088 1.00 136.69 100 SER F O 1
ATOM 4298 N N . ASN F 2 101 ? 83.113 7.571 8.361 1.00 129.81 101 ASN F N 1
ATOM 4299 C CA . ASN F 2 101 ? 83.235 6.254 7.745 1.00 125.50 101 ASN F CA 1
ATOM 4300 C C . ASN F 2 101 ? 83.513 6.376 6.241 1.00 126.60 101 ASN F C 1
ATOM 4301 O O . ASN F 2 101 ? 84.313 5.619 5.671 1.00 124.17 101 ASN F O 1
ATOM 4306 N N . GLU F 2 102 ? 82.851 7.344 5.611 1.00 123.62 102 GLU F N 1
ATOM 4307 C CA . GLU F 2 102 ? 83.028 7.602 4.186 1.00 115.79 102 GLU F CA 1
ATOM 4308 C C . GLU F 2 102 ? 84.392 8.227 3.893 1.00 118.14 102 GLU F C 1
ATOM 4309 O O . GLU F 2 102 ? 85.350 8.059 4.654 1.00 117.81 102 GLU F O 1
#

Sequence (567 aa):
SENPDVLLSRVINVVRAASSLASQDVDFYKNLDRGFSKDLKSKADKLADMANEIILSIDEHHESDLWNNFGNIMDNLLEMSDHSLDKLNCAINSKDIEKIKPYVRSFSKALDELKPEIEKLTSKSLDEQLLLLSDERAKLELINRYAYVLSSLMFANMKVLGVKDMSPILGELKRVKSYMDKAKQYDNRITKSNEKSQAEQEKAKNIISNVLDDVLLSRVINVVRAASSLASQDVDFYKNLDRGFSKDLKSKADKLADMANEIILSIDEHHEDISDLWNNFGNIMDNLLEMSDHSLDKLNCAINSKEKIKPYVRSFSKALDELKPEIEKLTSKSLDEQLLLLSDERAKLELINRYAYVLSSLMFANMKVLGVKDMSPILGELKRVKSYMDKAKQYDNRITKSNENPDVLLSRVINVVRAASSLASQLKSKADKLADMANEIILSIDWNNFGNIMDNLLEMSDHSLDKLNCAINSYVRSFSKALDELKPEIEKLTSKSLDEQLLLLSDERAKLELINRYAYVLSSLMFANMKVLGVKDMSPILGELKRVKSYMDKAKQYDNRITKSNE

Solvent-accessible surface area: 31084 Å² total; per-residue (Å²): 75,108,67,134,47,81,13,42,11,69,1,39,44,1,24,139,11,0,37,53,1,30,93,37,90,16,93,100,22,68,134,121,59,217,48,26,44,62,58,4,109,51,22,0,62,79,0,17,87,2,1,60,44,0,6,121,8,16,33,71,49,86,139,99,127,37,44,22,58,0,3,17,1,0,39,24,0,2,43,33,2,35,12,3,15,53,74,16,48,40,58,32,102,92,213,122,66,78,128,12,36,74,68,25,166,62,0,28,123,8,4,84,53,0,79,73,22,0,79,145,19,25,85,84,26,2,46,84,32,18,152,121,61,118,82,40,45,34,48,1,84,21,6,4,44,0,0,49,0,0,0,4,2,9,16,0,6,19,45,7,75,50,41,180,71,24,82,58,0,73,34,21,45,150,77,4,135,59,32,49,48,74,4,126,121,26,47,87,105,53,63,154,60,70,100,130,44,111,61,94,118,88,137,48,111,62,107,127,65,99,93,97,115,110,84,12,57,50,72,1,55,67,1,31,162,11,0,41,51,2,29,90,47,94,14,90,105,62,47,125,127,71,183,45,27,41,114,57,4,104,52,17,1,62,69,0,18,90,9,1,57,53,0,14,121,9,16,37,66,49,85,142,179,55,47,113,22,35,24,69,0,3,15,4,0,43,23,0,2,42,32,2,35,14,3,15,54,79,15,45,38,60,25,102,91,210,172,126,20,115,55,52,25,129,64,0,25,125,10,0,68,53,0,66,76,23,0,97,143,17,22,83,83,23,1,44,82,33,19,152,122,61,117,81,39,47,32,50,1,88,21,6,4,52,0,0,50,0,0,0,4,2,0,18,0,4,8,49,6,46,46,46,105,91,22,80,57,0,74,36,20,46,149,80,4,136,58,32,52,53,77,3,118,119,30,48,88,99,46,94,168,71,128,122,134,93,68,41,10,52,52,18,6,77,91,22,24,166,19,13,45,60,39,54,103,116,104,79,81,40,36,105,43,25,33,51,18,15,84,44,0,51,128,9,31,153,104,130,82,28,12,95,37,0,61,53,0,2,128,67,2,67,44,6,25,78,114,15,59,88,74,62,128,130,104,112,82,66,26,50,56,17,19,97,64,6,37,78,33,5,95,128,15,24,96,40,51,2,83,41,28,18,155,146,56,112,86,38,44,30,44,1,78,25,5,4,39,0,0,46,1,10,1,14,8,55,60,6,27,34,18,70,115,59,68,106,95,47,72,72,5,44,41,24,54,154,85,6,133,56,53,52,66,30,4,53,125,23,51,102,57,66,90,76,80,130,113

Foldseek 3Di:
DPDPPVVVVVVVVVVVVVVVVVVPPLVVCVVVDVVSVVVVVVVVVVVLVVLVVVLCVQVVDDCVVSVVSVVVVVVVVVVVVVVVVVVVVVVVVVD/DVVVCVVVVVVVVVVVVVCVVVVCVLVVDDLVVVLVPDDDPLVNLVNVLVVLQVVLVVVLVVCVVVVPPDCVVSVVSVVVSVVSVVVSVVVVVVVVVVVVVVVVVVVVVVCVVVPVVD/DVVVVVVVVVVVVVVVVVVPPLVVCCVPPVVSVVVVVVVVVVVLVVLVVVLCVQVVDDCVCVVSVVSVVVVVVVVVVVVVVVVVVVVVVVVVD/DDPVVVVVVVVVVVVVCVVVVCVLVVDDLVVVLVPDPDPLVNLVNVLVVLQVVLVVVLVVCVVVPPPPCVVSVVSNVVSVVSVVVSVVVVVVVVVVVD/DVVVVVVVVVVVVVVVVVVVVVDVVVVVVVVVVVVVVVVVLVVVVVVVSVVVVVVVVVVVVVVVVVVVVD/DVVVVVVVVVVCVVVVCVLPVDPLVVVLVVDPDPLVNLVNVLVVLQVVLVVVLVVVVVVVPDDCVVSVVSNVVSVVSVVVSVVVVVVVVVVVD

GO terms:
  GO:0000175 3'-5'-RNA exonuclease activity (F, IDA)
  GO:0005634 nucleus (C, IDA)
  GO:0005730 nucleolus (C, IDA)
  GO:0042134 rRNA primary transcript binding (F, IDA)
  GO:0000176 nuclear exosome (RNase complex) (C, IDA)
  GO:0071038 TRAMP-dependent tRNA surveillance pathway (P, IDA)
  GO:0034473 U1 snRNA 3'-end processing (P, IGI)
  GO:0034475 U4 snRNA 3'-end processing (P, IGI)
  GO:0034476 U5 snRNA 3'-end processing (P, IGI)
  GO:0071028 nuclear mRNA surveillance (P, IGI)
  GO:0071035 nuclear polyadenylation-dependent rRNA catabolic process (P, IGI)
  GO:0071038 TRAMP-dependent tRNA surveillance pathway (P, IGI)
  GO:0071039 nuclear polyadenylation-dependent CUT catabolic process (P, IGI)
  GO:0000973 post-transcriptional tethering of RNA polymerase II gene DNA at nuclear periphery (P, IMP)
  GO:0034473 U1 snRNA 3'-end processing (P, IMP)
  GO:0034475 U4 snRNA 3'-end processing (P, IMP)
  GO:0034476 U5 snRNA 3'-end processing (P, IMP)
  GO:0032204 regulation of telomere maintenance (P, IMP)
  GO:0071028 nuclear mRNA surveillance (P, IMP)
  GO:0071035 nuclear polyadenylation-dependent rRNA catabolic process (P, IMP)

B-factor: mean 65.53, std 28.52, range [25.34, 155.95]

Secondary structure (DSSP, 8-state):
---SSHHHHHHHHHHHHHHHHHHS-HHHHHHH-HHHHHHHHHHHHHHHHHHHHHHHHHS-----HHHHHHHHHHHHHHHHHHHHHHHHHHHHHH-/-GGGTHHHHHHHHHHHHHHHHHHHHHTSS-HHHHHHH---HHHHHHHHHHHHHHHHHHHHHHHHHTT-S--HHHHHHHHHHHHHHHHHHHHHHHHHHHHHHHHHHHHHHHHHHHHHH-/-HHHHHHHHHHHHHHHHHHS-HHHHHHH-HHHHHHHHHHHHHHHHHHHHHHHHHS------HHHHHHHHHHHHHHHHHHHHHHHHHHHHHHH-/--SHHHHHHHHHHHHHHHHHHHHHTSS-HHHHHHH---HHHHHHHHHHHHHHHHHHHHHHHHHTT-S--HHHHHHHHHHHHHHHHHHHHHHHHHHHH-/-HHHHHHHHHHHHHHHHHHHH--HHHHHHHHHHHHHHHHHH--HHHHHHHHHHHHHHHHHHHHHHHHHH-/-HHHHHHHHHHHHHHHHHHTSS-HHHHHHH---HHHHHHHHHHHHHHHHHHHHHHHHHHT-S--HHHHHHHHHHHHHHHHHHHHHHHHHHHH-

InterPro domains:
  IPR002121 HRDC domain [PF00570] (440-504)
  IPR002121 HRDC domain [PS50967] (435-515)
  IPR002121 HRDC domain [SM00341] (435-515)
  IPR002562 3'-5' exonuclease domain [PF01612] (214-380)
  IPR002562 3'-5' exonuclease domain [SM00474] (213-381)
  IPR010997 HRDC-like superfamily [SSF47819] (418-519)
  IPR012337 Ribonuclease H-like superfami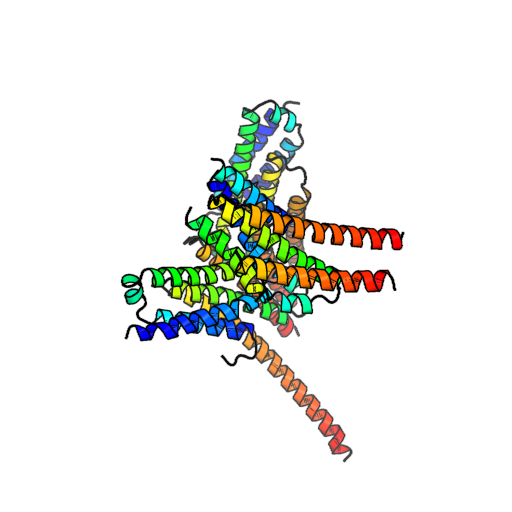ly [SSF53098] (130-408)
  IPR012588 Exosome-associated factor Rrp6, N-terminal [PF08066] (14-100)
  IPR036397 Ribonuclease H superfamily [G3DSA:3.30.420.10] (120-422)
  IPR044876 HRDC domain superfamily [G3DSA:1.10.150.80] (423-518)
  IPR045092 Exosome complex exonuclease Rrp6-like [PTHR12124] (9-720)
  IPR049559 Rrp6-like, 3'-5' exonuclease domain [cd06147] (209-399)

Radius of gyration: 31.3 Å; Cα contacts (8 Å, |Δi|>4): 452; chains: 6; bounding box: 70×94×86 Å

Nearest PDB structures (foldseek):
  4wfc-assembly2_C  TM=1.011E+00  e=2.117E-12  Saccharomyces cerevisiae
  4wfc-assembly1_B  TM=1.009E+00  e=1.856E-16  Saccharomyces cerevisiae
  5c0w-assembly1_L  TM=9.153E-01  e=8.368E-14  Saccharomyces cerevisiae S288C
  4wfc-assembly2_D  TM=1.006E+00  e=1.127E-12  Saccharomyces cerevisiae
  4wfd-assembly1_B  TM=9.531E-01  e=1.203E-12  Saccharomyces cerevisiae S288C